Protein 7ABB (pdb70)

Secondary structure (DSSP, 8-state):
-B---TT--HHHHHHHHHHH-BTTEEEE-STT-EEEE--HHHHHHHHT-TTTEE-----TTTT--SHHHHHHHHHHGGGSSHHHHHHTHHHHHHHHHHHHHTTGGGSEEEIIIIIIHHHHHHHHHHHHT--GGGHHHHHHHHHHHHT---TTTHHHHHHHHHHHHHHHHHHS--TT-HHHHHTT-EETTEEPPHHHHHHHHHHHHHHSSHHHHHHHHHHHHHHHH-HHHHHHHHH-GGGHHHHHHHHHHHT-----EEEE-STTBTTTB-TT-EEE--HHHHTT-TTTSSSTTS--TT-S-----TT--STT--TTHHHHHHHHHHHHHHHHHH-SS-B-SSTTSPPPPP-SS---EEE-

Organism: NCBI:txid168695

Foldseek 3Di:
DAQDDLVDFLVVVVVCCVVAPDLQWHKHPHDVIFIEGFAQVLLQVLQACCVFWPLDVCQPPRRDDDPLNVQSCVLCQVLADLVNLVVCLVVLLVLLLVQCVVCLVVQKDQDLLRHQQLSQQCLLCVSQVNDSVCSVVLSVLVVQVLVCVHVVCSVVSLLVSQVVVLVVCVVPPDPPHSSSVLQPDDGPNHRDDVVNSSSHSSCSSVVRGDVLSLLLQQLVQVCQQDVVVLCCVLPPVVLLLLLSLLSLLQLAFDWDKTAGCAPCRSPDDHHGHIYTSGLSSSSQRCVQQPVSNDRDSVRPGRPGQSQRDHSPRHSNPSNSSSSSSSSVVSCCVSPSHKHFPPSPDDDDRDDRDDGGMIGD

Solvent-accessible surface area: 16810 Å² total; per-residue (Å²): 109,28,125,10,50,73,130,25,31,6,136,31,3,47,137,10,3,85,103,92,85,67,132,20,3,5,41,0,53,100,74,147,38,12,53,0,4,3,28,32,138,23,0,3,58,0,8,144,54,19,124,5,9,12,26,96,183,131,73,0,14,108,35,16,54,36,187,31,1,52,30,2,56,173,84,0,45,66,36,23,48,81,90,51,5,142,95,24,27,93,45,0,67,50,1,0,105,126,46,0,61,89,10,35,148,123,16,65,2,22,1,2,72,76,1,0,17,9,0,0,0,18,2,10,0,65,3,0,18,5,35,81,103,37,21,115,79,0,35,42,0,8,50,8,44,44,158,101,110,82,60,144,55,2,66,62,15,0,72,68,20,2,104,170,6,6,56,122,36,125,114,123,91,69,185,55,14,2,2,11,24,2,46,127,17,77,16,99,62,81,93,11,53,55,72,20,11,43,18,1,2,9,12,13,3,74,68,17,1,51,52,10,0,30,22,0,0,8,0,0,14,33,0,2,31,69,70,54,35,15,59,78,0,50,165,46,82,162,12,30,72,46,0,3,44,2,2,2,0,18,13,2,46,101,62,33,36,23,73,1,60,118,129,31,0,37,66,30,1,48,127,40,35,60,0,13,0,2,4,2,8,0,0,19,10,75,92,42,0,88,115,25,126,151,23,50,12,82,34,166,126,39,57,24,9,9,32,11,9,27,110,27,85,54,29,20,13,21,14,11,82,18,4,2,41,4,0,2,41,12,1,5,133,61,3,61,79,2,120,10,63,68,48,118,81,140,28,95,64,9,67,95,78,37,104,6,114,0,28,90

Structure (mmCIF, N/CA/C/O backbone):
data_7ABB
#
_entry.id   7ABB
#
_cell.length_a   96.538
_cell.length_b   96.538
_cell.length_c   49.999
_cell.angle_alpha   90.000
_cell.angle_beta   90.000
_cell.angle_gamma   90.000
#
_symmetry.space_group_name_H-M   'P 41'
#
loop_
_entity.id
_entity.type
_entity.pdbx_description
1 polymer 'SalCYP truncation'
2 non-polymer 'HEME C'
3 water water
#
loop_
_atom_site.group_PDB
_atom_site.id
_atom_site.type_symbol
_atom_site.label_atom_id
_atom_site.label_alt_id
_atom_site.label_comp_id
_atom_site.label_asym_id
_atom_site.label_entity_id
_atom_site.label_seq_id
_atom_site.pdbx_PDB_ins_code
_atom_site.Cartn_x
_atom_site.Cartn_y
_atom_site.Cartn_z
_atom_site.occupancy
_atom_site.B_iso_or_equiv
_atom_site.auth_seq_id
_atom_site.auth_comp_id
_atom_site.auth_asym_id
_atom_site.auth_atom_id
_atom_site.pdbx_PDB_model_num
ATOM 1 N N . SER A 1 10 ? 45.42733 35.12453 -18.26539 1.000 48.84714 22 SER A N 1
ATOM 2 C CA . SER A 1 10 ? 44.03833 34.73690 -18.50083 1.000 36.49283 22 SER A CA 1
ATOM 3 C C . SER A 1 10 ? 43.94600 33.26558 -18.85411 1.000 31.89248 22 SER A C 1
ATOM 4 O O . SER A 1 10 ? 44.90780 32.66890 -19.32105 1.000 38.96006 22 SER A O 1
ATOM 11 N N . VAL A 1 11 ? 42.77842 32.68076 -18.62749 1.000 30.67011 23 VAL A N 1
ATOM 12 C CA . VAL A 1 11 ? 42.51879 31.30363 -19.01487 1.000 30.14986 23 VAL A CA 1
ATOM 13 C C . VAL A 1 11 ? 41.19270 31.24413 -19.75514 1.000 32.73438 23 VAL A C 1
ATOM 14 O O . VAL A 1 11 ? 40.29375 32.06217 -19.53550 1.000 30.44829 23 VAL A O 1
ATOM 27 N N . GLU A 1 12 ? 41.07768 30.26510 -20.65250 1.000 30.48388 24 GLU A N 1
ATOM 28 C CA . GLU A 1 12 ? 39.83765 30.05755 -21.39778 1.000 35.90764 24 GLU A CA 1
ATOM 29 C C . GLU A 1 12 ? 38.92682 29.20707 -20.52249 1.000 37.85466 24 GLU A C 1
ATOM 30 O O . GLU A 1 12 ? 38.85518 27.99039 -20.65418 1.000 37.23859 24 GLU A O 1
ATOM 42 N N . PHE A 1 13 ? 38.23142 29.86856 -19.60067 1.000 28.14333 25 PHE A N 1
ATOM 43 C CA . PHE A 1 13 ? 37.41907 29.20119 -18.58639 1.000 26.46254 25 PHE A CA 1
ATOM 44 C C . PHE A 1 13 ? 35.93802 29.43079 -18.84167 1.000 26.66458 25 PHE A C 1
ATOM 45 O O . PHE A 1 13 ? 35.49418 30.57508 -18.97729 1.000 29.95614 25 PHE A O 1
ATOM 62 N N . ASP A 1 14 ? 35.17782 28.33892 -18.86239 1.000 28.19945 26 ASP A N 1
ATOM 63 C CA . ASP A 1 14 ? 33.73416 28.36430 -19.05599 1.000 29.42974 26 ASP A CA 1
ATOM 64 C C . ASP A 1 14 ? 33.05325 28.40836 -17.69182 1.000 30.67123 26 ASP A C 1
ATOM 65 O O . ASP A 1 14 ? 33.26300 27.51524 -16.86785 1.000 29.08759 26 ASP A O 1
ATOM 74 N N . PHE A 1 15 ? 32.24443 29.44234 -17.44116 1.000 27.88275 27 PHE A N 1
ATOM 75 C CA . PHE A 1 15 ? 31.67178 29.56009 -16.10223 1.000 24.64544 27 PHE A CA 1
ATOM 76 C C . PHE A 1 15 ? 30.59268 28.51516 -15.81702 1.000 27.26906 27 PHE A C 1
ATOM 77 O O . PHE A 1 15 ? 30.15555 28.40910 -14.66684 1.000 27.74934 27 PHE A O 1
ATOM 94 N N . PHE A 1 16 ? 30.15834 27.75522 -16.81072 1.000 28.86167 28 PHE A N 1
ATOM 95 C CA . PHE A 1 16 ? 29.26584 26.61033 -16.55560 1.000 32.31599 28 PHE A CA 1
ATOM 96 C C . PHE A 1 16 ? 29.97584 25.43271 -15.91647 1.000 40.91216 28 PHE A C 1
ATOM 97 O O . PHE A 1 16 ? 29.39943 24.35410 -15.76159 1.000 40.66493 28 PHE A O 1
ATOM 114 N N . ALA A 1 17 ? 31.23538 25.56547 -15.52615 1.000 48.35238 29 ALA A N 1
ATOM 115 C CA . ALA A 1 17 ? 31.98341 24.42412 -15.04108 1.000 40.42019 29 ALA A CA 1
ATOM 116 C C . ALA A 1 17 ? 31.49101 23.99519 -13.65843 1.000 38.08266 29 ALA A C 1
ATOM 117 O O . ALA A 1 17 ? 30.86548 24.75908 -12.92288 1.000 33.87309 29 ALA A O 1
ATOM 124 N N . ALA A 1 18 ? 31.77896 22.73909 -13.31381 1.000 36.30242 30 ALA A N 1
ATOM 125 C CA . ALA A 1 18 ? 31.38665 22.21413 -12.01538 1.000 32.62264 30 ALA A CA 1
ATOM 126 C C . ALA A 1 18 ? 32.20675 22.86548 -10.90116 1.000 27.79407 30 ALA A C 1
ATOM 127 O O . ALA A 1 18 ? 33.28747 23.40052 -11.15453 1.000 28.20136 30 ALA A O 1
ATOM 134 N N . PRO A 1 19 ? 31.73433 22.78635 -9.64880 1.000 24.82879 31 PRO A N 1
ATOM 135 C CA . PRO A 1 19 ? 32.53849 23.31126 -8.52781 1.000 22.56396 31 PRO A CA 1
ATOM 136 C C . PRO A 1 19 ? 33.97348 22.81426 -8.51640 1.000 23.61332 31 PRO A C 1
ATOM 137 O O . PRO A 1 19 ? 34.89990 23.60789 -8.29497 1.000 24.02227 31 PRO A O 1
ATOM 148 N N . GLN A 1 20 ? 34.17777 21.53323 -8.75913 1.000 26.06377 32 GLN A N 1
ATOM 149 C CA . GLN A 1 20 ? 35.52670 20.97633 -8.75916 1.000 26.13419 32 GLN A CA 1
ATOM 150 C C . GLN A 1 20 ? 36.39974 21.66103 -9.79306 1.000 27.51601 32 GLN A C 1
ATOM 151 O O . GLN A 1 20 ? 37.60463 21.84877 -9.57937 1.000 29.34036 32 GLN A O 1
ATOM 165 N N . ALA A 1 21 ? 35.81838 22.01167 -10.93645 1.000 29.29068 33 ALA A N 1
ATOM 166 C CA . ALA A 1 21 ? 36.59207 22.66799 -11.97629 1.000 30.46236 33 ALA A CA 1
ATOM 167 C C . ALA A 1 21 ? 36.92775 24.09443 -11.57276 1.000 28.13045 33 ALA A C 1
ATOM 168 O O . ALA A 1 21 ? 38.06391 24.54331 -11.76031 1.000 27.22436 33 ALA A O 1
ATOM 175 N N . TYR A 1 22 ? 35.96149 24.82228 -11.00608 1.000 24.05651 34 TYR A N 1
ATOM 176 C CA . TYR A 1 22 ? 36.28279 26.12194 -10.43785 1.000 22.94077 34 TYR A CA 1
ATOM 177 C C . TYR A 1 22 ? 37.47736 26.01972 -9.49804 1.000 23.03341 34 TYR A C 1
ATOM 178 O O . TYR A 1 22 ? 38.40299 26.83600 -9.55982 1.000 22.89966 34 TYR A O 1
ATOM 196 N N . ARG A 1 23 ? 37.46932 25.02188 -8.61378 1.000 24.85884 35 ARG A N 1
ATOM 197 C CA . ARG A 1 23 ? 38.51361 24.93159 -7.60451 1.000 23.26471 35 ARG A CA 1
ATOM 198 C C . ARG A 1 23 ? 39.85509 24.55980 -8.22563 1.000 23.76362 35 ARG A C 1
ATOM 199 O O . ARG A 1 23 ? 40.88792 25.11031 -7.83338 1.000 26.99753 35 ARG A O 1
ATOM 220 N N . ARG A 1 24 ? 39.85461 23.67344 -9.22519 1.000 25.32615 36 ARG A N 1
ATOM 221 C CA . ARG A 1 24 ? 41.10877 23.30607 -9.88999 1.000 26.71154 36 ARG A CA 1
ATOM 222 C C . ARG A 1 24 ? 41.69799 24.49151 -10.63931 1.000 27.97617 36 ARG A C 1
ATOM 223 O O . ARG A 1 24 ? 42.90851 24.73748 -10.58202 1.000 29.75929 36 ARG A O 1
ATOM 244 N N . VAL A 1 25 ? 40.86094 25.22103 -11.37634 1.000 25.62302 37 VAL A N 1
ATOM 245 C CA . VAL A 1 25 ? 41.35804 26.35637 -12.14199 1.000 24.33544 37 VAL A CA 1
ATOM 246 C C . VAL A 1 25 ? 41.89888 27.41377 -11.19440 1.000 26.81327 37 VAL A C 1
ATOM 247 O O . VAL A 1 25 ? 42.94788 28.01678 -11.44610 1.000 26.14339 37 VAL A O 1
ATOM 260 N N . ALA A 1 26 ? 41.19672 27.64335 -10.08271 1.000 23.71139 38 ALA A N 1
ATOM 261 C CA . ALA A 1 26 ? 41.64704 28.61503 -9.09995 1.000 22.79580 38 ALA A CA 1
ATOM 262 C C . ALA A 1 26 ? 42.98040 28.18403 -8.47693 1.000 23.86472 38 ALA A C 1
ATOM 263 O O . ALA A 1 26 ? 43.89745 29.01104 -8.33755 1.000 24.33430 38 ALA A O 1
ATOM 270 N N . ALA A 1 27 ? 43.11920 26.89451 -8.15423 1.000 25.01843 39 ALA A N 1
ATOM 271 C CA . ALA A 1 27 ? 44.36061 26.39131 -7.57156 1.000 27.26623 39 ALA A CA 1
ATOM 272 C C . ALA A 1 27 ? 45.53657 26.61724 -8.51094 1.000 29.66152 39 ALA A C 1
ATOM 273 O O . ALA A 1 27 ? 46.65249 26.89732 -8.06424 1.000 31.10848 39 ALA A O 1
ATOM 280 N N . GLU A 1 28 ? 45.30675 26.52496 -9.81967 1.000 27.28431 40 GLU A N 1
ATOM 281 C CA . GLU A 1 28 ? 46.40176 26.65071 -10.77903 1.000 31.06949 40 GLU A CA 1
ATOM 282 C C . GLU A 1 28 ? 46.65463 28.08577 -11.22687 1.000 30.45091 40 GLU A C 1
ATOM 283 O O . GLU A 1 28 ? 47.78336 28.42923 -11.59077 1.000 32.78191 40 GLU A O 1
ATOM 295 N N . HIS A 1 29 ? 45.64914 28.94814 -11.18509 1.000 26.35731 41 HIS A N 1
ATOM 296 C CA . HIS A 1 29 ? 45.74444 30.23660 -11.84165 1.000 27.11971 41 HIS A CA 1
ATOM 297 C C . HIS A 1 29 ? 45.42500 31.44269 -10.97739 1.000 29.56650 41 HIS A C 1
ATOM 298 O O . HIS A 1 29 ? 45.75390 32.56317 -11.39026 1.000 28.39721 41 HIS A O 1
ATOM 312 N N . ARG A 1 30 ? 44.79388 31.27506 -9.81803 1.000 23.90445 42 ARG A N 1
ATOM 313 C CA . ARG A 1 30 ? 44.38455 32.44813 -9.06155 1.000 24.89863 42 ARG A CA 1
ATOM 314 C C . ARG A 1 30 ? 45.59038 33.10500 -8.40285 1.000 26.23731 42 ARG A C 1
ATOM 315 O O . ARG A 1 30 ? 46.46325 32.42366 -7.84145 1.000 26.42364 42 ARG A O 1
ATOM 336 N N . ALA A 1 31 ? 45.65224 34.43272 -8.51931 1.000 24.86973 43 ALA A N 1
ATOM 337 C CA . ALA A 1 31 ? 46.60498 35.25979 -7.79807 1.000 26.59257 43 ALA A CA 1
ATOM 338 C C . ALA A 1 31 ? 45.88838 36.53243 -7.37896 1.000 23.61894 43 ALA A C 1
ATOM 339 O O . ALA A 1 31 ? 44.98008 37.00904 -8.07444 1.000 23.13385 43 ALA A O 1
ATOM 346 N N . ASP A 1 32 ? 46.28265 37.08227 -6.22887 1.000 23.77712 44 ASP A N 1
ATOM 347 C CA . ASP A 1 32 ? 45.65959 38.30487 -5.72475 1.000 23.54781 44 ASP A CA 1
ATOM 348 C C . ASP A 1 32 ? 44.16027 38.11372 -5.52410 1.000 23.49194 44 ASP A C 1
ATOM 349 O O . ASP A 1 32 ? 43.38959 39.07869 -5.56953 1.000 23.93775 44 ASP A O 1
ATOM 358 N N . GLY A 1 33 ? 43.73157 36.87888 -5.28604 1.000 21.20051 45 GLY A N 1
ATOM 359 C CA . GLY A 1 33 ? 42.34345 36.59604 -4.96727 1.000 19.01423 45 GLY A CA 1
ATOM 360 C C . GLY A 1 33 ? 41.43127 36.42031 -6.15176 1.000 19.48395 45 GLY A C 1
ATOM 361 O O . GLY A 1 33 ? 40.20816 36.46698 -5.96982 1.000 19.22049 45 GLY A O 1
ATOM 365 N N . ALA A 1 34 ? 41.96114 36.20562 -7.35425 1.000 21.00325 46 ALA A N 1
ATOM 366 C CA . ALA A 1 34 ? 41.09903 36.04781 -8.51355 1.000 20.73683 46 ALA A CA 1
ATOM 367 C C . ALA A 1 34 ? 41.86095 35.43089 -9.67290 1.000 22.50367 46 ALA A C 1
ATOM 368 O O . ALA A 1 34 ? 43.09913 35.41338 -9.69821 1.000 22.34144 46 ALA A O 1
ATOM 375 N N . PHE A 1 35 ? 41.09859 34.89623 -10.63099 1.000 20.16890 47 PHE A N 1
ATOM 376 C CA . PHE A 1 35 ? 41.62862 34.60314 -11.95023 1.000 24.00483 47 PHE A CA 1
ATOM 377 C C . PHE A 1 35 ? 40.71825 35.22340 -12.99140 1.000 24.60643 47 PHE A C 1
ATOM 378 O O . PHE A 1 35 ? 39.57116 35.58032 -12.71266 1.000 21.09239 47 PHE A O 1
ATOM 395 N N . HIS A 1 36 ? 41.27128 35.39929 -14.18424 1.000 24.09303 48 HIS A N 1
ATOM 396 C CA . HIS A 1 36 ? 40.59368 36.06550 -15.28651 1.000 24.03266 48 HIS A CA 1
ATOM 397 C C . HIS A 1 36 ? 40.34329 35.06928 -16.40857 1.000 27.05042 48 HIS A C 1
ATOM 398 O O . HIS A 1 36 ? 41.24537 34.30736 -16.79302 1.000 27.31336 48 HIS A O 1
ATOM 412 N N . SER A 1 37 ? 39.12640 35.07718 -16.93025 1.000 24.24511 49 SER A N 1
ATOM 413 C CA . SER A 1 37 ? 38.76146 34.24662 -18.06455 1.000 26.73858 49 SER A CA 1
ATOM 414 C C . SER A 1 37 ? 38.65603 35.09223 -19.32284 1.000 25.85687 49 SER A C 1
ATOM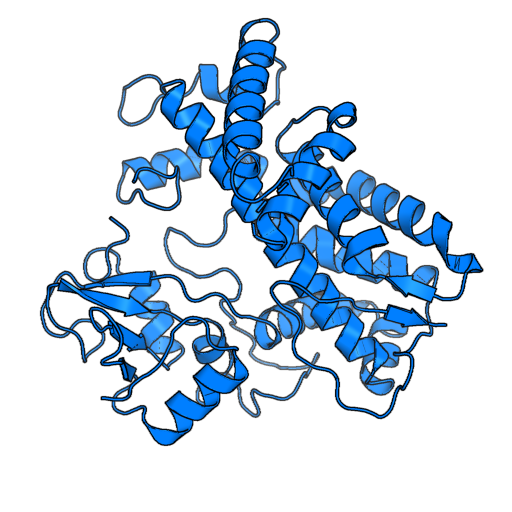 415 O O . SER A 1 37 ? 37.99227 36.13746 -19.32853 1.000 27.07208 49 SER A O 1
ATOM 423 N N . SER A 1 38 ? 39.27748 34.61373 -20.39365 1.000 26.54015 50 SER A N 1
ATOM 424 C CA . SER A 1 38 ? 39.20268 35.26455 -21.69087 1.000 29.94976 50 SER A CA 1
ATOM 425 C C . SER A 1 38 ? 38.04703 34.75068 -22.52655 1.000 34.21946 50 SER A C 1
ATOM 426 O O . SER A 1 38 ? 37.87533 35.18720 -23.66598 1.000 38.77098 50 SER A O 1
ATOM 434 N N . ARG A 1 39 ? 37.24238 33.84777 -21.98920 1.000 32.66268 51 ARG A N 1
ATOM 435 C CA . ARG A 1 39 ? 36.18895 33.22556 -22.77375 1.000 37.33395 51 ARG A CA 1
ATOM 436 C C . ARG A 1 39 ? 34.99733 34.16368 -22.94441 1.000 39.19377 51 ARG A C 1
ATOM 437 O O . ARG A 1 39 ? 34.58505 34.85517 -22.00717 1.000 43.45853 51 ARG A O 1
ATOM 458 N N . GLY A 1 40 ? 34.44716 34.17935 -24.15667 1.000 48.03182 52 GLY A N 1
ATOM 459 C CA . GLY A 1 40 ? 33.29405 35.02263 -24.43273 1.000 51.77193 52 GLY A CA 1
ATOM 460 C C . GLY A 1 40 ? 33.68492 36.48539 -24.37772 1.000 40.15321 52 GLY A C 1
ATOM 461 O O . GLY A 1 40 ? 34.70402 36.90147 -24.94234 1.000 37.80888 52 GLY A O 1
ATOM 465 N N . ASP A 1 41 ? 32.86748 37.27878 -23.68619 1.000 42.85025 53 ASP A N 1
ATOM 466 C CA . ASP A 1 41 ? 33.17073 38.68501 -23.45098 1.000 48.54193 53 ASP A CA 1
ATOM 467 C C . ASP A 1 41 ? 34.20518 38.88820 -22.35213 1.000 45.77594 53 ASP A C 1
ATOM 468 O O . ASP A 1 41 ? 34.57002 40.03546 -22.07354 1.000 44.22031 53 ASP A O 1
ATOM 477 N N . SER A 1 42 ? 34.66877 37.80369 -21.72747 1.000 37.40919 54 SER A N 1
ATOM 478 C CA . SER A 1 42 ? 35.67808 37.81984 -20.67510 1.000 31.32934 54 SER A CA 1
ATOM 479 C C . SER A 1 42 ? 35.04060 38.18644 -19.34299 1.000 28.19046 54 SER A C 1
ATOM 480 O O . SER A 1 42 ? 33.97097 38.80765 -19.30878 1.000 28.07492 54 SER A O 1
ATOM 488 N N . PHE A 1 43 ? 35.68312 37.77918 -18.24659 1.000 24.16695 55 PHE A N 1
ATOM 489 C CA . PHE A 1 43 ? 35.16170 38.02137 -16.90458 1.000 21.88995 55 PHE A CA 1
ATOM 490 C C . PHE A 1 43 ? 36.21077 37.64381 -15.87028 1.000 23.28393 55 PHE A C 1
ATOM 491 O O . PHE A 1 43 ? 37.08672 36.80795 -16.11797 1.000 24.91957 55 PHE A O 1
ATOM 508 N N . TRP A 1 44 ? 36.10747 38.27385 -14.70911 1.000 20.29966 56 TRP A N 1
ATOM 509 C CA . TRP A 1 44 ? 36.90565 37.92010 -13.54839 1.000 19.13492 56 TRP A CA 1
ATOM 510 C C . TRP A 1 44 ? 36.14758 36.95018 -12.65283 1.000 20.13581 56 TRP A C 1
ATOM 511 O O . TRP A 1 44 ? 34.91395 37.00001 -12.55338 1.000 21.41999 56 TRP A O 1
ATOM 532 N N . VAL A 1 45 ? 36.89918 36.06941 -11.99502 1.000 17.70154 57 VAL A N 1
ATOM 533 C CA . VAL A 1 45 ? 36.37157 35.13355 -11.00852 1.000 16.74901 57 VAL A CA 1
ATOM 534 C C . VAL A 1 45 ? 37.10375 35.36515 -9.69495 1.000 19.68738 57 VAL A C 1
ATOM 535 O O . VAL A 1 45 ? 38.30509 35.06326 -9.58462 1.000 19.53885 57 VAL A O 1
ATOM 548 N N . LEU A 1 46 ? 36.40388 35.89342 -8.69471 1.000 19.23726 58 LEU A N 1
ATOM 549 C CA . LEU A 1 46 ? 36.98993 36.01636 -7.36707 1.000 18.08903 58 LEU A CA 1
ATOM 550 C C . LEU A 1 46 ? 37.10189 34.64181 -6.72275 1.000 18.65470 58 LEU A C 1
ATOM 551 O O . LEU A 1 46 ? 36.27004 33.76061 -6.94418 1.000 18.73520 58 LEU A O 1
ATOM 567 N N . SER A 1 47 ? 38.16279 34.44471 -5.93293 1.000 19.53757 59 SER A N 1
ATOM 568 C CA . SER A 1 47 ? 38.46982 33.11367 -5.41915 1.000 19.10606 59 SER A CA 1
ATOM 569 C C . SER A 1 47 ? 38.63473 33.01827 -3.90973 1.000 21.73086 59 SER A C 1
ATOM 570 O O . SER A 1 47 ? 38.94771 31.92104 -3.41093 1.000 22.87359 59 SER A O 1
ATOM 578 N N . THR A 1 48 ? 38.44014 34.10152 -3.16630 1.000 18.37054 60 THR A N 1
ATOM 579 C CA . THR A 1 48 ? 38.62329 34.08150 -1.72260 1.000 17.74936 60 THR A CA 1
ATOM 580 C C . THR A 1 48 ? 37.30720 34.34914 -1.01292 1.000 20.18124 60 THR A C 1
ATOM 581 O O . THR A 1 48 ? 36.42666 35.04508 -1.53804 1.000 19.06396 60 THR A O 1
ATOM 592 N N . TYR A 1 49 ? 37.20647 33.81296 0.20572 1.000 18.86831 61 TYR A N 1
ATOM 59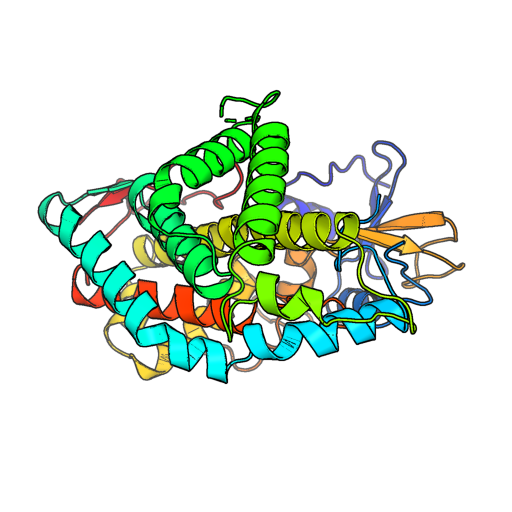3 C CA . TYR A 1 49 ? 36.04796 34.06767 1.04944 1.000 18.03412 61 TYR A CA 1
ATOM 594 C C . TYR A 1 49 ? 35.93508 35.55151 1.35349 1.000 19.14247 61 TYR A C 1
ATOM 595 O O . TYR A 1 49 ? 34.86771 36.14356 1.16499 1.000 18.10029 61 TYR A O 1
ATOM 613 N N . GLU A 1 50 ? 37.02235 36.16400 1.83742 1.000 18.72020 62 GLU A N 1
ATOM 614 C CA . GLU A 1 50 ? 36.90892 37.57025 2.24212 1.000 20.71518 62 GLU A CA 1
ATOM 615 C C . GLU A 1 50 ? 36.60691 38.45624 1.03665 1.000 23.03438 62 GLU A C 1
ATOM 616 O O . GLU A 1 50 ? 35.81191 39.41533 1.14444 1.000 20.28387 62 GLU A O 1
ATOM 628 N N . GLY A 1 51 ? 37.17747 38.13396 -0.12848 1.000 18.74546 63 GLY A N 1
ATOM 629 C CA . GLY A 1 51 ? 36.94684 38.96019 -1.30768 1.000 20.91605 63 GLY A CA 1
ATOM 630 C C . GLY A 1 51 ? 35.53634 38.80578 -1.84066 1.000 17.29591 63 GLY A C 1
ATOM 631 O O . GLY A 1 51 ? 34.87724 39.78059 -2.22898 1.000 19.14333 63 GLY A O 1
ATOM 635 N N . ILE A 1 52 ? 35.04481 37.58342 -1.86770 1.000 15.99890 64 ILE A N 1
ATOM 636 C CA . ILE A 1 52 ? 33.67777 37.36737 -2.32033 1.000 16.61481 64 ILE A CA 1
ATOM 637 C C . ILE A 1 52 ? 32.67372 37.98409 -1.35575 1.000 19.42874 64 ILE A C 1
ATOM 638 O O . ILE A 1 52 ? 31.68864 38.62469 -1.78099 1.000 18.28311 64 ILE A O 1
ATOM 654 N N . CYS A 1 53 ? 32.86773 37.79340 -0.04940 1.000 17.28617 65 CYS A N 1
ATOM 655 C CA . CYS A 1 53 ? 31.97076 38.42136 0.92357 1.000 18.95851 65 CYS A CA 1
ATOM 656 C C . CYS A 1 53 ? 31.93955 39.93146 0.72962 1.000 19.90459 65 CYS A C 1
ATOM 657 O O . CYS A 1 53 ? 30.85845 40.55006 0.71440 1.000 21.44859 65 CYS A O 1
ATOM 665 N N . ALA A 1 54 ? 33.11443 40.53312 0.59688 1.000 18.42207 66 ALA A N 1
ATOM 666 C CA . ALA A 1 54 ? 33.19313 41.98940 0.46423 1.000 19.12614 66 ALA A CA 1
ATOM 667 C C . ALA A 1 54 ? 32.47200 42.45754 -0.79121 1.000 22.26539 66 ALA A C 1
ATOM 668 O O . ALA A 1 54 ? 31.85438 43.53741 -0.80256 1.000 22.74127 66 ALA A O 1
ATOM 675 N N . ALA A 1 55 ? 32.56473 41.67968 -1.86420 1.000 18.94032 67 ALA A N 1
ATOM 676 C CA . ALA A 1 55 ? 31.91814 42.05802 -3.11482 1.000 19.00463 67 ALA A CA 1
ATOM 677 C C . ALA A 1 55 ? 30.40314 41.99744 -2.97846 1.000 19.63677 67 ALA A C 1
ATOM 678 O O . ALA A 1 55 ? 29.70915 42.94001 -3.39361 1.000 21.35430 67 ALA A O 1
ATOM 685 N N . PHE A 1 56 ? 29.88885 40.93908 -2.35318 1.000 18.70621 68 PHE A N 1
ATOM 686 C CA . PHE A 1 56 ? 28.45931 40.84408 -2.07094 1.000 18.68747 68 PHE A CA 1
ATOM 687 C C . PHE A 1 56 ? 27.97669 42.01964 -1.23938 1.000 20.43835 68 PHE A C 1
ATOM 688 O O . PHE A 1 56 ? 26.80868 42.41543 -1.35642 1.000 23.17691 68 PHE A O 1
ATOM 705 N N . ARG A 1 57 ? 28.82726 42.56117 -0.37267 1.000 20.42983 69 ARG A N 1
ATOM 706 C CA . ARG A 1 57 ? 28.43017 43.60317 0.56688 1.000 21.34835 69 ARG A CA 1
ATOM 707 C C . ARG A 1 57 ? 28.68406 45.02007 0.07234 1.000 25.46930 69 ARG A C 1
ATOM 708 O O . ARG A 1 57 ? 28.36886 45.95953 0.79914 1.000 30.26835 69 ARG A O 1
ATOM 729 N N . ASP A 1 58 ? 29.23607 45.20454 -1.13297 1.000 23.06234 70 ASP A N 1
ATOM 730 C CA . ASP A 1 58 ? 29.54759 46.54376 -1.66595 1.000 23.31633 70 ASP A CA 1
ATOM 731 C C . ASP A 1 58 ? 28.89539 46.66737 -3.04023 1.000 26.51192 70 ASP A C 1
ATOM 732 O O . ASP A 1 58 ? 29.54553 46.52644 -4.07222 1.000 24.96163 70 ASP A O 1
ATOM 741 N N . GLU A 1 59 ? 27.59816 46.96319 -3.05138 1.000 25.84461 71 GLU A N 1
ATOM 742 C CA . GLU A 1 59 ? 26.88309 47.09857 -4.31493 1.000 26.57626 71 GLU A CA 1
ATOM 743 C C . GLU A 1 59 ? 27.24157 48.37222 -5.07847 1.000 24.75383 71 GLU A C 1
ATOM 744 O O . GLU A 1 59 ? 26.97025 48.44521 -6.27669 1.000 31.14572 71 GLU A O 1
ATOM 756 N N . ASP A 1 60 ? 27.86586 49.35936 -4.43875 1.000 25.90185 72 ASP A N 1
ATOM 757 C CA . ASP A 1 60 ? 28.28975 50.53789 -5.19159 1.000 26.03194 72 ASP A CA 1
ATOM 758 C C . ASP A 1 60 ? 29.49725 50.22231 -6.06892 1.000 26.92000 72 ASP A C 1
ATOM 759 O O . ASP A 1 60 ? 29.74874 50.91722 -7.05784 1.000 34.58946 72 ASP A O 1
ATOM 768 N N . THR A 1 61 ? 30.26833 49.19331 -5.71370 1.000 24.45136 73 THR A N 1
ATOM 769 C CA . THR A 1 61 ? 31.39124 48.75617 -6.53158 1.000 24.26112 73 THR A CA 1
ATOM 770 C C . THR A 1 61 ? 31.01933 47.58053 -7.42595 1.000 23.41297 73 THR A C 1
ATOM 771 O O . THR A 1 61 ? 31.50219 47.49491 -8.56691 1.000 24.51135 73 THR A O 1
ATOM 782 N N . PHE A 1 62 ? 30.18251 46.67938 -6.91525 1.000 23.63276 74 PHE A N 1
ATOM 783 C CA . PHE A 1 62 ? 29.76280 45.45323 -7.59293 1.000 22.15745 74 PHE A CA 1
ATOM 784 C C . PHE A 1 62 ? 28.24116 45.50509 -7.76996 1.000 21.48146 74 PHE A C 1
ATOM 785 O O . PHE A 1 62 ? 27.49669 45.05652 -6.89683 1.000 22.39552 74 PHE A O 1
ATOM 802 N N . SER A 1 63 ? 27.80171 46.03747 -8.90515 1.000 23.05593 75 SER A N 1
ATOM 803 C CA . SER A 1 63 ? 26.39290 46.30392 -9.16737 1.000 22.19536 75 SER A CA 1
ATOM 804 C C . SER A 1 63 ? 25.65422 45.04738 -9.62140 1.000 25.82370 75 SER A C 1
ATOM 805 O O . SER A 1 63 ? 26.21632 44.17974 -10.29840 1.000 23.28436 75 SER A O 1
ATOM 813 N N . VAL A 1 64 ? 24.37264 44.96186 -9.24470 1.000 26.74449 76 VAL A N 1
ATOM 814 C CA . VAL A 1 64 ? 23.48516 43.93010 -9.79534 1.000 24.47765 76 VAL A CA 1
ATOM 815 C C . VAL A 1 64 ? 22.73699 44.42229 -11.02838 1.000 38.35661 76 VAL A C 1
ATOM 816 O O . VAL A 1 64 ? 22.14776 43.60687 -11.75272 1.000 41.82904 76 VAL A O 1
ATOM 829 N N . SER A 1 65 ? 22.70089 45.72559 -11.26438 1.000 44.54911 77 SER A N 1
ATOM 830 C CA . SER A 1 65 ? 21.95227 46.27260 -12.39142 1.000 54.12091 77 SER A CA 1
ATOM 831 C C . SER A 1 65 ? 22.65927 45.99294 -13.71394 1.000 58.63890 77 SER A C 1
ATOM 832 O O . SER A 1 65 ? 23.70623 46.56899 -14.00415 1.000 66.05448 77 SER A O 1
ATOM 840 N N . GLU A 1 76 ? 17.35696 42.94831 -17.76112 1.000 72.12608 88 GLU A N 1
ATOM 841 C CA . GLU A 1 76 ? 15.96213 42.67108 -17.44283 1.000 72.50772 88 GLU A CA 1
ATOM 842 C C . GLU A 1 76 ? 15.63469 43.10166 -16.01833 1.000 66.36127 88 GLU A C 1
ATOM 843 O O . GLU A 1 76 ? 16.51325 43.53944 -15.27386 1.000 74.51534 88 GLU A O 1
ATOM 854 N N . ARG A 1 77 ? 14.36598 42.95851 -15.64321 1.000 64.12915 89 ARG A N 1
ATOM 855 C CA . ARG A 1 77 ? 13.86344 43.37195 -14.33357 1.000 54.13758 89 ARG A CA 1
ATOM 856 C C . ARG A 1 77 ? 13.24900 42.15241 -13.64507 1.000 50.01950 89 ARG A C 1
ATOM 857 O O . ARG A 1 77 ? 12.08057 41.81688 -13.86000 1.000 58.91550 89 ARG A O 1
ATOM 878 N N . TRP A 1 78 ? 14.04547 41.48856 -12.81658 1.000 39.40495 90 TRP A N 1
ATOM 879 C CA . TRP A 1 78 ? 13.60469 40.32433 -12.05520 1.000 35.85096 90 TRP A CA 1
ATOM 880 C C . TRP A 1 78 ? 13.50763 40.74378 -10.59350 1.000 31.76056 90 TRP A C 1
ATOM 881 O O . TRP A 1 78 ? 14.52835 40.93275 -9.92598 1.000 39.54332 90 TRP A O 1
ATOM 902 N N . ILE A 1 79 ? 12.28546 40.89233 -10.10627 1.000 29.62501 91 ILE A N 1
ATOM 903 C CA . ILE A 1 79 ? 12.05861 41.38009 -8.74534 1.000 27.84232 91 ILE A CA 1
ATOM 904 C C . ILE A 1 79 ? 12.24370 40.22470 -7.76789 1.000 31.05680 91 ILE A C 1
ATOM 905 O O . ILE A 1 79 ? 11.53519 39.21120 -7.89203 1.000 27.78757 91 ILE A O 1
ATOM 921 N N . PRO A 1 80 ? 13.08989 40.36501 -6.73810 1.000 29.06572 92 PRO A N 1
ATOM 922 C CA . PRO A 1 80 ? 13.95242 41.49833 -6.37187 1.000 25.46443 92 PRO A CA 1
ATOM 923 C C . PRO A 1 80 ? 15.41391 41.33782 -6.78138 1.000 33.28755 92 PRO A C 1
ATOM 924 O O . PRO A 1 80 ? 16.24297 42.14196 -6.38750 1.000 27.37195 92 PRO A O 1
ATOM 935 N N . LEU A 1 81 ? 15.70747 40.30285 -7.57068 1.000 28.61773 93 LEU A N 1
ATOM 936 C CA . LEU A 1 81 ? 17.08586 39.87091 -7.79302 1.000 30.42540 93 LEU A CA 1
ATOM 937 C C . LEU A 1 81 ? 17.94550 40.95133 -8.45707 1.000 35.54093 93 LEU A C 1
ATOM 938 O O . LEU A 1 81 ? 19.12706 41.10913 -8.11511 1.000 32.68949 93 LEU A O 1
ATOM 954 N N . THR A 1 82 ? 17.38896 41.68828 -9.41846 1.000 30.22702 94 THR A N 1
ATOM 955 C CA . THR A 1 82 ? 18.16492 42.59331 -10.26000 1.000 31.14992 94 THR A CA 1
ATOM 956 C C . THR A 1 82 ? 17.90971 44.05934 -9.94816 1.000 37.33523 94 THR A C 1
ATOM 957 O O . THR A 1 82 ? 18.29630 44.93130 -10.73614 1.000 36.59212 94 THR A O 1
ATOM 968 N N . ILE A 1 83 ? 17.27088 44.36027 -8.83104 1.000 34.65143 95 ILE A N 1
ATOM 969 C CA . ILE A 1 83 ? 17.09875 45.74766 -8.42474 1.000 35.54696 95 ILE A CA 1
ATOM 970 C C . ILE A 1 83 ? 17.96289 45.98458 -7.19789 1.000 25.54270 95 ILE A C 1
ATOM 971 O O . ILE A 1 83 ? 18.26292 45.06713 -6.43359 1.000 28.63533 95 ILE A O 1
ATOM 987 N N . GLN A 1 84 ? 18.41741 47.22078 -7.03385 1.000 32.67030 96 GLN A N 1
ATOM 988 C CA . GLN A 1 84 ? 19.22671 47.52366 -5.86475 1.000 36.49317 96 GLN A CA 1
ATOM 989 C C . GLN A 1 84 ? 18.89838 48.92808 -5.40851 1.000 37.78338 96 GLN A C 1
ATOM 990 O O . GLN A 1 84 ? 18.23510 49.69410 -6.10705 1.000 41.53464 96 GLN A O 1
ATOM 1004 N N . GLY A 1 85 ? 19.34828 49.23849 -4.20882 1.000 34.64637 97 GLY A N 1
ATOM 1005 C CA . GLY A 1 85 ? 19.09971 50.53034 -3.61450 1.000 36.22921 97 GLY A CA 1
ATOM 1006 C C . GLY A 1 85 ? 17.82598 50.52307 -2.79357 1.000 32.60855 97 GLY A C 1
ATOM 1007 O O . GLY A 1 85 ? 17.32860 49.48047 -2.36120 1.000 31.88450 97 GLY A O 1
ATOM 1011 N N . ARG A 1 86 ? 17.29148 51.71920 -2.57713 1.000 32.29659 98 ARG A N 1
ATOM 1012 C CA . ARG A 1 86 ? 16.18395 51.84622 -1.63833 1.000 34.31900 98 ARG A CA 1
ATOM 1013 C C . ARG A 1 86 ? 14.97335 51.01897 -2.07599 1.000 34.30526 98 ARG A C 1
ATOM 1014 O O . ARG A 1 86 ? 14.25315 50.48030 -1.22964 1.000 34.48361 98 ARG A O 1
ATOM 1035 N N . THR A 1 87 ? 14.71447 50.92585 -3.38822 1.000 34.11063 99 THR A N 1
ATOM 1036 C CA . THR A 1 87 ? 13.56185 50.14779 -3.85689 1.000 34.15946 99 THR A CA 1
ATOM 1037 C C . THR A 1 87 ? 13.75891 48.67011 -3.54606 1.000 27.83523 99 THR A C 1
ATOM 1038 O O . THR A 1 87 ? 12.80772 47.96532 -3.17341 1.000 29.65340 99 THR A O 1
ATOM 1049 N N . HIS A 1 88 ? 14.97806 48.17425 -3.70444 1.000 27.73769 100 HIS A N 1
ATOM 1050 C CA . HIS A 1 88 ? 15.22126 46.78429 -3.33632 1.000 25.39872 100 HIS A CA 1
ATOM 1051 C C . HIS A 1 88 ? 14.99499 46.57076 -1.84832 1.000 24.13971 100 HIS A C 1
ATOM 1052 O O . HIS A 1 88 ? 14.37898 45.57669 -1.43927 1.000 26.52020 100 HIS A O 1
ATOM 1067 N N . ASN A 1 89 ? 15.44388 47.51146 -1.01686 1.000 28.35573 101 ASN A N 1
ATOM 1068 C CA . ASN A 1 89 ? 15.24867 47.35152 0.41737 1.000 31.10146 101 ASN A CA 1
ATOM 1069 C C . ASN A 1 89 ? 13.76085 47.37173 0.77041 1.000 32.64398 101 ASN A C 1
ATOM 1070 O O . ASN A 1 89 ? 13.31531 46.62314 1.64839 1.000 30.71871 101 ASN A O 1
ATOM 1081 N N . GLU A 1 90 ? 12.96342 48.16223 0.04900 1.000 28.18977 102 GLU A N 1
ATOM 1082 C CA . GLU A 1 90 ? 11.53195 48.20315 0.33354 1.000 29.24604 102 GLU A CA 1
ATOM 1083 C C . GLU A 1 90 ? 10.86663 46.89541 -0.05719 1.000 28.74817 102 GLU A C 1
ATOM 1084 O O . GLU A 1 90 ? 10.00211 46.40006 0.67017 1.000 29.51612 102 GLU A O 1
ATOM 1096 N N . TRP A 1 91 ? 11.24480 46.32316 -1.20104 1.000 25.69860 103 TRP A N 1
ATOM 1097 C CA . TRP A 1 91 ? 10.70985 45.01280 -1.56829 1.000 24.22749 103 TRP A CA 1
ATOM 1098 C C . TRP A 1 91 ? 11.03492 43.97998 -0.50185 1.000 24.25749 103 TRP A C 1
ATOM 1099 O O . TRP A 1 91 ? 10.17001 43.19015 -0.10323 1.000 25.67934 103 TRP A O 1
ATOM 1120 N N . ARG A 1 92 ? 12.27931 43.96119 -0.03336 1.000 23.73756 104 ARG A N 1
ATOM 1121 C CA . ARG A 1 92 ? 12.65327 42.97369 0.97318 1.000 23.17880 104 ARG A CA 1
ATOM 1122 C C . ARG A 1 92 ? 11.86988 43.19591 2.26749 1.000 23.09815 104 ARG A C 1
ATOM 1123 O O . ARG A 1 92 ? 11.46118 42.22660 2.91795 1.000 25.84597 104 ARG A O 1
ATOM 1144 N N . ARG A 1 93 ? 11.63090 44.45348 2.64561 1.000 25.12634 105 ARG A N 1
ATOM 1145 C CA . ARG A 1 93 ? 10.84679 44.71846 3.85340 1.000 27.58775 105 ARG A CA 1
ATOM 1146 C C . ARG A 1 93 ? 9.42629 44.19257 3.70685 1.000 27.10600 105 ARG A C 1
ATOM 1147 O O . ARG A 1 93 ? 8.86879 43.62560 4.65368 1.000 30.90657 105 ARG A O 1
ATOM 1168 N N . ARG A 1 94 ? 8.80587 44.40940 2.54127 1.000 27.83833 106 ARG A N 1
ATOM 1169 C CA . ARG A 1 94 ? 7.44024 43.93599 2.33185 1.000 26.93030 106 ARG A CA 1
ATOM 1170 C C . ARG A 1 94 ? 7.37225 42.41590 2.33664 1.000 26.45847 106 ARG A C 1
ATOM 1171 O O . ARG A 1 94 ? 6.41424 41.83626 2.86796 1.000 26.84408 106 ARG A O 1
ATOM 1192 N N . LEU A 1 95 ? 8.36283 41.75542 1.73160 1.000 23.92258 107 LEU A N 1
ATOM 1193 C CA . LEU A 1 95 ? 8.35670 40.29836 1.59688 1.000 23.28279 107 LEU A CA 1
ATOM 1194 C C . LEU A 1 95 ? 8.70351 39.57657 2.89033 1.000 26.83861 107 LEU A C 1
ATOM 1195 O O . LEU A 1 95 ? 8.34638 38.39962 3.04624 1.000 25.06230 107 LEU A O 1
ATOM 1211 N N . ALA A 1 96 ? 9.37824 40.25243 3.81645 1.000 24.94559 108 ALA A N 1
ATOM 1212 C CA . ALA A 1 96 ? 10.07002 39.57355 4.90769 1.000 24.45623 108 ALA A CA 1
ATOM 1213 C C . ALA A 1 96 ? 9.14764 38.64591 5.69069 1.000 24.41510 108 ALA A C 1
ATOM 1214 O O . ALA A 1 96 ? 9.54692 37.52835 6.04364 1.000 24.03950 108 ALA A O 1
ATOM 1221 N N . ALA A 1 97 ? 7.91235 39.07534 5.96123 1.000 24.92309 109 ALA A N 1
ATOM 1222 C CA . ALA A 1 97 ? 7.02173 38.31065 6.83004 1.000 26.97499 109 ALA A CA 1
ATOM 1223 C C . ALA A 1 97 ? 6.75348 36.90890 6.30264 1.000 25.86589 109 ALA A C 1
ATOM 1224 O O . ALA A 1 97 ? 6.43864 35.99748 7.08354 1.000 26.32348 109 ALA A O 1
ATOM 1231 N N . TRP A 1 98 ? 6.82938 36.70966 4.99077 1.000 22.84139 110 TRP A N 1
ATOM 1232 C CA . TRP A 1 98 ? 6.49131 35.41662 4.42417 1.000 22.16341 110 TRP A CA 1
ATOM 1233 C C . TRP A 1 98 ? 7.67929 34.47069 4.41794 1.000 22.35967 110 TRP A C 1
ATOM 1234 O O . TRP A 1 98 ? 7.52297 33.31510 4.01144 1.000 24.04039 110 TRP A O 1
ATOM 1255 N N . PHE A 1 99 ? 8.83148 34.93350 4.90417 1.000 19.16328 111 PHE A N 1
ATOM 1256 C CA . PHE A 1 99 ? 10.08371 34.19654 4.76141 1.000 19.17832 111 PHE A CA 1
ATOM 1257 C C . PHE A 1 99 ? 10.94957 34.25551 6.01066 1.000 20.39357 111 PHE A C 1
ATOM 1258 O O . PHE A 1 99 ? 12.15616 34.03391 5.92053 1.000 22.28534 111 PHE A O 1
ATOM 1275 N N . THR A 1 100 ? 10.36928 34.52194 7.16484 1.000 21.61947 112 THR A N 1
ATOM 1276 C CA . THR A 1 100 ? 11.12421 34.51453 8.40126 1.000 21.14576 112 THR A CA 1
ATOM 1277 C C . THR A 1 100 ? 11.37107 33.10470 8.91738 1.000 22.26040 112 THR A C 1
ATOM 1278 O O . THR A 1 100 ? 10.64654 32.16003 8.57636 1.000 19.56615 112 THR A O 1
ATOM 1289 N N . PRO A 1 101 ? 12.32259 32.95929 9.83844 1.000 20.97754 113 PRO A N 1
ATOM 1290 C CA . PRO A 1 101 ? 12.42128 31.69150 10.56721 1.000 22.07494 113 PRO A CA 1
ATOM 1291 C C . PRO A 1 101 ? 11.12886 31.31031 11.25338 1.000 21.54028 113 PRO A C 1
ATOM 1292 O O . PRO A 1 101 ? 10.76479 30.12379 11.22901 1.000 21.45731 113 PRO A O 1
ATOM 1303 N N . GLN A 1 102 ? 10.39560 32.26008 11.83499 1.000 22.61099 114 GLN A N 1
ATOM 1304 C CA . GLN A 1 102 ? 9.14208 31.91323 12.50073 1.000 20.64687 114 GLN A CA 1
ATOM 1305 C C . GLN A 1 102 ? 8.12579 31.36437 11.50718 1.000 21.24126 114 GLN A C 1
ATOM 1306 O O . GLN A 1 102 ? 7.43095 30.38395 11.80580 1.000 21.20921 114 GLN A O 1
ATOM 1320 N N . ARG A 1 103 ? 8.01990 31.96916 10.31897 1.000 20.39531 115 ARG A N 1
ATOM 1321 C CA . ARG A 1 103 ? 7.12156 31.41583 9.30769 1.000 20.19269 115 ARG A CA 1
ATOM 1322 C C . ARG A 1 103 ? 7.53308 30.00398 8.91968 1.000 18.80953 115 ARG A C 1
ATOM 1323 O O . ARG A 1 103 ? 6.68041 29.13667 8.71595 1.000 19.77893 115 ARG A O 1
ATOM 1344 N N . ALA A 1 104 ? 8.83393 29.75639 8.77956 1.000 17.99530 116 ALA A N 1
ATOM 1345 C CA . ALA A 1 104 ? 9.28516 28.40614 8.44670 1.000 17.90113 116 ALA A CA 1
ATOM 1346 C C . ALA A 1 104 ? 8.86818 27.41151 9.52084 1.000 18.24241 116 ALA A C 1
ATOM 1347 O O . ALA A 1 104 ? 8.43778 26.29153 9.20571 1.000 18.70234 116 ALA A O 1
ATOM 1354 N N . ARG A 1 105 ? 8.98972 27.80159 10.79295 1.000 19.03003 117 ARG A N 1
ATOM 1355 C CA . ARG A 1 105 ? 8.53383 26.94738 11.88082 1.000 20.28807 117 ARG A CA 1
ATOM 1356 C C . ARG A 1 105 ? 7.03092 26.72812 11.80595 1.000 20.44271 117 ARG A C 1
ATOM 1357 O O . ARG A 1 105 ? 6.54971 25.60407 11.99369 1.000 20.10371 117 ARG A O 1
ATOM 1378 N N . ASP A 1 106 ? 6.27903 27.78598 11.50654 1.000 20.37551 118 ASP A N 1
ATOM 1379 C CA . ASP A 1 106 ? 4.82158 27.66364 11.41104 1.000 20.44885 118 ASP A CA 1
ATOM 1380 C C . ASP A 1 106 ? 4.42431 26.62958 10.36543 1.000 20.23126 118 ASP A C 1
ATOM 1381 O O . ASP A 1 106 ? 3.42111 25.92443 10.53271 1.000 20.07140 118 ASP A O 1
ATOM 1390 N N . LEU A 1 107 ? 5.18331 26.54527 9.27410 1.000 17.47718 119 LEU A N 1
ATOM 1391 C CA . LEU A 1 107 ? 4.91002 25.66619 8.15427 1.000 17.90978 119 LEU A CA 1
ATOM 1392 C C . LEU A 1 107 ? 5.55879 24.29886 8.30645 1.000 18.72200 119 LEU A C 1
ATOM 1393 O O . LEU A 1 107 ? 5.32271 23.42922 7.46299 1.000 18.05602 119 LEU A O 1
ATOM 1409 N N . THR A 1 108 ? 6.30794 24.06855 9.38006 1.000 16.79894 120 THR A N 1
ATOM 1410 C CA . THR A 1 108 ? 7.07835 22.82704 9.44459 1.000 16.59902 120 THR A CA 1
ATOM 1411 C C . THR A 1 108 ? 6.19583 21.59758 9.66737 1.000 18.10442 120 THR A C 1
ATOM 1412 O O . THR A 1 108 ? 6.48312 20.54554 9.08837 1.000 17.44214 120 THR A O 1
ATOM 1423 N N . PRO A 1 109 ? 5.10550 21.64875 10.44329 1.000 16.44725 121 PRO A N 1
ATOM 1424 C CA . PRO A 1 109 ? 4.24721 20.45406 10.50264 1.000 18.15796 121 PRO A CA 1
ATOM 1425 C C . PRO A 1 109 ? 3.76492 20.02024 9.12634 1.000 17.40313 121 PRO A C 1
ATOM 1426 O O . PRO A 1 109 ? 3.72363 18.81829 8.82878 1.000 18.72873 121 PRO A O 1
ATOM 1437 N N . ALA A 1 110 ? 3.43426 20.97467 8.24755 1.000 17.45809 122 ALA A N 1
ATOM 1438 C CA . ALA A 1 110 ? 3.02153 20.61655 6.89095 1.000 18.35031 122 ALA A CA 1
ATOM 1439 C C . ALA A 1 110 ? 4.18426 20.04219 6.08435 1.000 17.87161 122 ALA A C 1
ATOM 1440 O O . ALA A 1 110 ? 4.02124 19.03948 5.37845 1.000 18.00826 122 ALA A O 1
ATOM 1447 N N . ILE A 1 111 ? 5.36332 20.65074 6.19229 1.000 18.18734 123 ILE A N 1
ATOM 1448 C CA . ILE A 1 111 ? 6.54813 20.13481 5.51687 1.000 17.10925 123 ILE A CA 1
ATOM 1449 C C . ILE A 1 111 ? 6.83056 18.71234 5.96825 1.000 15.74749 123 ILE A C 1
ATOM 1450 O O . ILE A 1 111 ? 7.11581 17.81851 5.15926 1.000 16.08828 123 ILE A O 1
ATOM 1466 N N . ARG A 1 112 ? 6.75963 18.48849 7.27946 1.000 16.17820 124 ARG A N 1
ATOM 1467 C CA . ARG A 1 112 ? 7.05429 17.17448 7.84137 1.000 14.88442 124 ARG A CA 1
ATOM 1468 C C . ARG A 1 112 ? 6.06084 16.12620 7.36570 1.000 18.27018 124 ARG A C 1
ATOM 1469 O O . ARG A 1 112 ? 6.44608 15.00510 7.00310 1.000 17.50052 124 ARG A O 1
ATOM 1490 N N . ALA A 1 113 ? 4.76554 16.46435 7.37771 1.000 18.18627 125 ALA A N 1
ATOM 1491 C CA . ALA A 1 113 ? 3.75695 15.50520 6.93851 1.000 17.82768 125 ALA A CA 1
ATOM 1492 C C . ALA A 1 113 ? 3.92126 15.17796 5.46198 1.000 17.42227 125 ALA A C 1
ATOM 1493 O O . ALA A 1 113 ? 3.68825 14.03454 5.03835 1.000 18.42436 125 ALA A O 1
ATOM 1500 N N . ASN A 1 114 ? 4.30963 16.18477 4.67447 1.000 18.32721 126 ASN A N 1
ATOM 1501 C CA . ASN A 1 114 ? 4.62957 16.00984 3.25983 1.000 17.39312 126 ASN A CA 1
ATOM 1502 C C . ASN A 1 114 ? 5.78735 15.01849 3.07882 1.000 17.10445 126 ASN A C 1
ATOM 1503 O O . ASN A 1 114 ? 5.64114 14.00379 2.38084 1.000 17.77693 126 ASN A O 1
ATOM 1514 N N . ALA A 1 115 ? 6.91579 15.25760 3.74924 1.000 17.44969 127 ALA A N 1
ATOM 1515 C CA . ALA A 1 115 ? 8.03465 14.33111 3.65435 1.000 15.85787 127 ALA A CA 1
ATOM 1516 C C . ALA A 1 115 ? 7.61417 12.92480 4.04561 1.000 17.44618 127 ALA A C 1
ATOM 1517 O O . ALA A 1 115 ? 7.92225 11.94832 3.35114 1.000 17.10333 127 ALA A O 1
ATOM 1524 N N . ARG A 1 116 ? 6.90579 12.80337 5.16818 1.000 16.43868 128 ARG A N 1
ATOM 1525 C CA . ARG A 1 116 ? 6.56723 11.47609 5.68823 1.000 18.38683 128 ARG A CA 1
ATOM 1526 C C . ARG A 1 116 ? 5.65106 10.73177 4.72863 1.000 19.68020 128 ARG A C 1
ATOM 1527 O O . ARG A 1 116 ? 5.81512 9.52485 4.48009 1.000 20.55061 128 ARG A O 1
ATOM 1548 N N . ARG A 1 117 ? 4.64036 11.43038 4.21596 1.000 19.02810 129 ARG A N 1
ATOM 1549 C CA . ARG A 1 117 ? 3.72308 10.83765 3.25736 1.000 19.48216 129 ARG A CA 1
ATOM 1550 C C . ARG A 1 117 ? 4.46687 10.32160 2.04130 1.000 19.63904 129 ARG A C 1
ATOM 1551 O O . ARG A 1 117 ? 4.23399 9.19782 1.57628 1.000 21.22853 129 ARG A O 1
ATOM 1572 N N . ARG A 1 118 ? 5.37763 11.13912 1.51146 1.000 19.15752 130 ARG A N 1
ATOM 1573 C CA . ARG A 1 118 ? 6.04066 10.78621 0.27098 1.000 19.00309 130 ARG A CA 1
ATOM 1574 C C . ARG A 1 118 ? 7.02238 9.63987 0.49353 1.000 19.42973 130 ARG A C 1
ATOM 1575 O O . ARG A 1 118 ? 7.06894 8.69708 -0.29984 1.000 19.84421 130 ARG A O 1
ATOM 1596 N N . ILE A 1 119 ? 7.79306 9.68377 1.57955 1.000 19.15179 131 ILE A N 1
ATOM 1597 C CA . ILE A 1 119 ? 8.76841 8.61120 1.80083 1.000 19.03257 131 ILE A CA 1
ATOM 1598 C C . ILE A 1 119 ? 8.04763 7.30903 2.11284 1.000 19.97687 131 ILE A C 1
ATOM 1599 O O . ILE A 1 119 ? 8.43347 6.23673 1.62482 1.000 20.60968 131 ILE A O 1
ATOM 1615 N N . SER A 1 120 ? 6.98744 7.37029 2.92679 1.000 19.69231 132 SER A N 1
ATOM 1616 C CA . SER A 1 120 ? 6.20322 6.18100 3.23763 1.000 21.33581 132 SER A CA 1
ATOM 1617 C C . SER A 1 120 ? 5.74315 5.46171 1.98497 1.000 24.26346 132 SER A C 1
ATOM 1618 O O . SER A 1 120 ? 5.64496 4.22813 1.97970 1.000 26.76562 132 SER A O 1
ATOM 1626 N N . ALA A 1 121 ? 5.46866 6.19882 0.91410 1.000 21.53335 133 ALA A N 1
ATOM 1627 C CA . ALA A 1 121 ? 4.89015 5.58514 -0.27040 1.000 22.16013 133 ALA A CA 1
ATOM 1628 C C . ALA A 1 121 ? 5.89543 4.76442 -1.06630 1.000 23.97809 133 ALA A C 1
ATOM 1629 O O . ALA A 1 121 ? 5.47933 3.97610 -1.91275 1.000 29.12487 133 ALA A O 1
ATOM 1636 N N . PHE A 1 122 ? 7.20197 4.92735 -0.83392 1.000 22.78836 134 PHE A N 1
ATOM 1637 C CA . PHE A 1 122 ? 8.18506 4.11287 -1.54670 1.000 21.97656 134 PHE A CA 1
ATOM 1638 C C . PHE A 1 122 ? 9.12493 3.31151 -0.65717 1.000 22.39550 134 PHE A C 1
ATOM 1639 O O . PHE A 1 122 ? 9.95002 2.57822 -1.20187 1.000 22.93884 134 PHE A O 1
ATOM 1656 N N . VAL A 1 123 ? 8.99504 3.37016 0.67150 1.000 23.23212 135 VAL A N 1
ATOM 1657 C CA . VAL A 1 123 ? 9.88914 2.60308 1.54821 1.000 22.48864 135 VAL A CA 1
ATOM 1658 C C . VAL A 1 123 ? 9.93541 1.13027 1.15073 1.000 23.21561 135 VAL A C 1
ATOM 1659 O O . VAL A 1 123 ? 10.99822 0.49410 1.19983 1.000 23.87904 135 VAL A O 1
ATOM 1672 N N . ASP A 1 124 ? 8.78453 0.54042 0.81847 1.000 23.70527 136 ASP A N 1
ATOM 1673 C CA . ASP A 1 124 ? 8.73601 -0.89323 0.55289 1.000 24.86779 136 ASP A CA 1
ATOM 1674 C C . ASP A 1 124 ? 9.46620 -1.31013 -0.72412 1.000 22.88085 136 ASP A C 1
ATOM 1675 O O . ASP A 1 124 ? 9.75698 -2.49787 -0.88248 1.000 26.68554 136 ASP A O 1
ATOM 1684 N N . ARG A 1 125 ? 9.80556 -0.36990 -1.61111 1.000 23.26554 137 ARG A N 1
ATOM 1685 C CA . ARG A 1 125 ? 10.46488 -0.72745 -2.86660 1.000 22.61224 137 ARG A CA 1
ATOM 1686 C C . ARG A 1 125 ? 11.94571 -1.05808 -2.69483 1.000 22.06025 137 ARG A C 1
ATOM 1687 O O . ARG A 1 125 ? 12.49960 -1.80667 -3.50383 1.000 25.72349 137 ARG A O 1
ATOM 1708 N N . GLY A 1 126 ? 12.59066 -0.50514 -1.67553 1.000 22.00901 138 GLY A N 1
ATOM 1709 C CA . GLY A 1 126 ? 14.02328 -0.66304 -1.55657 1.000 21.69767 138 GLY A CA 1
ATOM 1710 C C . GLY A 1 126 ? 14.82145 0.13778 -2.56076 1.000 20.99984 138 GLY A C 1
ATOM 1711 O O . GLY A 1 126 ? 16.04525 -0.03688 -2.64866 1.000 22.88007 138 GLY A O 1
ATOM 1715 N N . GLU A 1 127 ? 14.17582 1.01916 -3.32304 1.000 20.35229 139 GLU A N 1
ATOM 1716 C CA . GLU A 1 127 ? 14.89663 1.91420 -4.21924 1.000 20.48604 139 GLU A CA 1
ATOM 1717 C C . GLU A 1 127 ? 14.00464 3.09730 -4.54718 1.000 18.93899 139 GLU A C 1
ATOM 1718 O O . GLU A 1 127 ? 12.77337 3.00512 -4.49454 1.000 21.14184 139 GLU A O 1
ATOM 1730 N N . VAL A 1 128 ? 14.64827 4.20065 -4.91224 1.000 19.84850 140 VAL A N 1
ATOM 1731 C CA . VAL A 1 128 ? 13.94457 5.38119 -5.38953 1.000 20.61306 140 VAL A CA 1
ATOM 1732 C C . VAL A 1 128 ? 14.90142 6.20945 -6.23247 1.000 22.46159 140 VAL A C 1
ATOM 1733 O O . VAL A 1 128 ? 16.11731 6.20642 -6.00776 1.000 21.04562 140 VAL A O 1
ATOM 1746 N N . SER A 1 129 ? 14.34383 6.94710 -7.19443 1.000 20.36910 141 SER A N 1
ATOM 1747 C CA . SER A 1 129 ? 15.07407 8.01483 -7.86647 1.000 19.50125 141 SER A CA 1
ATOM 1748 C C . SER A 1 129 ? 14.82374 9.25724 -7.01916 1.000 18.76679 141 SER A C 1
ATOM 1749 O O . SER A 1 129 ? 13.74542 9.87053 -7.06798 1.000 18.79999 141 SER A O 1
ATOM 1757 N N . PHE A 1 130 ? 15.81395 9.60257 -6.20271 1.000 18.97146 142 PHE A N 1
ATOM 1758 C CA . PHE A 1 130 ? 15.59018 10.47828 -5.05684 1.000 17.76333 142 PHE A CA 1
ATOM 1759 C C . PHE A 1 130 ? 15.00162 11.82427 -5.47353 1.000 17.73153 142 PHE A C 1
ATOM 1760 O O . PHE A 1 130 ? 14.02352 12.29712 -4.87943 1.000 17.74825 142 PHE A O 1
ATOM 1777 N N . SER A 1 131 ? 15.60733 12.48512 -6.45847 1.000 18.74839 143 SER A N 1
ATOM 1778 C CA . SER A 1 131 ? 15.14281 13.83484 -6.75976 1.000 19.41373 143 SER A CA 1
ATOM 1779 C C . SER A 1 131 ? 13.89455 13.83544 -7.63871 1.000 19.51233 143 SER A C 1
ATOM 1780 O O . SER A 1 131 ? 13.00484 14.67131 -7.44027 1.000 19.87141 143 SER A O 1
ATOM 1788 N N . ASP A 1 132 ? 13.80643 12.92608 -8.61097 1.000 18.16171 144 ASP A N 1
ATOM 1789 C CA . ASP A 1 132 ? 12.65926 12.90469 -9.51574 1.000 19.46209 144 ASP A CA 1
ATOM 1790 C C . ASP A 1 132 ? 11.38171 12.50222 -8.79146 1.000 20.81737 144 ASP A C 1
ATOM 1791 O O . ASP A 1 132 ? 10.32215 13.10840 -9.00254 1.000 22.46148 144 ASP A O 1
ATOM 1800 N N . GLU A 1 133 ? 11.44453 11.45542 -7.96551 1.000 20.49727 145 GLU A N 1
ATOM 1801 C CA . GLU A 1 133 ? 10.24329 10.89576 -7.35302 1.000 19.64094 145 GLU A CA 1
ATOM 1802 C C . GLU A 1 133 ? 9.92301 11.52008 -6.00512 1.000 22.97717 145 GLU A C 1
ATOM 1803 O O . GLU A 1 133 ? 8.74416 11.59767 -5.64183 1.000 23.79977 145 GLU A O 1
ATOM 1815 N N . PHE A 1 134 ? 10.92780 11.99946 -5.27220 1.000 17.49853 146 PHE A N 1
ATOM 1816 C CA . PHE A 1 134 ? 10.73882 12.49107 -3.90749 1.000 16.89528 146 PHE A CA 1
ATOM 1817 C C . PHE A 1 134 ? 11.05937 13.97629 -3.80016 1.000 17.39737 146 PHE A C 1
ATOM 1818 O O . PHE A 1 134 ? 10.14689 14.77536 -3.57873 1.000 17.65961 146 PHE A O 1
ATOM 1835 N N . ALA A 1 135 ? 12.31545 14.37526 -3.93799 1.000 16.53351 147 ALA A N 1
ATOM 1836 C CA . ALA A 1 135 ? 12.70795 15.69665 -3.46328 1.000 14.84979 147 ALA A CA 1
ATOM 1837 C C . ALA A 1 135 ? 12.05243 16.80608 -4.27562 1.000 16.77813 147 ALA A C 1
ATOM 1838 O O . ALA A 1 135 ? 11.61715 17.80573 -3.69876 1.000 17.44080 147 ALA A O 1
ATOM 1845 N N . ARG A 1 136 ? 11.98254 16.66916 -5.60744 1.000 16.52982 148 ARG A N 1
ATOM 1846 C CA . ARG A 1 136 ? 11.42875 17.77786 -6.38971 1.000 17.57779 148 ARG A CA 1
ATOM 1847 C C . ARG A 1 136 ? 9.95153 18.00956 -6.10088 1.000 17.33923 148 ARG A C 1
ATOM 1848 O O . ARG A 1 136 ? 9.57307 19.16409 -5.83543 1.000 17.22562 148 ARG A O 1
ATOM 1869 N N . PRO A 1 137 ? 9.06630 17.00950 -6.14573 1.000 17.21999 149 PRO A N 1
ATOM 1870 C CA . PRO A 1 137 ? 7.67283 17.29043 -5.78012 1.000 17.36509 149 PRO A CA 1
ATOM 1871 C C . PRO A 1 137 ? 7.52238 17.72964 -4.33165 1.000 18.34324 149 PRO A C 1
ATOM 1872 O O . PRO A 1 137 ? 6.66150 18.57126 -4.03105 1.000 17.61947 149 PRO A O 1
ATOM 1883 N N . TYR A 1 138 ? 8.35261 17.20596 -3.43396 1.000 15.93525 150 TYR A N 1
ATOM 1884 C CA . TYR A 1 138 ? 8.35198 17.63928 -2.03539 1.000 14.89960 150 TYR A CA 1
ATOM 1885 C C . TYR A 1 138 ? 8.64065 19.12904 -1.92312 1.000 15.13183 150 TYR A C 1
ATOM 1886 O O . TYR A 1 138 ? 7.86562 19.88654 -1.32707 1.000 15.84509 150 TYR A O 1
ATOM 1904 N N . VAL A 1 139 ? 9.75465 19.55962 -2.49795 1.000 15.56936 151 VAL A N 1
ATOM 1905 C CA . VAL A 1 139 ? 10.16504 20.95239 -2.40433 1.000 15.90252 151 VAL A CA 1
ATOM 1906 C C . VAL A 1 139 ? 9.15523 21.85980 -3.09141 1.000 17.05171 151 VAL A C 1
ATOM 1907 O O . VAL A 1 139 ? 8.83533 22.94446 -2.58449 1.000 17.32498 151 VAL A O 1
ATOM 1920 N N . LEU A 1 140 ? 8.67033 21.46806 -4.27057 1.000 16.30139 152 LEU A N 1
ATOM 1921 C CA . LEU A 1 140 ? 7.70141 22.31040 -4.96447 1.000 16.58490 152 LEU A CA 1
ATOM 1922 C C . LEU A 1 140 ? 6.40246 22.42194 -4.17872 1.000 18.27737 152 LEU A C 1
ATOM 1923 O O . LEU A 1 140 ? 5.81791 23.50445 -4.10573 1.000 17.54581 152 LEU A O 1
ATOM 1939 N N . GLU A 1 141 ? 5.92406 21.32157 -3.59384 1.000 17.76029 153 GLU A N 1
ATOM 1940 C CA . GLU A 1 141 ? 4.73757 21.40515 -2.73854 1.000 17.68067 153 GLU A CA 1
ATOM 1941 C C . GLU A 1 141 ? 4.96136 22.42560 -1.62177 1.000 17.87634 153 GLU A C 1
ATOM 1942 O O . GLU A 1 141 ? 4.09885 23.27898 -1.35534 1.000 18.99662 153 GLU A O 1
ATOM 1954 N N . ASN A 1 142 ? 6.11386 22.34884 -0.95884 1.000 17.50739 154 ASN A N 1
ATOM 1955 C CA . ASN A 1 142 ? 6.42434 23.27849 0.11705 1.000 16.40768 154 ASN A CA 1
ATOM 1956 C C . ASN A 1 142 ? 6.46617 24.71680 -0.39456 1.000 17.54299 154 ASN A C 1
ATOM 1957 O O . ASN A 1 142 ? 6.00286 25.63719 0.28594 1.000 17.47329 154 ASN A O 1
ATOM 1968 N N . LEU A 1 143 ? 7.06344 24.93889 -1.57192 1.000 17.43161 155 LEU A N 1
ATOM 1969 C CA . LEU A 1 143 ? 7.12173 26.28788 -2.14825 1.000 16.59029 155 LEU A CA 1
ATOM 1970 C C . LEU A 1 143 ? 5.71712 26.82507 -2.39323 1.000 17.53334 155 LEU A C 1
ATOM 1971 O O . LEU A 1 143 ? 5.39928 27.97033 -2.04227 1.000 18.91042 155 LEU A O 1
ATOM 1987 N N . MET A 1 144 ? 4.86128 25.99534 -3.00235 1.000 17.36980 156 MET A N 1
ATOM 1988 C CA . MET A 1 144 ? 3.48832 26.38697 -3.28622 1.000 18.82789 156 MET A CA 1
ATOM 1989 C C . MET A 1 144 ? 2.75777 26.76113 -2.01033 1.000 19.74523 156 MET A C 1
ATOM 1990 O O . MET A 1 144 ? 1.98912 27.73217 -1.99181 1.000 20.48524 156 MET A O 1
ATOM 2004 N N . LEU A 1 145 ? 3.00108 26.02367 -0.92644 1.000 18.74758 157 LEU A N 1
ATOM 2005 C CA . LEU A 1 145 ? 2.35218 26.34104 0.33735 1.000 21.46619 157 LEU A CA 1
ATOM 2006 C C . LEU A 1 145 ? 2.78115 27.71414 0.82282 1.000 20.91853 157 LEU A C 1
ATOM 2007 O O . LEU A 1 145 ? 1.94187 28.52437 1.25592 1.000 21.80251 157 LEU A O 1
ATOM 2023 N N . ALA A 1 146 ? 4.08747 27.99716 0.73088 1.000 18.95429 158 ALA A N 1
ATOM 2024 C CA . ALA A 1 146 ? 4.60959 29.25582 1.25271 1.000 19.55082 158 ALA A CA 1
ATOM 2025 C C . ALA A 1 146 ? 4.13419 30.42538 0.41351 1.000 17.91081 158 ALA A C 1
ATOM 2026 O O . ALA A 1 146 ? 3.78139 31.47914 0.95558 1.000 21.53633 158 ALA A O 1
ATOM 2033 N N . VAL A 1 147 ? 4.13047 30.25694 -0.90845 1.000 18.47116 159 VAL A N 1
ATOM 2034 C CA . VAL A 1 147 ? 3.83343 31.36788 -1.80033 1.000 19.02817 159 VAL A CA 1
ATOM 2035 C C . VAL A 1 147 ? 2.33803 31.56244 -1.97033 1.000 22.59865 159 VAL A C 1
ATOM 2036 O O . VAL A 1 147 ? 1.90692 32.65818 -2.30523 1.000 22.49698 159 VAL A O 1
ATOM 2049 N N . GLY A 1 148 ? 1.53599 30.53695 -1.74525 1.000 20.48686 160 GLY A N 1
ATOM 2050 C CA . GLY A 1 148 ? 0.10424 30.62832 -1.89549 1.000 22.12355 160 GLY A CA 1
ATOM 2051 C C . GLY A 1 148 ? -0.43748 30.12509 -3.21379 1.000 23.49636 160 GLY A C 1
ATOM 2052 O O . GLY A 1 148 ? -1.52177 30.56446 -3.62731 1.000 25.41501 160 GLY A O 1
ATOM 2056 N N . TRP A 1 149 ? 0.27101 29.21471 -3.88521 1.000 20.75976 161 TRP A N 1
ATOM 2057 C CA . TRP A 1 149 ? -0.20435 28.61813 -5.13452 1.000 22.65139 161 TRP A CA 1
ATOM 2058 C C . TRP A 1 149 ? -1.03811 27.36905 -4.82623 1.000 23.63650 161 TRP A C 1
ATOM 2059 O O . TRP A 1 149 ? -0.58311 26.52138 -4.04601 1.000 24.59409 161 TRP A O 1
ATOM 2080 N N . PRO A 1 150 ? -2.24725 27.23932 -5.39996 1.000 25.05270 162 PRO A N 1
ATOM 2081 C CA . PRO A 1 150 ? -3.11981 26.08795 -5.09231 1.000 27.27290 162 PRO A CA 1
ATOM 2082 C 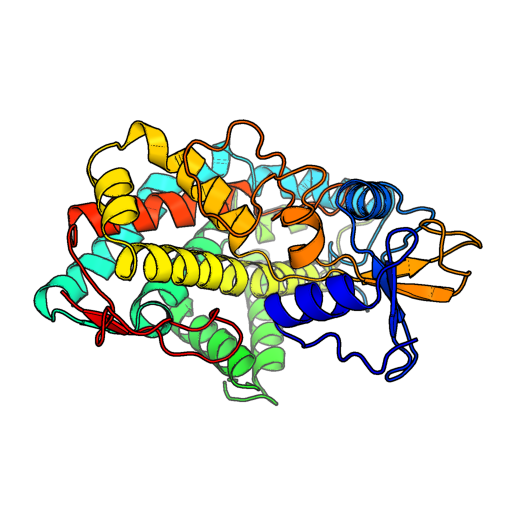C . PRO A 1 150 ? -2.43566 24.74891 -5.35804 1.000 25.53517 162 PRO A C 1
ATOM 2083 O O . PRO A 1 150 ? -1.90069 24.50596 -6.44445 1.000 27.52828 162 PRO A O 1
ATOM 2094 N N . LEU A 1 151 ? -2.49499 23.85226 -4.36633 1.000 27.50925 163 LEU A N 1
ATOM 2095 C CA . LEU A 1 151 ? -1.76221 22.59421 -4.46948 1.000 31.10432 163 LEU A CA 1
ATOM 2096 C C . LEU A 1 151 ? -2.30550 21.67031 -5.55448 1.000 25.62340 163 LEU A C 1
ATOM 2097 O O . LEU A 1 151 ? -1.56392 20.78842 -6.00310 1.000 30.07632 163 LEU A O 1
ATOM 2113 N N . ALA A 1 152 ? -3.54020 21.87337 -6.01828 1.000 30.56769 164 ALA A N 1
ATOM 2114 C CA . ALA A 1 152 ? -4.02459 21.12718 -7.17176 1.000 32.00571 164 ALA A CA 1
ATOM 2115 C C . ALA A 1 152 ? -3.17726 21.35883 -8.41536 1.000 31.69485 164 ALA A C 1
ATOM 2116 O O . ALA A 1 152 ? -3.22412 20.53900 -9.33501 1.000 33.20514 164 ALA A O 1
ATOM 2123 N N . ASP A 1 153 ? -2.39280 22.44239 -8.46559 1.000 28.57475 165 ASP A N 1
ATOM 2124 C CA . ASP A 1 153 ? -1.59072 22.76590 -9.64010 1.000 27.49007 165 ASP A CA 1
ATOM 2125 C C . ASP A 1 153 ? -0.19613 22.15165 -9.60004 1.000 25.39903 165 ASP A C 1
ATOM 2126 O O . ASP A 1 153 ? 0.61267 22.44276 -10.48469 1.000 29.43548 165 ASP A O 1
ATOM 2135 N N . LEU A 1 154 ? 0.09761 21.30339 -8.60918 1.000 26.05324 166 LEU A N 1
ATOM 2136 C CA . LEU A 1 154 ? 1.45908 20.79892 -8.44205 1.000 24.14740 166 LEU A CA 1
ATOM 2137 C C . LEU A 1 154 ? 1.94182 20.04925 -9.68022 1.000 24.92283 166 LEU A C 1
ATOM 2138 O O . LEU A 1 154 ? 3.07348 20.24595 -10.13588 1.000 27.08008 166 LEU A O 1
ATOM 2154 N N . ASP A 1 155 ? 1.12172 19.13817 -10.20957 1.000 30.20221 167 ASP A N 1
ATOM 2155 C CA . ASP A 1 155 ? 1.56482 18.36812 -11.36515 1.000 28.26035 167 ASP A CA 1
ATOM 2156 C C . ASP A 1 155 ? 1.87367 19.28812 -12.53866 1.000 28.83575 167 ASP A C 1
ATOM 2157 O O . ASP A 1 155 ? 2.85729 19.07788 -13.25759 1.000 31.63252 167 ASP A O 1
ATOM 2166 N N . HIS A 1 156 ? 1.06886 20.33784 -12.72411 1.000 28.41970 168 HIS A N 1
ATOM 2167 C CA . HIS A 1 156 ? 1.31690 21.28308 -13.80591 1.000 31.14948 168 HIS A CA 1
ATOM 2168 C C . HIS A 1 156 ? 2.64518 22.00135 -13.59910 1.000 27.41273 168 HIS A C 1
ATOM 2169 O O . HIS A 1 156 ? 3.47773 22.07612 -14.50846 1.000 28.33928 168 HIS A O 1
ATOM 2183 N N . LEU A 1 157 ? 2.86586 22.51849 -12.39235 1.000 26.24618 169 LEU A N 1
ATOM 2184 C CA . LEU A 1 157 ? 4.08246 23.26438 -12.12277 1.000 26.27933 169 LEU A CA 1
ATOM 2185 C C . LEU A 1 157 ? 5.29498 22.34619 -12.11807 1.000 27.33123 169 LEU A C 1
ATOM 2186 O O . LEU A 1 157 ? 6.38041 22.75635 -12.54230 1.000 23.91558 169 LEU A O 1
ATOM 2202 N N . LEU A 1 158 ? 5.13564 21.10170 -11.65873 1.000 24.83785 170 LEU A N 1
ATOM 2203 C CA . LEU A 1 158 ? 6.25761 20.17258 -11.70888 1.000 22.93554 170 LEU A CA 1
ATOM 2204 C C . LEU A 1 158 ? 6.69498 19.93824 -13.14873 1.000 24.94657 170 LEU A C 1
ATOM 2205 O O . LEU A 1 158 ? 7.89526 19.86667 -13.43934 1.000 25.93057 170 LEU A O 1
ATOM 2221 N N . ALA A 1 159 ? 5.72722 19.83133 -14.06556 1.000 26.26757 171 ALA A N 1
ATOM 2222 C CA . ALA A 1 159 ? 6.03596 19.63729 -15.47838 1.000 30.27670 171 ALA A CA 1
ATOM 2223 C C . ALA A 1 159 ? 6.79630 20.82800 -16.04932 1.000 35.83663 171 ALA A C 1
ATOM 2224 O O . ALA A 1 159 ? 7.71688 20.65819 -16.85619 1.000 30.28027 171 ALA A O 1
ATOM 2231 N N . ILE A 1 160 ? 6.41601 22.04455 -15.65806 1.000 30.85437 172 ILE A N 1
ATOM 2232 C CA . ILE A 1 160 ? 7.15698 23.22612 -16.09421 1.000 29.35902 172 ILE A CA 1
ATOM 2233 C C . ILE A 1 160 ? 8.59296 23.16141 -15.58726 1.000 29.05402 172 ILE A C 1
ATOM 2234 O O . ILE A 1 160 ? 9.55145 23.36390 -16.34165 1.000 29.75724 172 ILE A O 1
ATOM 2250 N N . ASN A 1 161 ? 8.75476 22.87494 -14.29693 1.000 27.47289 173 ASN A N 1
ATOM 2251 C CA . ASN A 1 161 ? 10.08139 22.85093 -13.69430 1.000 26.20040 173 ASN A CA 1
ATOM 2252 C C . ASN A 1 161 ? 10.97765 21.82004 -14.37573 1.000 27.03035 173 ASN A C 1
ATOM 2253 O O . ASN A 1 161 ? 12.14024 22.09834 -14.68535 1.000 27.06040 173 ASN A O 1
ATOM 2264 N N . VAL A 1 162 ? 10.44711 20.62200 -14.62375 1.000 29.38474 174 VAL A N 1
ATOM 2265 C CA . VAL A 1 162 ? 11.23646 19.55988 -15.25017 1.000 27.21476 174 VAL A CA 1
ATOM 2266 C C . VAL A 1 162 ? 11.63800 19.94668 -16.66990 1.000 29.78471 174 VAL A C 1
ATOM 2267 O O . VAL A 1 162 ? 12.77336 19.70530 -17.09714 1.000 34.80420 174 VAL A O 1
ATOM 2280 N N . ALA A 1 163 ? 10.71141 20.52677 -17.43512 1.000 34.34923 175 ALA A N 1
ATOM 2281 C CA . ALA A 1 163 ? 11.04466 20.95967 -18.78886 1.000 37.64748 175 ALA A CA 1
ATOM 2282 C C . ALA A 1 163 ? 12.16251 21.99607 -18.77636 1.000 33.31829 175 ALA A C 1
ATOM 2283 O O . ALA A 1 163 ? 13.01288 22.01829 -19.67287 1.000 38.77516 175 ALA A O 1
ATOM 2290 N N . MET A 1 164 ? 12.18197 22.85861 -17.75910 1.000 33.19896 176 MET A N 1
ATOM 2291 C CA . MET A 1 164 ? 13.23135 23.86470 -17.67206 1.000 39.98284 176 MET A CA 1
ATOM 2292 C C . MET A 1 164 ? 14.57688 23.22458 -17.36414 1.000 38.70968 176 MET A C 1
ATOM 2293 O O . MET A 1 164 ? 15.59406 23.59743 -17.95425 1.000 36.60697 176 MET A O 1
ATOM 2307 N N . ILE A 1 165 ? 14.60675 22.25957 -16.44510 1.000 30.88875 177 ILE A N 1
ATOM 2308 C CA . ILE A 1 165 ? 15.85425 21.55076 -16.16478 1.000 29.54590 177 ILE A CA 1
ATOM 2309 C C . ILE A 1 165 ? 16.35779 20.85670 -17.42412 1.000 38.40966 177 ILE A C 1
ATOM 2310 O O . ILE A 1 165 ? 17.54270 20.94118 -17.76949 1.000 41.25699 177 ILE A O 1
ATOM 2326 N N . ARG A 1 166 ? 15.46477 20.15941 -18.12775 1.000 41.60939 178 ARG A N 1
ATOM 2327 C CA . ARG A 1 166 ? 15.83113 19.36102 -19.29409 1.000 39.42991 178 ARG A CA 1
ATOM 2328 C C . ARG A 1 166 ? 16.01564 20.18722 -20.56020 1.000 56.30731 178 ARG A C 1
ATOM 2329 O O . ARG A 1 166 ? 16.16310 19.60170 -21.63820 1.000 70.22551 178 ARG A O 1
ATOM 2350 N N . SER A 1 167 ? 16.00754 21.51212 -20.46357 1.000 52.49479 179 SER A N 1
ATOM 2351 C CA . SER A 1 167 ? 16.22205 22.36550 -21.62517 1.000 57.54062 179 SER A CA 1
ATOM 2352 C C . SER A 1 167 ? 17.42989 21.90373 -22.43691 1.000 66.26386 179 SER A C 1
ATOM 2353 O O . SER A 1 167 ? 17.28190 21.29254 -23.49509 1.000 76.07841 179 SER A O 1
ATOM 2361 N N . PHE A 1 177 ? 5.75543 19.90054 -21.54404 1.000 60.03515 189 PHE A N 1
ATOM 2362 C CA . PHE A 1 177 ? 6.39770 21.13853 -21.97224 1.000 58.22087 189 PHE A CA 1
ATOM 2363 C C . PHE A 1 177 ? 7.82271 20.85779 -22.44371 1.000 62.15642 189 PHE A C 1
ATOM 2364 O O . PHE A 1 177 ? 8.33590 19.75055 -22.26922 1.000 58.70346 189 PHE A O 1
ATOM 2380 N N . ASN A 1 178 ? 8.45613 21.86557 -23.03813 1.000 55.88154 190 ASN A N 1
ATOM 2381 C CA . ASN A 1 178 ? 9.81862 21.73691 -23.54202 1.000 57.20437 190 ASN A CA 1
ATOM 2382 C C . ASN A 1 178 ? 10.50356 23.09677 -23.42973 1.000 59.76286 190 ASN A C 1
ATOM 2383 O O . ASN A 1 178 ? 9.95401 24.04210 -22.85492 1.000 60.54076 190 ASN A O 1
ATOM 2394 N N . ALA A 1 179 ? 11.71086 23.19501 -23.99584 1.000 58.98903 191 ALA A N 1
ATOM 2395 C CA . ALA A 1 179 ? 12.50536 24.41441 -23.86805 1.000 60.39075 191 ALA A CA 1
ATOM 2396 C C . ALA A 1 179 ? 11.75691 25.64016 -24.37425 1.000 59.27079 191 ALA A C 1
ATOM 2397 O O . ALA A 1 179 ? 11.95445 26.74475 -23.85465 1.000 68.40023 191 ALA A O 1
ATOM 2404 N N . GLU A 1 180 ? 10.89916 25.47109 -25.38233 1.000 62.21505 192 GLU A N 1
ATOM 2405 C CA . GLU A 1 180 ? 10.23539 26.61657 -25.99424 1.000 55.36428 192 GLU A CA 1
ATOM 2406 C C . GLU A 1 180 ? 9.03196 27.08387 -25.18048 1.000 57.80195 192 GLU A C 1
ATOM 2407 O O . GLU A 1 180 ? 8.82843 28.29138 -25.01570 1.000 68.70224 192 GLU A O 1
ATOM 2419 N N . THR A 1 181 ? 8.22974 26.15352 -24.66048 1.000 58.95760 193 THR A N 1
ATOM 2420 C CA . THR A 1 181 ? 6.95674 26.49074 -24.03224 1.000 60.10956 193 THR A CA 1
ATOM 2421 C C . THR A 1 181 ? 6.98469 26.46207 -22.50873 1.000 60.79878 193 THR A C 1
ATOM 2422 O O . THR A 1 181 ? 5.97901 26.82283 -21.88746 1.000 60.93913 193 THR A O 1
ATOM 2433 N N . ALA A 1 182 ? 8.08466 26.02881 -21.89091 1.000 47.82009 194 ALA A N 1
ATOM 2434 C CA . ALA A 1 182 ? 8.13725 25.95837 -20.43446 1.000 43.67434 194 ALA A CA 1
ATOM 2435 C C . ALA A 1 182 ? 7.96807 27.34112 -19.80568 1.000 39.09238 194 ALA A C 1
ATOM 2436 O O . ALA A 1 182 ? 7.02716 27.57865 -19.04137 1.000 39.44995 194 ALA A O 1
ATOM 2443 N N . PHE A 1 183 ? 8.87542 28.27066 -20.11056 1.000 41.55775 195 PHE A N 1
ATOM 2444 C CA . PHE A 1 183 ? 8.78184 29.59532 -19.49943 1.000 44.60759 195 PHE A CA 1
ATOM 2445 C C . PHE A 1 183 ? 7.48562 30.31585 -19.85765 1.000 38.48953 195 PHE A C 1
ATOM 2446 O O . PHE A 1 183 ? 6.86584 30.89259 -18.94721 1.000 37.31632 195 PHE A O 1
ATOM 2463 N N . PRO A 1 184 ? 7.02292 30.33138 -21.11157 1.000 40.61530 196 PRO A N 1
ATOM 2464 C CA . PRO A 1 184 ? 5.69304 30.90664 -21.38744 1.000 37.07627 196 PRO A CA 1
ATOM 2465 C C . PRO A 1 184 ? 4.58679 30.31854 -20.52946 1.000 39.70699 196 PRO A C 1
ATOM 2466 O O . PRO A 1 184 ? 3.67911 31.04557 -20.10737 1.000 38.67940 196 PRO A O 1
ATOM 2477 N N . ALA A 1 185 ? 4.63461 29.00961 -20.26526 1.000 40.17232 197 ALA A N 1
ATOM 2478 C CA . ALA A 1 185 ? 3.62645 28.39485 -19.40898 1.000 39.22850 197 ALA A CA 1
ATOM 2479 C C . ALA A 1 185 ? 3.70945 28.95300 -17.99539 1.000 35.85355 197 ALA A C 1
ATOM 2480 O O . ALA A 1 185 ? 2.68516 29.20501 -17.35268 1.000 34.56944 197 ALA A O 1
ATOM 2487 N N . LEU A 1 186 ? 4.92595 29.14158 -17.48855 1.000 33.55432 198 LEU A N 1
ATOM 2488 C CA . LEU A 1 186 ? 5.08104 29.75631 -16.17794 1.000 30.59461 198 LEU A CA 1
ATOM 2489 C C . LEU A 1 186 ? 4.51630 31.17230 -16.17351 1.000 29.11047 198 LEU A C 1
ATOM 2490 O O . LEU A 1 186 ? 3.84413 31.57647 -15.21971 1.000 33.10068 198 LEU A O 1
ATOM 2506 N N . GLN A 1 187 ? 4.77280 31.93571 -17.23660 1.000 29.25366 199 GLN A N 1
ATOM 2507 C CA . GLN A 1 187 ? 4.28426 33.31099 -17.28966 1.000 31.50711 199 GLN A CA 1
ATOM 2508 C C . GLN A 1 187 ? 2.76428 33.35467 -17.30680 1.000 33.80013 199 GLN A C 1
ATOM 2509 O O . GLN A 1 187 ? 2.15519 34.18899 -16.62898 1.000 36.27364 199 GLN A O 1
ATOM 2523 N N . GLU A 1 188 ? 2.13267 32.46447 -18.07831 1.000 36.32897 200 GLU A N 1
ATOM 2524 C CA . GLU A 1 188 ? 0.67368 32.40298 -18.08630 1.000 40.14560 200 GLU A CA 1
ATOM 2525 C C . GLU A 1 188 ? 0.14887 31.99466 -16.71784 1.000 32.44394 200 GLU A C 1
ATOM 2526 O O . GLU A 1 188 ? -0.85439 32.53561 -16.23880 1.000 35.01131 200 GLU A O 1
ATOM 2538 N N . TYR A 1 189 ? 0.82506 31.04554 -16.06802 1.000 32.70307 201 TYR A N 1
ATOM 2539 C CA . TYR A 1 189 ? 0.38593 30.59351 -14.75366 1.000 30.63858 201 TYR A CA 1
ATOM 2540 C C . TYR A 1 189 ? 0.37027 31.73962 -13.74529 1.000 34.82184 201 TYR A C 1
ATOM 2541 O O . TYR A 1 189 ? -0.61947 31.93648 -13.03455 1.000 32.21797 201 TYR A O 1
ATOM 2559 N N . VAL A 1 190 ? 1.45465 32.51631 -13.66631 1.000 32.57164 202 VAL A N 1
ATOM 2560 C CA . VAL A 1 190 ? 1.48212 33.59524 -12.67655 1.000 32.02922 202 VAL A CA 1
ATOM 2561 C C . VAL A 1 190 ? 0.47422 34.68601 -13.02596 1.000 28.48571 202 VAL A C 1
ATOM 2562 O O . VAL A 1 190 ? -0.10368 35.30419 -12.12474 1.000 34.53305 202 VAL A O 1
ATOM 2575 N N . ARG A 1 191 ? 0.24313 34.94238 -14.32222 1.000 29.48041 203 ARG A N 1
ATOM 2576 C CA . ARG A 1 191 ? -0.80410 35.88092 -14.72501 1.000 34.21854 203 ARG A CA 1
ATOM 2577 C C . ARG A 1 191 ? -2.16396 35.40732 -14.24029 1.000 37.75677 203 ARG A C 1
ATOM 2578 O O . ARG A 1 191 ? -2.96241 36.19637 -13.71912 1.000 38.04203 203 ARG A O 1
ATOM 2599 N N . ARG A 1 192 ? -2.44339 34.11483 -14.41166 1.000 33.80217 204 ARG A N 1
ATOM 2600 C CA . ARG A 1 192 ? -3.71068 33.56444 -13.95151 1.000 34.94600 204 ARG A CA 1
ATOM 2601 C C . ARG A 1 192 ? -3.81676 33.60745 -12.43090 1.000 36.31125 204 ARG A C 1
ATOM 2602 O O . ARG A 1 192 ? -4.91096 33.83423 -11.89620 1.000 35.56659 204 ARG A O 1
ATOM 2623 N N . HIS A 1 193 ? -2.70209 33.41521 -11.71890 1.000 33.43459 205 HIS A N 1
ATOM 2624 C CA . HIS A 1 193 ? -2.74258 33.45910 -10.26113 1.000 30.51567 205 HIS A CA 1
ATOM 2625 C C . HIS A 1 193 ? -3.05604 34.86892 -9.77038 1.000 33.27615 205 HIS A C 1
ATOM 2626 O O . HIS A 1 193 ? -3.85632 35.05830 -8.84769 1.000 32.02099 205 HIS A O 1
ATOM 2640 N N . VAL A 1 194 ? -2.40656 35.87102 -10.35518 1.000 31.57393 206 VAL A N 1
ATOM 2641 C CA . VAL A 1 194 ? -2.70694 37.24907 -9.98341 1.000 32.39314 206 VAL A CA 1
ATOM 2642 C C . VAL A 1 194 ? -4.18975 37.51423 -10.17491 1.000 38.11770 206 VAL A C 1
ATOM 2643 O O . VAL A 1 194 ? -4.86202 38.07038 -9.30108 1.000 36.43804 206 VAL A O 1
ATOM 2656 N N . ALA A 1 195 ? -4.73070 37.06881 -11.30552 1.000 34.66457 207 ALA A N 1
ATOM 2657 C CA . ALA A 1 195 ? -6.13834 37.33997 -11.60211 1.000 40.42651 207 ALA A CA 1
ATOM 2658 C C . ALA A 1 195 ? -7.06249 36.62237 -10.62251 1.000 39.62464 207 ALA A C 1
ATOM 2659 O O . ALA A 1 195 ? -8.11162 37.16538 -10.23996 1.000 41.34065 207 ALA A O 1
ATOM 2666 N N . ARG A 1 196 ? -6.71191 35.39163 -10.23421 1.000 38.26834 208 ARG A N 1
ATOM 2667 C CA . ARG A 1 196 ? -7.48645 34.67463 -9.22319 1.000 33.40157 208 ARG A CA 1
ATOM 2668 C C . ARG A 1 196 ? -7.57266 35.47235 -7.92957 1.000 42.94219 208 ARG A C 1
ATOM 2669 O O . ARG A 1 196 ? -8.65906 35.64606 -7.36275 1.000 38.21946 208 ARG A O 1
ATOM 2690 N N . ARG A 1 197 ? -6.42887 35.96004 -7.44006 1.000 34.86848 209 ARG A N 1
ATOM 2691 C CA . ARG A 1 197 ? -6.41320 36.63030 -6.14986 1.000 30.11647 209 ARG A CA 1
ATOM 2692 C C . ARG A 1 197 ? -7.03174 38.01832 -6.23255 1.000 34.10622 209 ARG A C 1
ATOM 2693 O O . ARG A 1 197 ? -7.61314 38.48579 -5.25206 1.000 39.59582 209 ARG A O 1
ATOM 2714 N N . ARG A 1 198 ? -6.92022 38.68054 -7.38140 1.000 38.01165 210 ARG A N 1
ATOM 2715 C CA . ARG A 1 198 ? -7.57264 39.97465 -7.53501 1.000 42.78726 210 ARG A CA 1
ATOM 2716 C C . ARG A 1 198 ? -9.08786 39.81950 -7.47634 1.000 47.11867 210 ARG A C 1
ATOM 2717 O O . ARG A 1 198 ? -9.77697 40.61853 -6.83641 1.000 44.72786 210 ARG A O 1
ATOM 2738 N N . THR A 1 199 ? -9.61769 38.75658 -8.08608 1.000 41.23392 211 THR A N 1
ATOM 2739 C CA . THR A 1 199 ? -11.04915 38.48023 -8.01186 1.000 53.09830 211 THR A CA 1
ATOM 2740 C C . THR A 1 199 ? -11.46595 38.03709 -6.61438 1.000 49.34743 211 THR A C 1
ATOM 2741 O O . THR A 1 199 ? -12.51682 38.45012 -6.11473 1.000 47.97788 211 THR A O 1
ATOM 2747 N N . GLU A 1 200 ? -10.67348 37.17515 -5.97900 1.000 39.38871 212 GLU A N 1
ATOM 2748 C CA . GLU A 1 200 ? -10.97279 36.64757 -4.64931 1.000 38.40686 212 GLU A CA 1
ATOM 2749 C C . GLU A 1 200 ? -9.71640 36.74277 -3.79489 1.000 34.81574 212 GLU A C 1
ATOM 2750 O O . GLU A 1 200 ? -8.98137 35.76024 -3.63949 1.000 36.84399 212 GLU A O 1
ATOM 2762 N N . PRO A 1 201 ? -9.43871 37.91113 -3.22498 1.000 35.63268 213 PRO A N 1
ATOM 2763 C CA . PRO A 1 201 ? -8.25902 38.04010 -2.36291 1.000 40.36212 213 PRO A CA 1
ATOM 2764 C C . PRO A 1 201 ? -8.43243 37.26283 -1.07030 1.000 35.52900 213 PRO A C 1
ATOM 2765 O O . PRO A 1 201 ? -9.54558 37.11051 -0.55393 1.000 39.20827 213 PRO A O 1
ATOM 2776 N N . VAL A 1 202 ? -7.30868 36.77313 -0.55214 1.000 32.18128 214 VAL A N 1
ATOM 2777 C CA . VAL A 1 202 ? -7.25725 35.93774 0.64342 1.000 32.03826 214 VAL A CA 1
ATOM 2778 C C . VAL A 1 202 ? -6.35512 36.61022 1.67194 1.000 30.42897 214 VAL A C 1
ATOM 2779 O O . VAL A 1 202 ? -5.18397 36.88744 1.39103 1.000 29.30831 214 VAL A O 1
ATOM 2792 N N . GLU A 1 203 ? -6.89141 36.85641 2.86662 1.000 31.02144 215 GLU A N 1
ATOM 2793 C CA . GLU A 1 203 ? -6.08985 37.47145 3.91760 1.000 31.74674 215 GLU A CA 1
ATOM 2794 C C . GLU A 1 203 ? -4.93065 36.55388 4.31115 1.000 30.33182 215 GLU A C 1
ATOM 2795 O O . GLU A 1 203 ? -5.12517 35.37876 4.64195 1.000 28.91781 215 GLU A O 1
ATOM 2807 N N . GLY A 1 204 ? -3.70914 37.09497 4.27300 1.000 29.31197 216 GLY A N 1
ATOM 2808 C CA . GLY A 1 204 ? -2.51740 36.32770 4.57741 1.000 27.78952 216 GLY A CA 1
ATOM 2809 C C . GLY A 1 204 ? -1.82332 35.72662 3.37592 1.000 26.35999 216 GLY A C 1
ATOM 2810 O O . GLY A 1 204 ? -0.66456 35.29281 3.49166 1.000 27.70215 216 GLY A O 1
ATOM 2814 N N . ASP A 1 205 ? -2.49578 35.67812 2.23409 1.000 25.31013 217 ASP A N 1
ATOM 2815 C CA . ASP A 1 205 ? -1.91369 35.18057 0.99711 1.000 24.06013 217 ASP A CA 1
ATOM 2816 C C . ASP A 1 205 ? -0.94876 36.21353 0.42558 1.000 22.38195 217 ASP A C 1
ATOM 2817 O O . ASP A 1 205 ? -1.29187 37.39182 0.34156 1.000 25.34207 217 ASP A O 1
ATOM 2826 N N . LEU A 1 206 ? 0.24709 35.75856 0.01152 1.000 23.00408 218 LEU A N 1
ATOM 2827 C CA . LEU A 1 206 ? 1.28297 36.69278 -0.43530 1.000 22.28622 218 LEU A CA 1
ATOM 2828 C C . LEU A 1 206 ? 0.79237 37.54897 -1.59826 1.000 24.74175 218 LEU A C 1
ATOM 2829 O O . LEU A 1 206 ? 0.86925 38.77960 -1.54600 1.000 25.31478 218 LEU A O 1
ATOM 2845 N N . THR A 1 207 ? 0.30177 36.91713 -2.67038 1.000 25.58953 219 THR A N 1
ATOM 2846 C CA . THR A 1 207 ? -0.12678 37.68749 -3.83911 1.000 24.46875 219 THR A CA 1
ATOM 2847 C C . THR A 1 207 ? -1.22170 38.68979 -3.47284 1.000 25.69164 219 THR A C 1
ATOM 2848 O O . THR A 1 207 ? -1.21000 39.83877 -3.93219 1.000 26.58410 219 THR A O 1
ATOM 2859 N N . SER A 1 208 ? -2.18946 38.26115 -2.66128 1.000 27.75836 220 SER A N 1
ATOM 2860 C CA . SER A 1 208 ? -3.26106 39.15205 -2.23978 1.000 28.36285 220 SER A CA 1
ATOM 2861 C C . SER A 1 208 ? -2.71300 40.35313 -1.48662 1.000 28.14522 220 SER A C 1
ATOM 2862 O O . SER A 1 208 ? -3.18317 41.47845 -1.67515 1.000 29.71041 220 SER A O 1
ATOM 2870 N N . ALA A 1 209 ? -1.70305 40.13140 -0.63999 1.000 29.15776 221 ALA A N 1
ATOM 2871 C CA . ALA A 1 209 ? -1.11510 41.22429 0.11799 1.000 30.03966 221 ALA A CA 1
ATOM 2872 C C . ALA A 1 209 ? -0.53303 42.26993 -0.81557 1.000 27.92627 221 ALA A C 1
ATOM 2873 O O . ALA A 1 209 ? -0.62548 43.47183 -0.54383 1.000 30.69432 221 ALA A O 1
ATOM 2880 N N . THR A 1 210 ? 0.06592 41.83249 -1.92607 1.000 28.34284 222 THR A N 1
ATOM 2881 C CA . THR A 1 210 ? 0.76220 42.80457 -2.76956 1.000 31.18854 222 THR A CA 1
ATOM 2882 C C . THR A 1 210 ? -0.17858 43.79333 -3.43979 1.000 33.72925 222 THR A C 1
ATOM 2883 O O . THR A 1 210 ? 0.30303 44.81723 -3.94030 1.000 33.65377 222 THR A O 1
ATOM 2894 N N . PHE A 1 211 ? -1.50244 43.54420 -3.45241 1.000 33.61399 223 PHE A N 1
ATOM 2895 C CA . PHE A 1 211 ? -2.42732 44.51066 -4.01731 1.000 30.85893 223 PHE A CA 1
ATOM 2896 C C . PHE A 1 211 ? -2.48251 45.78350 -3.18347 1.000 35.68593 223 PHE A C 1
ATOM 2897 O O . PHE A 1 211 ? -2.92673 46.82351 -3.68046 1.000 38.52598 223 PHE A O 1
ATOM 2914 N N . ASP A 1 212 ? -2.01729 45.72915 -1.93952 1.000 36.34316 224 ASP A N 1
ATOM 2915 C CA . ASP A 1 212 ? -1.97067 46.90100 -1.07962 1.000 38.68476 224 ASP A CA 1
ATOM 2916 C C . ASP A 1 212 ? -0.58749 47.52710 -1.00889 1.000 37.92124 224 ASP A C 1
ATOM 2917 O O . ASP A 1 212 ? -0.42229 48.53523 -0.31138 1.000 44.58387 224 ASP A O 1
ATOM 2926 N N . TRP A 1 213 ? 0.39244 46.97760 -1.72313 1.000 34.52207 225 TRP A N 1
ATOM 2927 C CA . TRP A 1 213 ? 1.77388 47.42519 -1.58476 1.000 35.25219 225 TRP A CA 1
ATOM 2928 C C . TRP A 1 213 ? 2.05360 48.64289 -2.44722 1.000 37.08470 225 TRP A C 1
ATOM 2929 O O . TRP A 1 213 ? 1.60439 48.74035 -3.59418 1.000 35.46700 225 TRP A O 1
ATOM 2950 N N . GLU A 1 214 ? 2.83757 49.54992 -1.88510 1.000 37.08633 226 GLU A N 1
ATOM 2951 C CA . GLU A 1 214 ? 3.46120 50.63784 -2.62233 1.000 36.64716 226 GLU A CA 1
ATOM 2952 C C . GLU A 1 214 ? 4.96795 50.47811 -2.50779 1.000 40.20547 226 GLU A C 1
ATOM 2953 O O . GLU A 1 214 ? 5.48486 49.98070 -1.50025 1.000 39.82763 226 GLU A O 1
ATOM 2965 N N . ILE A 1 215 ? 5.66131 50.86015 -3.57180 1.000 37.10483 227 ILE A N 1
ATOM 2966 C CA . ILE A 1 215 ? 7.11248 50.88729 -3.59437 1.000 34.49971 227 ILE A CA 1
ATOM 2967 C C . ILE A 1 215 ? 7.50157 52.25472 -4.12106 1.000 36.97208 227 ILE A C 1
ATOM 2968 O O . ILE A 1 215 ? 7.07954 52.64111 -5.21804 1.000 40.84767 227 ILE A O 1
ATOM 2984 N N . ASP A 1 216 ? 8.28376 52.99200 -3.33950 1.000 37.62800 228 ASP A N 1
ATOM 2985 C CA . ASP A 1 216 ? 8.71544 54.33226 -3.73104 1.000 37.46262 228 ASP A CA 1
ATOM 2986 C C . ASP A 1 216 ? 7.51252 55.25238 -3.94498 1.000 39.75693 228 ASP A C 1
ATOM 2987 O O . ASP A 1 216 ? 7.50294 56.08819 -4.85217 1.000 45.35694 228 ASP A O 1
ATOM 2996 N N . GLY A 1 217 ? 6.47876 55.07357 -3.11784 1.000 39.97563 229 GLY A N 1
ATOM 2997 C CA . GLY A 1 217 ? 5.27930 55.88781 -3.18977 1.000 42.08546 229 GLY A CA 1
ATOM 2998 C C . GLY A 1 217 ? 4.35295 55.59308 -4.34864 1.000 47.97200 229 GLY A C 1
ATOM 2999 O O . GLY A 1 217 ? 3.42998 56.38018 -4.59678 1.000 48.39899 229 GLY A O 1
ATOM 3003 N N . THR A 1 218 ? 4.56470 54.48967 -5.06267 1.000 44.40291 230 THR A N 1
ATOM 3004 C CA . THR A 1 218 ? 3.79828 54.15716 -6.24798 1.000 43.75848 230 THR A CA 1
ATOM 3005 C C . THR A 1 218 ? 3.18164 52.77859 -6.06748 1.000 38.66058 230 THR A C 1
ATOM 3006 O O . THR A 1 218 ? 3.87443 51.86427 -5.60961 1.000 39.60000 230 THR A O 1
ATOM 3017 N N . PRO A 1 219 ? 1.91203 52.57728 -6.41185 1.000 40.54133 231 PRO A N 1
ATOM 3018 C CA . PRO A 1 219 ? 1.34075 51.22910 -6.31157 1.000 40.94896 231 PRO A CA 1
ATOM 3019 C C . PRO A 1 219 ? 2.14784 50.21793 -7.11644 1.000 39.85966 231 PRO A C 1
ATOM 3020 O O . PRO A 1 219 ? 2.60813 50.50138 -8.22441 1.000 43.53884 231 PRO A O 1
ATOM 3031 N N . VAL A 1 220 ? 2.32424 49.02608 -6.54202 1.000 36.07479 232 VAL A N 1
ATOM 3032 C CA . VAL A 1 220 ? 2.97814 47.94650 -7.26738 1.000 40.17235 232 VAL A CA 1
ATOM 3033 C C . VAL A 1 220 ? 2.19188 47.63987 -8.53470 1.000 40.21060 232 VAL A C 1
ATOM 3034 O O . VAL A 1 220 ? 0.95658 47.58513 -8.52721 1.000 42.31270 232 VAL A O 1
ATOM 3047 N N . SER A 1 221 ? 2.91271 47.43844 -9.63403 1.000 38.20416 233 SER A N 1
ATOM 3048 C CA . SER A 1 221 ? 2.31211 47.08441 -10.91187 1.000 38.15630 233 SER A CA 1
ATOM 3049 C C . SER A 1 221 ? 2.09316 45.57892 -11.00271 1.000 41.08861 233 SER A C 1
ATOM 3050 O O . SER A 1 221 ? 2.80812 44.79053 -10.37811 1.000 38.14900 233 SER A O 1
ATOM 3058 N N . ASP A 1 222 ? 1.11085 45.17472 -11.81321 1.000 44.01496 234 ASP A N 1
ATOM 3059 C CA . ASP A 1 222 ? 0.93212 43.74520 -12.05284 1.000 39.04218 234 ASP A CA 1
ATOM 3060 C C . ASP A 1 222 ? 2.16702 43.14474 -12.72889 1.000 39.64736 234 ASP A C 1
ATOM 3061 O O . ASP A 1 222 ? 2.44926 41.95724 -12.55441 1.000 38.43032 234 ASP A O 1
ATOM 3070 N N . ALA A 1 223 ? 2.92683 43.94570 -13.48517 1.000 46.48347 235 ALA A N 1
ATOM 3071 C CA . ALA A 1 223 ? 4.13670 43.42691 -14.12188 1.000 53.26125 235 ALA A CA 1
ATOM 3072 C C . ALA A 1 223 ? 5.19187 43.05589 -13.08447 1.000 39.16578 235 ALA A C 1
ATOM 3073 O O . ALA A 1 223 ? 5.88738 42.03373 -13.22320 1.000 36.27611 235 ALA A O 1
ATOM 3080 N N . ASP A 1 224 ? 5.34387 43.88659 -12.04807 1.000 36.65945 236 ASP A N 1
ATOM 3081 C CA . ASP A 1 224 ? 6.27087 43.54671 -10.97396 1.000 40.14747 236 ASP A CA 1
ATOM 3082 C C . ASP A 1 224 ? 5.73352 42.38785 -10.13829 1.000 38.75712 236 ASP A C 1
ATOM 3083 O O . ASP A 1 224 ? 6.50733 41.53209 -9.69527 1.000 32.25549 236 ASP A O 1
ATOM 3092 N N . ARG A 1 225 ? 4.41263 42.33348 -9.92249 1.000 33.53354 237 ARG A N 1
ATOM 3093 C CA . ARG A 1 225 ? 3.80697 41.17848 -9.26176 1.000 34.73487 237 ARG A CA 1
ATOM 3094 C C . ARG A 1 225 ? 4.15419 39.89696 -9.99270 1.000 27.03664 237 ARG A C 1
ATOM 3095 O O . ARG A 1 225 ? 4.54944 38.90362 -9.38202 1.000 26.74848 237 ARG A O 1
ATOM 3116 N N . GLU A 1 226 ? 3.97772 39.90109 -11.31137 1.000 33.23584 238 GLU A N 1
ATOM 3117 C CA . GLU A 1 226 ? 4.28552 38.71795 -12.09996 1.000 29.21636 238 GLU A CA 1
ATOM 3118 C C . GLU A 1 226 ? 5.77431 38.41987 -12.06421 1.000 29.76181 238 GLU A C 1
ATOM 3119 O O . GLU A 1 226 ? 6.18357 37.25808 -11.99229 1.000 27.77514 238 GLU A O 1
ATOM 3131 N N . SER A 1 227 ? 6.60206 39.46264 -12.11640 1.000 29.64991 239 SER A N 1
ATOM 3132 C CA . SER A 1 227 ? 8.03966 39.23874 -12.00208 1.000 29.96707 239 SER A CA 1
ATOM 3133 C C . SER A 1 227 ? 8.39138 38.56236 -10.68178 1.000 26.16713 239 SER A C 1
ATOM 3134 O O . SER A 1 227 ? 9.10310 37.54598 -10.65430 1.000 26.10302 239 SER A O 1
ATOM 3142 N N . LEU A 1 228 ? 7.88074 39.09881 -9.56943 1.000 28.43192 240 LEU A N 1
ATOM 3143 C CA . LEU A 1 228 ? 8.15375 38.51074 -8.26010 1.000 23.85645 240 LEU A CA 1
ATOM 3144 C C . LEU A 1 228 ? 7.78267 37.03216 -8.22332 1.000 23.77906 240 LEU A C 1
ATOM 3145 O O . LEU A 1 228 ? 8.57853 36.18903 -7.80693 1.000 24.08913 240 LEU A O 1
ATOM 3161 N N . LEU A 1 229 ? 6.56285 36.71264 -8.65166 1.000 22.79815 241 LEU A N 1
ATOM 3162 C CA . LEU A 1 229 ? 6.08871 35.33276 -8.60304 1.000 23.89178 241 LEU A CA 1
ATOM 3163 C C . LEU A 1 229 ? 6.93170 34.43559 -9.48904 1.000 23.87187 241 LEU A C 1
ATOM 3164 O O . LEU A 1 229 ? 7.20396 33.28707 -9.13481 1.000 23.53959 241 LEU A O 1
ATOM 3180 N N . THR A 1 230 ? 7.36736 34.95176 -10.64044 1.000 26.30840 242 THR A N 1
ATOM 3181 C CA . THR A 1 230 ? 8.25610 34.18221 -11.50603 1.000 24.67297 242 THR A CA 1
ATOM 3182 C C . THR A 1 230 ? 9.58491 33.90379 -10.81632 1.000 26.63644 242 THR A C 1
ATOM 3183 O O . THR A 1 230 ? 10.09727 32.78123 -10.86488 1.000 24.31826 242 THR A O 1
ATOM 3194 N N . VAL A 1 231 ? 10.17052 34.92240 -10.18095 1.000 24.22798 243 VAL A N 1
ATOM 3195 C CA . VAL A 1 231 ? 11.45037 34.72503 -9.49771 1.000 21.49947 243 VAL A CA 1
ATOM 3196 C C . VAL A 1 231 ? 11.31713 33.71275 -8.37335 1.000 23.82559 243 VAL A C 1
ATOM 3197 O O . VAL A 1 231 ? 12.17719 32.84183 -8.18915 1.000 22.01985 243 VAL A O 1
ATOM 3210 N N . LEU A 1 232 ? 10.22584 33.79398 -7.60503 1.000 22.19400 244 LEU A N 1
ATOM 3211 C CA . LEU A 1 232 ? 10.02651 32.83614 -6.53175 1.000 20.15654 244 LEU A CA 1
ATOM 3212 C C . LEU A 1 232 ? 9.96980 31.41900 -7.06596 1.000 19.55055 244 LEU A C 1
ATOM 3213 O O . LEU A 1 232 ? 10.54232 30.50649 -6.46225 1.000 20.55121 244 LEU A O 1
ATOM 3229 N N . PHE A 1 233 ? 9.29350 31.21392 -8.19697 1.000 21.55682 245 PHE A N 1
ATOM 3230 C CA . PHE A 1 233 ? 9.24722 29.87595 -8.77903 1.000 21.66072 245 PHE A CA 1
ATOM 3231 C C . PHE A 1 233 ? 10.63403 29.42802 -9.21178 1.000 22.65930 245 PHE A C 1
ATOM 3232 O O . PHE A 1 233 ? 11.03929 28.29158 -8.94685 1.000 21.67571 245 PHE A O 1
ATOM 3249 N N . LEU A 1 234 ? 11.36789 30.30851 -9.89665 1.000 22.21774 246 LEU A N 1
ATOM 3250 C CA . LEU A 1 234 ? 12.65731 29.91768 -10.46083 1.000 23.73963 246 LEU A CA 1
ATOM 3251 C C . LEU A 1 234 ? 13.72332 29.72281 -9.38482 1.000 22.09932 246 LEU A C 1
ATOM 3252 O O . LEU A 1 234 ? 14.65332 28.92268 -9.57721 1.000 23.33740 246 LEU A O 1
ATOM 3268 N N . ALA A 1 235 ? 13.61429 30.44559 -8.26273 1.000 21.53749 247 ALA A N 1
ATOM 3269 C CA . ALA A 1 235 ? 14.58160 30.37212 -7.17095 1.000 19.93559 247 ALA A CA 1
ATOM 3270 C C . ALA A 1 235 ? 14.26666 29.28102 -6.15840 1.000 24.55359 247 ALA A C 1
ATOM 3271 O O . ALA A 1 235 ? 15.17703 28.79421 -5.47762 1.000 25.41925 247 ALA A O 1
ATOM 3278 N N . GLY A 1 236 ? 13.00213 28.88746 -6.02637 1.000 19.72810 248 GLY A N 1
ATOM 3279 C CA . GLY A 1 236 ? 12.57401 28.15264 -4.85913 1.000 20.03261 248 GLY A CA 1
ATOM 3280 C C . GLY A 1 236 ? 12.57008 26.63493 -4.92243 1.000 20.18910 248 GLY A C 1
ATOM 3281 O O . GLY A 1 236 ? 12.11954 26.04026 -3.94568 1.000 21.60598 248 GLY A O 1
ATOM 3285 N N . VAL A 1 237 ? 13.03202 25.99914 -6.00198 1.000 18.01483 249 VAL A N 1
ATOM 3286 C CA . VAL A 1 237 ? 13.01591 24.53530 -6.09360 1.000 15.75560 249 VAL A CA 1
ATOM 3287 C C . VAL A 1 237 ? 14.41610 23.93820 -6.25323 1.000 18.60511 249 VAL A C 1
ATOM 3288 O O . VAL A 1 237 ? 14.85564 23.16370 -5.40171 1.000 17.93335 249 VAL A O 1
ATOM 3301 N N . ASP A 1 238 ? 15.11576 24.26781 -7.34444 1.000 17.78382 250 ASP A N 1
ATOM 3302 C CA . ASP A 1 238 ? 16.23999 23.43206 -7.77195 1.000 17.40678 250 ASP A CA 1
ATOM 3303 C C . ASP A 1 238 ? 17.38761 23.45154 -6.76775 1.000 17.57834 250 ASP A C 1
ATOM 3304 O O . ASP A 1 238 ? 17.99446 22.40520 -6.49053 1.000 18.06185 250 ASP A O 1
ATOM 3313 N N . SER A 1 239 ? 17.74890 24.61898 -6.24359 1.000 17.75806 251 SER A N 1
ATOM 3314 C CA . SER A 1 239 ? 18.85972 24.65536 -5.29718 1.000 16.87016 251 SER A CA 1
ATOM 3315 C C . SER A 1 239 ? 18.56732 23.82882 -4.05442 1.000 18.16410 251 SER A C 1
ATOM 3316 O O . SER A 1 239 ? 19.46585 23.15514 -3.52241 1.000 17.17691 251 SER A O 1
ATOM 3324 N N . THR A 1 240 ? 17.33108 23.89252 -3.55114 1.000 17.78755 252 THR A N 1
ATOM 3325 C CA . THR A 1 240 ? 16.94557 23.09957 -2.38397 1.000 15.60738 252 THR A CA 1
ATOM 3326 C C . THR A 1 240 ? 16.99598 21.61399 -2.70873 1.000 16.88105 252 THR A C 1
ATOM 3327 O O . THR A 1 240 ? 17.55921 20.82549 -1.94173 1.000 17.56838 252 THR A O 1
ATOM 3338 N N . VAL A 1 241 ? 16.41964 21.21865 -3.84920 1.000 15.59443 253 VAL A N 1
ATOM 3339 C CA . VAL A 1 241 ? 16.43603 19.81752 -4.26122 1.000 16.35370 253 VAL A CA 1
ATOM 3340 C C . VAL A 1 241 ? 17.87185 19.32448 -4.35992 1.000 16.91989 253 VAL A C 1
ATOM 3341 O O . VAL A 1 241 ? 18.19501 18.23188 -3.88539 1.000 16.06735 253 VAL A O 1
ATOM 3354 N N . ASN A 1 242 ? 18.75850 20.10768 -4.98593 1.000 16.28351 254 ASN A N 1
ATOM 3355 C CA . ASN A 1 242 ? 20.09275 19.57129 -5.23834 1.000 15.64916 254 ASN A CA 1
ATOM 3356 C C . ASN A 1 242 ? 20.94316 19.55441 -3.98101 1.000 17.15668 254 ASN A C 1
ATOM 3357 O O . ASN A 1 242 ? 21.80702 18.67724 -3.85829 1.000 17.11402 254 ASN A O 1
ATOM 3368 N N . HIS A 1 243 ? 20.70267 20.46211 -3.02799 1.000 15.94041 255 HIS A N 1
ATOM 3369 C CA . HIS A 1 243 ? 21.33437 20.33602 -1.71628 1.000 17.19480 255 HIS A CA 1
ATOM 3370 C C . HIS A 1 243 ? 20.83568 19.09477 -0.98198 1.000 16.98596 255 HIS A C 1
ATOM 3371 O O . HIS A 1 243 ? 21.62842 18.37245 -0.35487 1.000 17.00648 255 HIS A O 1
ATOM 3385 N N . MET A 1 244 ? 19.53778 18.80197 -1.08692 1.000 14.65158 256 MET A N 1
ATOM 3386 C CA . MET A 1 244 ? 19.00745 17.58906 -0.47599 1.000 15.95527 256 MET A CA 1
ATOM 3387 C C . MET A 1 244 ? 19.67657 16.36491 -1.06890 1.000 17.34900 256 MET A C 1
ATOM 3388 O O . MET A 1 244 ? 20.03836 15.42666 -0.34629 1.000 18.39249 256 MET A O 1
ATOM 3402 N N . ALA A 1 245 ? 19.84403 16.37063 -2.38773 1.000 16.23249 257 ALA A N 1
ATOM 3403 C CA . ALA A 1 245 ? 20.35202 15.20518 -3.10546 1.000 15.49425 257 ALA A CA 1
ATOM 3404 C C . ALA A 1 245 ? 21.83816 14.99616 -2.84366 1.000 17.42785 257 ALA A C 1
ATOM 3405 O O . ALA A 1 245 ? 22.28236 13.86871 -2.59092 1.000 17.76799 257 ALA A O 1
ATOM 3412 N N . ASN A 1 246 ? 22.64479 16.05178 -2.95617 1.000 16.10201 258 ASN A N 1
ATOM 3413 C CA . ASN A 1 246 ? 24.07554 15.88802 -2.72620 1.000 16.50577 258 ASN A CA 1
ATOM 3414 C C . ASN A 1 246 ? 24.37092 15.49042 -1.29132 1.000 16.58605 258 ASN A C 1
ATOM 3415 O O . ASN A 1 246 ? 25.30873 14.70994 -1.04826 1.000 18.63533 258 ASN A O 1
ATOM 3426 N N . GLY A 1 247 ? 23.57617 15.98307 -0.33609 1.000 16.48560 259 GLY A N 1
ATOM 3427 C CA . GLY A 1 247 ? 23.76916 15.58719 1.05020 1.000 16.38886 259 GLY A CA 1
ATOM 3428 C C . GLY A 1 247 ? 23.43522 14.12079 1.29097 1.000 17.83627 259 GLY A C 1
ATOM 3429 O O . GLY A 1 247 ? 24.21961 13.39038 1.90102 1.000 19.37119 259 GLY A O 1
ATOM 3433 N N . ILE A 1 248 ? 22.25248 13.67617 0.84380 1.000 16.69677 260 ILE A N 1
ATOM 3434 C CA . ILE A 1 248 ? 21.88852 12.26668 1.02350 1.000 15.18115 260 ILE A CA 1
ATOM 3435 C C . ILE A 1 248 ? 22.82150 11.37253 0.22941 1.000 18.36147 260 ILE A C 1
ATOM 3436 O O . ILE A 1 248 ? 23.12745 10.25890 0.66135 1.000 19.25462 260 ILE A O 1
ATOM 3452 N N . GLN A 1 249 ? 23.29662 11.82340 -0.93314 1.000 17.41567 261 GLN A N 1
ATOM 3453 C CA . GLN A 1 249 ? 24.23689 10.99823 -1.68309 1.000 18.49736 261 GLN A CA 1
ATOM 3454 C C . GLN A 1 249 ? 25.51821 10.76379 -0.88842 1.000 18.92853 261 GLN A C 1
ATOM 3455 O O . GLN A 1 249 ? 26.05877 9.64354 -0.87367 1.000 19.70019 261 GLN A O 1
ATOM 3469 N N . HIS A 1 250 ? 26.03207 11.80627 -0.23245 1.000 18.70740 262 HIS A N 1
ATOM 3470 C CA . HIS A 1 250 ? 27.19027 11.63907 0.62780 1.000 19.23745 262 HIS A CA 1
ATOM 3471 C C . HIS A 1 250 ? 26.91672 10.65145 1.75762 1.000 20.37777 262 HIS A C 1
ATOM 3472 O O . HIS A 1 250 ? 27.72005 9.73840 2.00039 1.000 22.38234 262 HIS A O 1
ATOM 3486 N N . LEU A 1 251 ? 25.80500 10.83193 2.48642 1.000 20.40732 263 LEU A N 1
ATOM 3487 C CA . LEU A 1 251 ? 25.49273 9.90830 3.57377 1.000 21.54985 263 LEU A CA 1
ATOM 3488 C C . LEU A 1 251 ? 25.37914 8.47558 3.06037 1.000 22.15831 263 LEU A C 1
ATOM 3489 O O . LEU A 1 251 ? 25.80272 7.52841 3.73450 1.000 23.96866 263 LEU A O 1
ATOM 3505 N N . ALA A 1 252 ? 24.81129 8.29534 1.86625 1.000 21.63719 264 ALA A N 1
ATOM 3506 C CA . ALA A 1 252 ? 24.65968 6.95363 1.30242 1.000 20.61593 264 ALA A CA 1
ATOM 3507 C C . ALA A 1 252 ? 25.98416 6.30151 0.94647 1.000 25.44905 264 ALA A C 1
ATOM 3508 O O . ALA A 1 252 ? 26.02632 5.08627 0.77985 1.000 26.14598 264 ALA A O 1
ATOM 3515 N N . HIS A 1 253 ? 27.05735 7.06860 0.85579 1.000 22.17109 265 HIS A N 1
ATOM 3516 C CA . HIS A 1 253 ? 28.38532 6.61282 0.46852 1.000 26.78177 265 HIS A CA 1
ATOM 3517 C C . HIS A 1 253 ? 29.33498 6.54992 1.65126 1.000 26.59737 265 HIS A C 1
ATOM 3518 O O . HIS A 1 253 ? 30.40930 5.94321 1.53339 1.000 29.68430 265 HIS A O 1
ATOM 3532 N N . HIS A 1 254 ? 28.97779 7.16523 2.77675 1.000 26.56893 266 HIS A N 1
ATOM 3533 C CA . HIS A 1 254 ? 29.85634 7.36835 3.92823 1.000 25.96316 266 HIS A CA 1
ATOM 3534 C C . HIS A 1 254 ? 29.14844 6.86073 5.17421 1.000 26.79268 266 HIS A C 1
ATOM 3535 O O . HIS A 1 254 ? 28.45339 7.62287 5.86696 1.000 26.59344 266 HIS A O 1
ATOM 3549 N N . PRO A 1 255 ? 29.27928 5.57096 5.48238 1.000 27.65821 267 PRO A N 1
ATOM 3550 C CA . PRO A 1 255 ? 28.50534 5.01292 6.60682 1.000 27.69096 267 PRO A CA 1
ATOM 3551 C C . PRO A 1 255 ? 28.78483 5.70280 7.93062 1.000 27.51051 267 PRO A C 1
ATOM 3552 O O . PRO A 1 255 ? 27.88883 5.82522 8.77075 1.000 30.85632 267 PRO A O 1
ATOM 3563 N N . GLY A 1 256 ? 30.02625 6.14214 8.15416 1.000 28.16133 268 GLY A N 1
ATOM 3564 C CA . GLY A 1 256 ? 30.33379 6.85183 9.38804 1.000 30.06005 268 GLY A CA 1
ATOM 3565 C C . GLY A 1 256 ? 29.49676 8.10804 9.58006 1.000 31.79188 268 GLY A C 1
ATOM 3566 O O . GLY A 1 256 ? 28.99175 8.36878 10.67717 1.000 30.41740 268 GLY A O 1
ATOM 3570 N N . ASP A 1 257 ? 29.38850 8.93414 8.52754 1.000 26.79499 269 ASP A N 1
ATOM 3571 C CA . ASP A 1 257 ? 28.56390 10.14163 8.60605 1.000 25.75420 269 ASP A CA 1
ATOM 3572 C C . ASP A 1 257 ? 27.07419 9.80579 8.67496 1.000 23.80557 269 ASP A C 1
ATOM 3573 O O . ASP A 1 257 ? 26.31368 10.46907 9.39149 1.000 24.34897 269 ASP A O 1
ATOM 3582 N N . ARG A 1 258 ? 26.63065 8.79572 7.91575 1.000 24.88423 270 ARG A N 1
ATOM 3583 C CA . ARG A 1 258 ? 25.24442 8.35148 8.02013 1.000 22.57415 270 ARG A CA 1
ATOM 3584 C C . ARG A 1 258 ? 24.92249 7.91958 9.44708 1.000 22.85890 270 ARG A C 1
ATOM 3585 O O . ARG A 1 258 ? 23.89767 8.32738 10.01790 1.000 24.50108 270 ARG A O 1
ATOM 3606 N N . HIS A 1 259 ? 25.77864 7.08101 10.03330 1.000 25.13345 271 HIS A N 1
ATOM 3607 C CA . HIS A 1 259 ? 25.55945 6.63397 11.40534 1.000 29.01459 271 HIS A CA 1
ATOM 3608 C C . HIS A 1 259 ? 25.54242 7.81147 12.36633 1.000 29.92135 271 HIS A C 1
ATOM 3609 O O . HIS A 1 259 ? 24.76584 7.82850 13.32236 1.000 28.25655 271 HIS A O 1
ATOM 3623 N N . ARG A 1 260 ? 26.42123 8.79165 12.16042 1.000 25.75288 272 ARG A N 1
ATOM 3624 C CA . ARG A 1 260 ? 26.42378 9.94915 13.04475 1.000 28.13361 272 ARG A CA 1
ATOM 3625 C C . ARG A 1 260 ? 25.11022 10.70811 12.93888 1.000 27.79127 272 ARG A C 1
ATOM 3626 O O . ARG A 1 260 ? 24.51702 11.07875 13.95319 1.000 25.14725 272 ARG A O 1
ATOM 3647 N N . PHE A 1 261 ? 24.64186 10.95164 11.71188 1.000 24.15885 273 PHE A N 1
ATOM 3648 C CA . PHE A 1 261 ? 23.39318 11.68224 11.52556 1.000 23.96845 273 PHE A CA 1
ATOM 3649 C C . PHE A 1 261 ? 22.22995 10.90754 12.12059 1.000 25.46993 273 PHE A C 1
ATOM 3650 O O . PHE A 1 261 ? 21.34374 11.48447 12.75795 1.000 25.55564 273 PHE A O 1
ATOM 3667 N N . LEU A 1 262 ? 22.25588 9.59076 11.96255 1.000 24.82072 274 LEU A N 1
ATOM 3668 C CA . LEU A 1 262 ? 21.17711 8.74812 12.45195 1.000 27.76099 274 LEU A CA 1
ATOM 3669 C C . LEU A 1 262 ? 21.12859 8.74341 13.97577 1.000 32.09176 274 LEU A C 1
ATOM 3670 O O . LEU A 1 262 ? 20.05878 8.90319 14.57797 1.000 28.47767 274 LEU A O 1
ATOM 3686 N N . ARG A 1 263 ? 22.27576 8.53783 14.61327 1.000 28.26926 27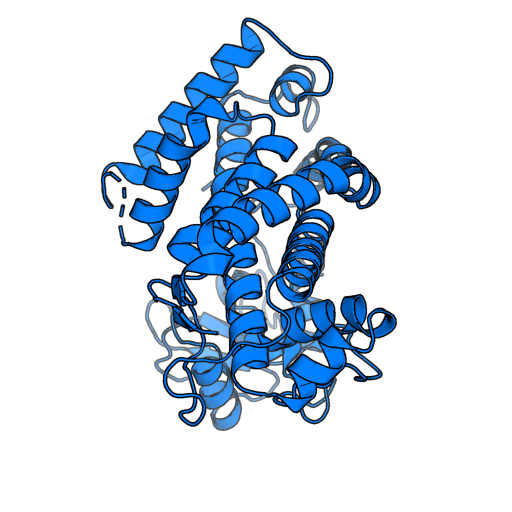5 ARG A N 1
ATOM 3687 C CA . ARG A 1 263 ? 22.34013 8.22470 16.03181 1.000 34.67199 275 ARG A CA 1
ATOM 3688 C C . ARG A 1 263 ? 22.54945 9.43930 16.92374 1.000 30.06619 275 ARG A C 1
ATOM 3689 O O . ARG A 1 263 ? 22.42672 9.30392 18.14582 1.000 38.08077 275 ARG A O 1
ATOM 3710 N N . ASP A 1 264 ? 22.86670 10.60632 16.35936 1.000 30.21062 276 ASP A N 1
ATOM 3711 C CA . ASP A 1 264 ? 23.16852 11.81650 17.13275 1.000 31.58561 276 ASP A CA 1
ATOM 3712 C C . ASP A 1 264 ? 22.30193 12.96667 16.62676 1.000 34.80384 276 ASP A C 1
ATOM 3713 O O . ASP A 1 264 ? 22.77510 13.87423 15.92908 1.000 32.03056 276 ASP A O 1
ATOM 3722 N N . PRO A 1 265 ? 21.01476 12.96859 16.97554 1.000 32.77319 277 PRO A N 1
ATOM 3723 C CA . PRO A 1 265 ? 20.11827 14.01585 16.45466 1.000 33.80918 277 PRO A CA 1
ATOM 3724 C C . PRO A 1 265 ? 20.59431 15.42686 16.72740 1.000 28.01618 277 PRO A C 1
ATOM 3725 O O . PRO A 1 265 ? 20.31824 16.33143 15.93116 1.000 29.85897 277 PRO A O 1
ATOM 3736 N N . GLU A 1 266 ? 21.28193 15.64885 17.84354 1.000 30.07399 278 GLU A N 1
ATOM 3737 C CA . GLU A 1 266 ? 21.71522 16.99208 18.19771 1.000 32.14493 278 GLU A CA 1
ATOM 3738 C C . GLU A 1 266 ? 22.66566 17.58724 17.16016 1.000 30.78292 278 GLU A C 1
ATOM 3739 O O . GLU A 1 266 ? 22.75407 18.81743 17.05367 1.000 31.89807 278 GLU A O 1
ATOM 3751 N N . VAL A 1 267 ? 23.37469 16.74394 16.39890 1.000 29.33848 279 VAL A N 1
ATOM 3752 C CA . VAL A 1 267 ? 24.31294 17.23949 15.39263 1.000 28.31146 279 VAL A CA 1
ATOM 3753 C C . VAL A 1 267 ? 23.63774 17.62453 14.08675 1.000 28.24087 279 VAL A C 1
ATOM 3754 O O . VAL A 1 267 ? 24.29303 18.19221 13.20525 1.000 24.08630 279 VAL A O 1
ATOM 3767 N N . ARG A 1 268 ? 22.35303 17.32190 13.91562 1.000 23.60886 280 ARG A N 1
ATOM 3768 C CA . ARG A 1 268 ? 21.77394 17.42789 12.58115 1.000 20.65678 280 ARG A CA 1
ATOM 3769 C C . ARG A 1 268 ? 21.75150 18.86019 12.05686 1.000 22.77727 280 ARG A C 1
ATOM 3770 O O . ARG A 1 268 ? 22.02209 19.04766 10.85843 1.000 20.50859 280 ARG A O 1
ATOM 3791 N N . PRO A 1 269 ? 21.42491 19.88444 12.84617 1.000 22.11423 281 PRO A N 1
ATOM 3792 C CA . PRO A 1 269 ? 21.46773 21.25324 12.28943 1.000 23.56732 281 PRO A CA 1
ATOM 3793 C C . PRO A 1 269 ? 22.85568 21.65840 11.81467 1.000 20.96481 281 PRO A C 1
ATOM 3794 O O . PRO A 1 269 ? 22.98256 22.26283 10.74058 1.000 21.29699 281 PRO A O 1
ATOM 3805 N N . ALA A 1 270 ? 23.89372 21.29023 12.56194 1.000 23.62007 282 ALA A N 1
ATOM 3806 C CA . ALA A 1 270 ? 25.26216 21.54271 12.12306 1.000 24.48651 282 ALA A CA 1
ATOM 3807 C C . ALA A 1 270 ? 25.58742 20.757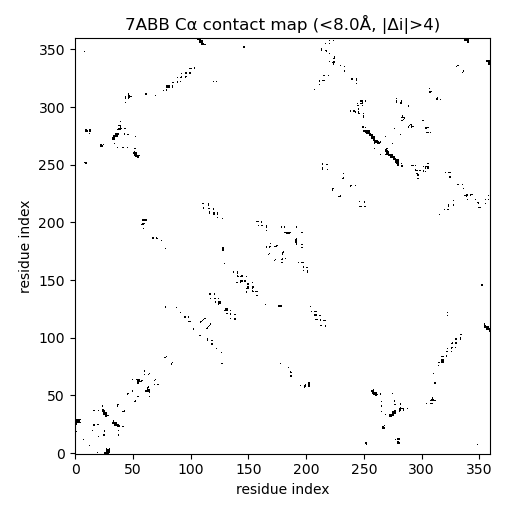86 10.85945 1.000 23.50639 282 ALA A C 1
ATOM 3808 O O . ALA A 1 270 ? 26.32083 21.23745 9.98109 1.000 22.60456 282 ALA A O 1
ATOM 3815 N N . ALA A 1 271 ? 25.08385 19.52927 10.76032 1.000 21.49509 283 ALA A N 1
ATOM 3816 C CA . ALA A 1 271 ? 25.31665 18.75193 9.55452 1.000 20.85077 283 ALA A CA 1
ATOM 3817 C C . ALA A 1 271 ? 24.68624 19.42128 8.33820 1.000 19.11475 283 ALA A C 1
ATOM 3818 O O . ALA A 1 271 ? 25.32034 19.50062 7.27061 1.000 19.95848 283 ALA A O 1
ATOM 3825 N N . VAL A 1 272 ? 23.48236 19.97997 8.49536 1.000 19.47595 284 VAL A N 1
ATOM 3826 C CA . VAL A 1 272 ? 22.84971 20.66644 7.37610 1.000 17.23021 284 VAL A CA 1
ATOM 3827 C C . VAL A 1 272 ? 23.70633 21.85355 6.92463 1.000 17.45123 284 VAL A C 1
ATOM 3828 O O . VAL A 1 272 ? 23.91633 22.05469 5.71977 1.000 18.87870 284 VAL A O 1
ATOM 3841 N N . GLU A 1 273 ? 24.22634 22.63660 7.87299 1.000 18.63500 285 GLU A N 1
ATOM 3842 C CA . GLU A 1 273 ? 25.05933 23.78148 7.50380 1.000 17.14738 285 GLU A CA 1
ATOM 3843 C C . GLU A 1 273 ? 26.34538 23.32796 6.83665 1.000 21.48779 285 GLU A C 1
ATOM 3844 O O . GLU A 1 273 ? 26.84695 23.99067 5.92343 1.000 19.65846 285 GLU A O 1
ATOM 3856 N N . GLU A 1 274 ? 26.91488 22.20875 7.28526 1.000 18.90404 286 GLU A N 1
ATOM 3857 C CA . GLU A 1 274 ? 28.14531 21.75160 6.66362 1.000 20.32293 286 GLU A CA 1
ATOM 3858 C C . GLU A 1 274 ? 27.88808 21.25887 5.24293 1.000 18.13130 286 GLU A C 1
ATOM 3859 O O . GLU A 1 274 ? 28.71010 21.50167 4.34764 1.000 20.68405 286 GLU A O 1
ATOM 3871 N N . PHE A 1 275 ? 26.75367 20.60128 5.00113 1.000 18.25441 287 PHE A N 1
ATOM 3872 C CA . PHE A 1 275 ? 26.42307 20.20015 3.63801 1.000 17.06464 287 PHE A CA 1
ATOM 3873 C C . PHE A 1 275 ? 26.10962 21.40850 2.76440 1.000 18.45297 287 PHE A C 1
ATOM 3874 O O . PHE A 1 275 ? 26.50437 21.44312 1.59278 1.000 17.52741 287 PHE A O 1
ATOM 3891 N N . LEU A 1 276 ? 25.43422 22.42336 3.31969 1.000 17.60029 288 LEU A N 1
ATOM 3892 C CA . LEU A 1 276 ? 25.22381 23.64362 2.54482 1.000 17.66203 288 LEU A CA 1
ATOM 3893 C C . LEU A 1 276 ? 26.55221 24.24656 2.09337 1.000 16.85020 288 LEU A C 1
ATOM 3894 O O . LEU A 1 276 ? 26.70922 24.67571 0.93377 1.000 18.16831 288 LEU A O 1
ATOM 3910 N N . ARG A 1 277 ? 27.53377 24.29970 3.00157 1.000 17.59411 289 ARG A N 1
ATOM 3911 C CA . ARG A 1 277 ? 28.86934 24.76351 2.63227 1.000 16.51203 289 ARG A CA 1
ATOM 3912 C C . ARG A 1 277 ? 29.45473 23.90717 1.52151 1.000 17.00276 289 ARG A C 1
ATOM 3913 O O . ARG A 1 277 ? 29.87162 24.41702 0.47924 1.000 18.96812 289 ARG A O 1
ATOM 3934 N N . VAL A 1 278 ? 29.50407 22.58707 1.74288 1.000 19.57521 290 VAL A N 1
ATOM 3935 C CA . VAL A 1 278 ? 30.26624 21.69286 0.87808 1.000 22.13505 290 VAL A CA 1
ATOM 3936 C C . VAL A 1 278 ? 29.65603 21.60719 -0.51721 1.000 18.21627 290 VAL A C 1
ATOM 3937 O O . VAL A 1 278 ? 30.37061 21.46229 -1.51740 1.000 20.91971 290 VAL A O 1
ATOM 3950 N N . ASN A 1 279 ? 28.31943 21.66195 -0.60777 1.000 16.40114 291 ASN A N 1
ATOM 3951 C CA . ASN A 1 279 ? 27.62208 21.43835 -1.86852 1.000 16.21538 291 ASN A CA 1
ATOM 3952 C C . ASN A 1 279 ? 27.22642 22.75020 -2.57255 1.000 16.60590 291 ASN A C 1
ATOM 3953 O O . ASN A 1 279 ? 26.43738 22.71311 -3.53445 1.000 18.43374 291 ASN A O 1
ATOM 3964 N N . SER A 1 280 ? 27.79877 23.87384 -2.16647 1.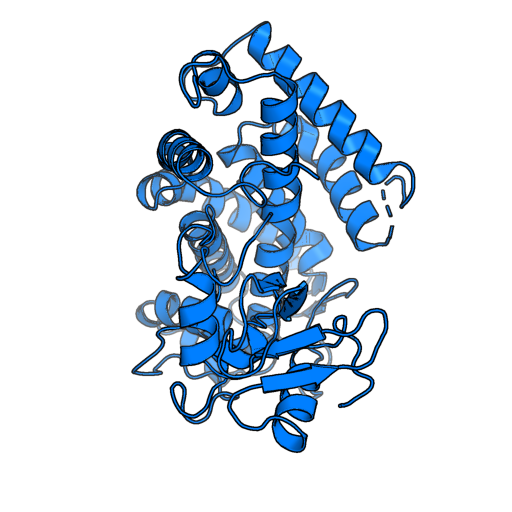000 17.43919 292 SER A N 1
ATOM 3965 C CA . SER A 1 280 ? 27.54854 25.13122 -2.84205 1.000 16.02442 292 SER A CA 1
ATOM 3966 C C . SER A 1 280 ? 28.08980 25.14092 -4.26720 1.000 19.39335 292 SER A C 1
ATOM 3967 O O . SER A 1 280 ? 29.19942 24.65959 -4.54258 1.000 19.63089 292 SER A O 1
ATOM 3975 N N . CYS A 1 281 ? 27.32476 25.74619 -5.17820 1.000 17.52197 293 CYS A N 1
ATOM 3976 C CA . CYS A 1 281 ? 27.70205 25.72796 -6.58241 1.000 20.08732 293 CYS A CA 1
ATOM 3977 C C . CYS A 1 281 ? 27.24279 26.95847 -7.35889 1.000 18.89198 293 CYS A C 1
ATOM 3978 O O . CYS A 1 281 ? 27.61219 27.11559 -8.52366 1.000 21.47913 293 CYS A O 1
ATOM 3986 N N . MET A 1 282 ? 26.43770 27.82521 -6.75260 1.000 19.22247 294 MET A N 1
ATOM 3987 C CA . MET A 1 282 ? 26.04902 29.02626 -7.48314 1.000 19.43221 294 MET A CA 1
ATOM 3988 C C . MET A 1 282 ? 27.23427 29.96006 -7.67543 1.000 18.35259 294 MET A C 1
ATOM 3989 O O . MET A 1 282 ? 28.20232 29.95639 -6.91859 1.000 18.57743 294 MET A O 1
ATOM 4003 N N . TYR A 1 283 ? 27.11893 30.80349 -8.69214 1.000 19.36416 295 TYR A N 1
ATOM 4004 C CA . TYR A 1 283 ? 28.15585 31.78917 -9.00517 1.000 18.23118 295 TYR A CA 1
ATOM 4005 C C . TYR A 1 283 ? 27.49487 33.09728 -9.40185 1.000 20.06906 295 TYR A C 1
ATOM 4006 O O . TYR A 1 283 ? 27.52655 33.50318 -10.56524 1.000 21.85981 295 TYR A O 1
ATOM 4024 N N . PRO A 1 284 ? 26.89246 33.78671 -8.44140 1.000 19.72370 296 PRO A N 1
ATOM 4025 C CA . PRO A 1 284 ? 26.27069 35.08067 -8.75166 1.000 20.45481 296 PRO A CA 1
ATOM 4026 C C . PRO A 1 284 ? 27.26009 36.02331 -9.42037 1.000 18.77054 296 PRO A C 1
ATOM 4027 O O . PRO A 1 284 ? 28.44501 36.05956 -9.08513 1.000 19.85108 296 PRO A O 1
ATOM 4038 N N . GLY A 1 285 ? 26.74619 36.79859 -10.36840 1.000 21.24417 297 GLY A N 1
ATOM 4039 C CA . GLY A 1 285 ? 27.53306 37.76729 -11.10524 1.000 21.91218 297 GLY A CA 1
ATOM 4040 C C . GLY A 1 285 ? 27.22566 39.18648 -10.67500 1.000 19.46246 297 GLY A C 1
ATOM 4041 O O . GLY A 1 285 ? 26.14737 39.48396 -10.17759 1.000 21.95276 297 GLY A O 1
ATOM 4045 N N . ARG A 1 286 ? 28.22944 40.04125 -10.84056 1.000 18.88149 298 ARG A N 1
ATOM 4046 C CA . ARG A 1 286 ? 28.10614 41.47465 -10.60748 1.000 20.21157 298 ARG A CA 1
ATOM 4047 C C . ARG A 1 286 ? 28.86069 42.22503 -11.69531 1.000 19.42502 298 ARG A C 1
ATOM 4048 O O . ARG A 1 286 ? 29.77399 41.69836 -12.33535 1.000 20.29832 298 ARG A O 1
ATOM 4069 N N . LEU A 1 287 ? 28.53297 43.50829 -11.82960 1.000 21.22195 299 LEU A N 1
ATOM 4070 C CA . LEU A 1 287 ? 29.21099 44.41096 -12.74526 1.000 20.12470 299 LEU A CA 1
ATOM 4071 C C . LEU A 1 287 ? 30.10303 45.38192 -11.95955 1.000 21.26364 299 LEU A C 1
ATOM 4072 O O . LEU A 1 287 ? 29.60768 46.13610 -11.11876 1.000 23.11572 299 LEU A O 1
ATOM 4088 N N . ALA A 1 288 ? 31.40398 45.37903 -12.24281 1.000 20.35351 300 ALA A N 1
ATOM 4089 C CA . ALA A 1 288 ? 32.31092 46.30213 -11.56570 1.000 21.54957 300 ALA A CA 1
ATOM 4090 C C . ALA A 1 288 ? 32.05089 47.72746 -12.03800 1.000 21.87615 300 ALA A C 1
ATOM 4091 O O . ALA A 1 288 ? 32.00646 47.99813 -13.24284 1.000 23.72258 300 ALA A O 1
ATOM 4098 N N . THR A 1 289 ? 31.91325 48.65905 -11.09034 1.000 22.11217 301 THR A N 1
ATOM 4099 C CA . THR A 1 289 ? 31.64575 50.04917 -11.42709 1.000 22.71678 301 THR A CA 1
ATOM 4100 C C . THR A 1 289 ? 32.89640 50.91997 -11.44142 1.000 23.32818 301 THR A C 1
ATOM 4101 O O . THR A 1 289 ? 32.83113 52.07300 -11.88215 1.000 26.57188 301 THR A O 1
ATOM 4112 N N . ARG A 1 290 ? 34.02293 50.39716 -10.95136 1.000 22.34289 302 ARG A N 1
ATOM 4113 C CA . ARG A 1 290 ? 35.17948 51.25626 -10.76682 1.000 23.42164 302 ARG A CA 1
ATOM 4114 C C . ARG A 1 290 ? 36.46489 50.45403 -10.87905 1.000 22.45678 302 ARG A C 1
ATOM 4115 O O . ARG A 1 290 ? 36.49581 49.23502 -10.69554 1.000 22.78163 302 ARG A O 1
ATOM 4136 N N . GLU A 1 291 ? 37.52193 51.19823 -11.18214 1.000 24.84345 303 GLU A N 1
ATOM 4137 C CA . GLU A 1 291 ? 38.86447 50.63558 -11.24761 1.000 26.86867 303 GLU A CA 1
ATOM 4138 C C . GLU A 1 291 ? 39.25632 50.03420 -9.90919 1.000 27.69037 303 GLU A C 1
ATOM 4139 O O . GLU A 1 291 ? 39.01553 50.61566 -8.84947 1.000 30.12431 303 GLU A O 1
ATOM 4151 N N . GLY A 1 292 ? 39.91293 48.87869 -9.97254 1.000 25.84011 304 GLY A N 1
ATOM 4152 C CA . GLY A 1 292 ? 40.41744 48.22185 -8.79368 1.000 33.79862 304 GLY A CA 1
ATOM 4153 C C . GLY A 1 292 ? 39.38388 47.47422 -8.00004 1.000 28.43556 304 GLY A C 1
ATOM 4154 O O . GLY A 1 292 ? 39.64783 47.12404 -6.84675 1.000 27.48643 304 GLY A O 1
ATOM 4158 N N . ALA A 1 293 ? 38.20558 47.23602 -8.56724 1.000 24.05087 305 ALA A N 1
ATOM 4159 C CA . ALA A 1 293 ? 37.19428 46.46429 -7.86590 1.000 22.23148 305 ALA A CA 1
ATOM 4160 C C . ALA A 1 293 ? 37.74396 45.08845 -7.51671 1.000 26.03260 305 ALA A C 1
ATOM 4161 O O . ALA A 1 293 ? 38.20816 44.35058 -8.39573 1.000 24.18940 305 ALA A O 1
ATOM 4168 N N . GLY A 1 294 ? 37.66417 44.74475 -6.23347 1.000 23.65974 306 GLY A N 1
ATOM 4169 C CA . GLY A 1 294 ? 38.15459 43.46551 -5.77293 1.000 27.32060 306 GLY A CA 1
ATOM 4170 C C . GLY A 1 294 ? 39.65427 43.35142 -5.83296 1.000 27.07080 306 GLY A C 1
ATOM 4171 O O . GLY A 1 294 ? 40.18321 42.24149 -5.70461 1.000 29.70680 306 GLY A O 1
ATOM 4175 N N . GLY A 1 295 ? 40.34834 44.45276 -6.05089 1.000 23.80902 307 GLY A N 1
ATOM 4176 C CA . GLY A 1 295 ? 41.77627 44.46689 -6.26888 1.000 26.19906 307 GLY A CA 1
ATOM 4177 C C . GLY A 1 295 ? 42.20437 44.17113 -7.68796 1.000 28.40178 307 GLY A C 1
ATOM 4178 O O . GLY A 1 295 ? 43.38443 44.36370 -8.01116 1.000 35.61950 307 GLY A O 1
ATOM 4182 N N . VAL A 1 296 ? 41.30073 43.71576 -8.55425 1.000 25.29070 308 VAL A N 1
ATOM 4183 C CA . VAL A 1 296 ? 41.72241 43.11779 -9.81464 1.000 30.01381 308 VAL A CA 1
ATOM 4184 C C . VAL A 1 296 ? 40.96247 43.63234 -11.02514 1.000 24.10227 308 VAL A C 1
ATOM 4185 O O . VAL A 1 296 ? 41.50796 43.63264 -12.13545 1.000 27.30020 308 VAL A O 1
ATOM 4198 N N . ALA A 1 297 ? 39.71166 44.05631 -10.83898 1.000 24.90825 309 ALA A N 1
ATOM 4199 C CA . ALA A 1 297 ? 38.83307 44.33150 -11.96378 1.000 22.92910 309 ALA A CA 1
ATOM 4200 C C . ALA A 1 297 ? 38.84751 45.80926 -12.32072 1.000 25.45505 309 ALA A C 1
ATOM 4201 O O . ALA A 1 297 ? 39.34537 46.65352 -11.57224 1.000 28.62867 309 ALA A O 1
ATOM 4208 N N . SER A 1 298 ? 38.36399 46.08799 -13.52567 1.000 22.90715 310 SER A N 1
ATOM 4209 C CA . SER A 1 298 ? 38.24818 47.44063 -14.05328 1.000 24.13161 310 SER A CA 1
ATOM 4210 C C . SER A 1 298 ? 36.78333 47.75987 -14.31056 1.000 22.44493 310 SER A C 1
ATOM 4211 O O . SER A 1 298 ? 35.91602 46.87597 -14.39255 1.000 25.13066 310 SER A O 1
ATOM 4219 N N . GLN A 1 299 ? 36.50817 49.04354 -14.44371 1.000 25.39132 311 GLN A N 1
ATOM 4220 C CA . GLN A 1 299 ? 35.15014 49.46189 -14.74538 1.000 25.06829 311 GLN A CA 1
ATOM 4221 C C . GLN A 1 299 ? 34.64356 48.73094 -15.98126 1.000 25.96539 311 GLN A C 1
ATOM 4222 O O . GLN A 1 299 ? 35.31639 48.70216 -17.01907 1.000 24.52706 311 GLN A O 1
ATOM 4236 N N . GLY A 1 300 ? 33.45696 48.13600 -15.85179 1.000 26.85465 312 GLY A N 1
ATOM 4237 C CA . 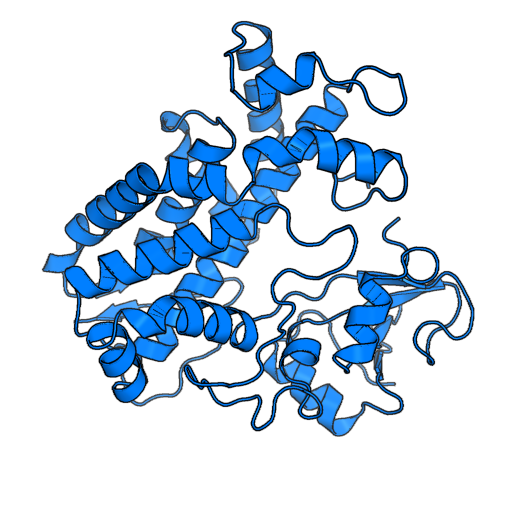GLY A 1 300 ? 32.77691 47.45618 -16.93940 1.000 24.96061 312 GLY A CA 1
ATOM 4238 C C . GLY A 1 300 ? 32.98080 45.95952 -16.97528 1.000 24.23487 312 GLY A C 1
ATOM 4239 O O . GLY A 1 300 ? 32.31170 45.28668 -17.76823 1.000 28.04808 312 GLY A O 1
ATOM 4243 N N . ASP A 1 301 ? 33.88324 45.43514 -16.14833 1.000 24.53168 313 ASP A N 1
ATOM 4244 C CA . ASP A 1 301 ? 34.11750 44.00099 -16.08267 1.000 22.44404 313 ASP A CA 1
ATOM 4245 C C . ASP A 1 301 ? 32.97218 43.29798 -15.37927 1.000 23.02408 313 ASP A C 1
ATOM 4246 O O . ASP A 1 301 ? 32.46069 43.75836 -14.34883 1.000 23.00887 313 ASP A O 1
ATOM 4255 N N . THR A 1 302 ? 32.60695 42.13869 -15.91322 1.000 20.02936 314 THR A N 1
ATOM 4256 C CA . THR A 1 302 ? 31.78753 41.18811 -15.17764 1.000 21.47483 314 THR A CA 1
ATOM 4257 C C . THR A 1 302 ? 32.66268 40.44985 -14.17896 1.000 20.42650 314 THR A C 1
ATOM 4258 O O . THR A 1 302 ? 33.79496 40.07091 -14.50295 1.000 20.68072 314 THR A O 1
ATOM 4269 N N . VAL A 1 303 ? 32.15559 40.29837 -12.95835 1.000 20.15483 315 VAL A N 1
ATOM 4270 C CA . VAL A 1 303 ? 32.85674 39.60259 -11.88655 1.000 19.97926 315 VAL A CA 1
ATOM 4271 C C . VAL A 1 303 ? 31.94210 38.51926 -11.33677 1.000 18.60789 315 VAL A C 1
ATOM 4272 O O . VAL A 1 303 ? 30.82212 38.80061 -10.92353 1.000 20.46863 315 VAL A O 1
ATOM 4285 N N . LEU A 1 304 ? 32.43793 37.29065 -11.28803 1.000 17.18407 316 LEU A N 1
ATOM 4286 C CA . LEU A 1 304 ? 31.68433 36.18957 -10.70460 1.000 16.89966 316 LEU A CA 1
ATOM 4287 C C . LEU A 1 304 ? 32.12039 35.92780 -9.26906 1.000 18.08734 316 LEU A C 1
ATOM 4288 O O . LEU A 1 304 ? 33.30491 36.04911 -8.92307 1.000 18.26592 316 LEU A O 1
ATOM 4304 N N . LEU A 1 305 ? 31.15613 35.49527 -8.45378 1.000 19.28838 317 LEU A N 1
ATOM 4305 C CA . LEU A 1 305 ? 31.31475 35.28696 -7.01694 1.000 18.65881 317 LEU A CA 1
ATOM 4306 C C . LEU A 1 305 ? 30.98645 33.82987 -6.68821 1.000 18.66915 317 LEU A C 1
ATOM 4307 O O . LEU A 1 305 ? 29.96324 33.54178 -6.05180 1.000 18.79252 317 LEU A O 1
ATOM 4323 N N . PRO A 1 306 ? 31.83063 32.87806 -7.10484 1.000 17.85009 318 PRO A N 1
ATOM 4324 C CA . PRO A 1 306 ? 31.45754 31.45725 -6.94535 1.000 17.21823 318 PRO A CA 1
ATOM 4325 C C . PRO A 1 306 ? 31.48140 31.02037 -5.48681 1.000 19.54452 318 PRO A C 1
ATOM 4326 O O . PRO A 1 306 ? 32.51726 31.07502 -4.81363 1.000 18.24902 318 PRO A O 1
ATOM 4337 N N . LEU A 1 307 ? 30.33514 30.52542 -5.01240 1.000 18.17843 319 LEU A N 1
ATOM 4338 C CA . LEU A 1 307 ? 30.25964 30.02313 -3.65129 1.000 18.32974 319 LEU A CA 1
ATOM 4339 C C . LEU A 1 307 ? 31.11675 28.76345 -3.47253 1.000 16.95333 319 LEU A C 1
ATOM 4340 O O . LEU A 1 307 ? 31.54667 28.46930 -2.35243 1.000 20.33430 319 LEU A O 1
ATOM 4356 N N . ALA A 1 308 ? 31.36191 28.01893 -4.55453 1.000 16.77667 320 ALA A N 1
ATOM 4357 C CA . ALA A 1 308 ? 32.25137 26.85308 -4.53097 1.000 18.29134 320 ALA A CA 1
ATOM 4358 C C . ALA A 1 308 ? 33.68670 27.23568 -4.21044 1.000 18.56560 320 ALA A C 1
ATOM 4359 O O . ALA A 1 308 ? 34.46652 26.37668 -3.79776 1.000 21.39852 320 ALA A O 1
ATOM 4366 N N . LEU A 1 309 ? 34.06267 28.49023 -4.44130 1.000 18.78301 321 LEU A N 1
ATOM 4367 C CA . LEU A 1 309 ? 35.37134 28.95470 -4.00244 1.000 19.22265 321 LEU A CA 1
ATOM 4368 C C . LEU A 1 309 ? 35.30011 29.61852 -2.62575 1.000 14.84038 321 LEU A C 1
ATOM 4369 O O . LEU A 1 309 ? 36.13197 29.30363 -1.76182 1.000 20.56719 321 LEU A O 1
ATOM 4385 N N . ALA A 1 310 ? 34.34252 30.52398 -2.39878 1.000 16.07321 322 ALA A N 1
ATOM 4386 C CA . ALA A 1 310 ? 34.22782 31.18170 -1.09921 1.000 18.72315 322 ALA A CA 1
ATOM 4387 C C . ALA A 1 310 ? 34.17445 30.15984 0.02657 1.000 19.11452 322 ALA A C 1
ATOM 4388 O O . ALA A 1 310 ? 34.87533 30.28003 1.03602 1.000 19.32222 322 ALA A O 1
ATOM 4395 N N . ASN A 1 311 ? 33.34641 29.11914 -0.14255 1.000 17.21183 323 ASN A N 1
ATOM 4396 C CA . ASN A 1 311 ? 33.07627 28.18403 0.94487 1.000 16.26134 323 ASN A CA 1
ATOM 4397 C C . ASN A 1 311 ? 34.12933 27.09750 1.06607 1.000 19.27982 323 ASN A C 1
ATOM 4398 O O . ASN A 1 311 ? 34.02554 26.23686 1.95922 1.000 19.49312 323 ASN A O 1
ATOM 4409 N N . TYR A 1 312 ? 35.13761 27.10175 0.18447 1.000 18.61632 324 TYR A N 1
ATOM 4410 C CA . TYR A 1 312 ? 36.27718 26.20322 0.25657 1.000 18.68330 324 TYR A CA 1
ATOM 4411 C C . TYR A 1 312 ? 37.59925 26.93103 0.46609 1.000 18.17534 324 TYR A C 1
ATOM 4412 O O . TYR A 1 312 ? 38.65481 26.32190 0.31188 1.000 21.19343 324 TYR A O 1
ATOM 4430 N N . ASP A 1 313 ? 37.57727 28.20365 0.80809 1.000 19.23759 325 ASP A N 1
ATOM 4431 C CA . ASP A 1 313 ? 38.83937 28.93879 1.00175 1.000 19.25164 325 ASP A CA 1
ATOM 4432 C C . ASP A 1 313 ? 39.57496 28.39403 2.21745 1.000 20.32004 325 ASP A C 1
ATOM 4433 O O . ASP A 1 313 ? 39.05864 28.50663 3.33279 1.000 22.04120 325 ASP A O 1
ATOM 4442 N N . PRO A 1 314 ? 40.74970 27.77926 2.06220 1.000 21.17573 326 PRO A N 1
ATOM 4443 C CA . PRO A 1 314 ? 41.42501 27.18501 3.22513 1.000 21.94285 326 PRO A CA 1
ATOM 4444 C C . PRO A 1 314 ? 41.90211 28.20772 4.23432 1.000 24.73039 326 PRO A C 1
ATOM 4445 O O . PRO A 1 314 ? 42.24174 27.82574 5.35818 1.000 28.22113 326 PRO A O 1
ATOM 4456 N N . ALA A 1 315 ? 41.89246 29.49465 3.89162 1.000 25.29758 327 ALA A N 1
ATOM 4457 C CA . ALA A 1 315 ? 42.25185 30.50112 4.88737 1.000 29.71271 327 ALA A CA 1
ATOM 4458 C C . ALA A 1 315 ? 41.17383 30.60746 5.95749 1.000 27.51250 327 ALA A C 1
ATOM 4459 O O . ALA A 1 315 ? 41.45990 31.06213 7.07386 1.000 31.57405 327 ALA A O 1
ATOM 4466 N N . VAL A 1 316 ? 39.95100 30.17693 5.63076 1.000 24.21327 328 VAL A N 1
ATOM 4467 C CA . VAL A 1 316 ? 38.80449 30.26905 6.52007 1.000 22.60196 328 VAL A CA 1
ATOM 4468 C C . VAL A 1 316 ? 38.27708 28.89732 6.92561 1.000 27.37648 328 VAL A C 1
ATOM 4469 O O . VAL A 1 316 ? 37.81936 28.71847 8.06034 1.000 26.13681 328 VAL A O 1
ATOM 4482 N N . PHE A 1 317 ? 38.31956 27.91799 6.01323 1.000 21.52379 329 PHE A N 1
ATOM 4483 C CA . PHE A 1 317 ? 37.77191 26.58346 6.24752 1.000 21.00205 329 PHE A CA 1
ATOM 4484 C C . PHE A 1 317 ? 38.87959 25.55081 6.08479 1.000 23.79290 329 PHE A C 1
ATOM 4485 O O . PHE A 1 317 ? 39.07420 24.99354 4.99054 1.000 26.29962 329 PHE A O 1
ATOM 4502 N N . PRO A 1 318 ? 39.65755 25.30279 7.12518 1.000 24.15750 330 PRO A N 1
ATOM 4503 C CA . PRO A 1 318 ? 40.75317 24.33085 7.00442 1.000 25.73754 330 PRO A CA 1
ATOM 4504 C C . PRO A 1 318 ? 40.23262 22.95376 6.61145 1.000 26.77520 330 PRO A C 1
ATOM 4505 O O . PRO A 1 318 ? 39.15007 22.53019 7.02105 1.000 27.67956 330 PRO A O 1
ATOM 4516 N N . GLU A 1 319 ? 41.02582 22.24487 5.81472 1.000 28.26436 331 GLU A N 1
ATOM 4517 C CA . GLU A 1 319 ? 40.60835 20.98817 5.19643 1.000 27.42563 331 GLU A CA 1
ATOM 4518 C C . GLU A 1 319 ? 39.24832 21.17025 4.51968 1.000 27.52875 331 GLU A C 1
ATOM 4519 O O . GLU A 1 319 ? 38.27543 20.49455 4.87378 1.000 26.03605 331 GLU A O 1
ATOM 4531 N N . PRO A 1 320 ? 39.13269 22.11007 3.56877 1.000 24.63324 332 PRO A N 1
ATOM 4532 C CA . PRO A 1 320 ? 37.80670 22.48068 3.06817 1.000 23.13252 332 PRO A CA 1
ATOM 4533 C C . PRO A 1 320 ? 37.08149 21.37044 2.34434 1.000 24.50683 332 PRO A C 1
ATOM 4534 O O . PRO A 1 320 ? 35.84504 21.41696 2.29363 1.000 23.24478 332 PRO A O 1
ATOM 4545 N N . GLU A 1 321 ? 37.77038 20.38541 1.77431 1.000 25.83602 333 GLU A N 1
ATOM 4546 C CA . GLU A 1 321 ? 37.05792 19.33913 1.06243 1.000 30.67960 333 GLU A CA 1
ATOM 4547 C C . GLU A 1 321 ? 36.43302 18.32483 2.00108 1.000 37.34752 333 GLU A C 1
ATOM 4548 O O . GLU A 1 321 ? 35.63223 17.50306 1.54622 1.000 37.17363 333 GLU A O 1
ATOM 4560 N N . ARG A 1 322 ? 36.75835 18.37887 3.28940 1.000 25.82900 334 ARG A N 1
ATOM 4561 C CA . ARG A 1 322 ? 36.28378 17.38040 4.24762 1.000 23.58568 334 ARG A CA 1
ATOM 4562 C C . ARG A 1 322 ? 34.92158 17.77797 4.76840 1.000 23.07674 334 ARG A C 1
ATOM 4563 O O . ARG A 1 322 ? 34.72627 18.90824 5.22383 1.000 23.02576 334 ARG A O 1
ATOM 4584 N N . VAL A 1 323 ? 33.98165 16.83879 4.73494 1.000 24.95802 335 VAL A N 1
ATOM 4585 C CA . VAL A 1 323 ? 32.71042 17.02768 5.41757 1.000 22.29049 335 VAL A CA 1
ATOM 4586 C C . VAL A 1 323 ? 32.96094 16.74885 6.89507 1.000 25.46129 335 VAL A C 1
ATOM 4587 O O . VAL A 1 323 ? 33.31610 15.62576 7.27293 1.000 27.83632 335 VAL A O 1
ATOM 4600 N N . ASP A 1 324 ? 32.81800 17.77837 7.73132 1.000 22.11999 336 ASP A N 1
ATOM 4601 C CA . ASP A 1 324 ? 33.10468 17.64329 9.15855 1.000 23.00219 336 ASP A CA 1
ATOM 4602 C C . ASP A 1 324 ? 31.93382 18.25820 9.91229 1.000 23.49224 336 ASP A C 1
ATOM 4603 O O . ASP A 1 324 ? 31.83333 19.48172 10.01536 1.000 22.97772 336 ASP A O 1
ATOM 4612 N N . PHE A 1 325 ? 31.02844 17.41055 10.40775 1.000 24.76142 337 PHE A N 1
ATOM 4613 C CA . PHE A 1 325 ? 29.87551 17.93177 11.12922 1.000 24.84983 337 PHE A CA 1
ATOM 4614 C C . PHE A 1 325 ? 30.27588 18.68779 12.38542 1.000 28.59937 337 PHE A C 1
ATOM 4615 O O . PHE A 1 325 ? 29.48091 19.49056 12.89416 1.000 27.12411 337 PHE A O 1
ATOM 4632 N N . ASP A 1 326 ? 31.47423 18.42565 12.90884 1.000 26.60678 338 ASP A N 1
ATOM 4633 C CA . ASP A 1 326 ? 31.98295 19.08341 14.10365 1.000 27.13461 338 ASP A CA 1
ATOM 4634 C C . ASP A 1 326 ? 32.85734 20.29024 13.78769 1.000 25.61056 338 ASP A C 1
ATOM 4635 O O . ASP A 1 326 ? 33.50483 20.81699 14.69178 1.000 30.70353 338 ASP A O 1
ATOM 4644 N N . ARG A 1 327 ? 32.87884 20.73436 12.53233 1.000 24.43242 339 ARG A N 1
ATOM 4645 C CA . ARG A 1 327 ? 33.64989 21.90188 12.13234 1.000 25.97350 339 ARG A CA 1
ATOM 4646 C C . ARG A 1 327 ? 33.35093 23.06903 13.06832 1.000 32.30695 339 ARG A C 1
ATOM 4647 O O . ARG A 1 327 ? 32.18976 23.44693 13.26848 1.000 29.92759 339 ARG A O 1
ATOM 4668 N N . GLU A 1 328 ? 34.40227 23.60337 13.68568 1.000 29.37046 340 GLU A N 1
ATOM 4669 C CA . GLU A 1 328 ? 34.23105 24.59289 14.74510 1.000 30.92839 340 GLU A CA 1
ATOM 4670 C C . GLU A 1 328 ? 33.83013 25.95699 14.19809 1.000 30.05665 340 GLU A C 1
ATOM 4671 O O . GLU A 1 328 ? 33.04057 26.66764 14.82739 1.000 36.65824 340 GLU A O 1
ATOM 4683 N N . GLN A 1 329 ? 34.36953 26.34401 13.04588 1.000 29.86562 341 GLN A N 1
ATOM 4684 C CA . GLN A 1 329 ? 34.08552 27.63447 12.42846 1.000 33.79344 341 GLN A CA 1
ATOM 4685 C C . GLN A 1 329 ? 33.48812 27.35707 11.06373 1.000 28.07565 341 GLN A C 1
ATOM 4686 O O . GLN A 1 329 ? 34.18725 26.91430 10.15021 1.000 28.35723 341 GLN A O 1
ATOM 4700 N N . ASN A 1 330 ? 32.19778 27.61380 10.90851 1.000 22.12384 342 ASN A N 1
ATOM 4701 C CA . ASN A 1 330 ? 31.53385 27.39951 9.62727 1.000 20.58970 342 ASN A CA 1
ATOM 4702 C C . ASN A 1 330 ? 30.72603 28.63285 9.24552 1.000 21.92615 342 ASN A C 1
ATOM 4703 O O . ASN A 1 330 ? 29.48770 28.58937 9.13297 1.000 21.13344 342 ASN A O 1
ATOM 4714 N N . PRO A 1 331 ? 31.39313 29.72546 8.99424 1.000 19.05621 343 PRO A N 1
ATOM 4715 C CA . PRO A 1 331 ? 30.73175 30.95957 8.55672 1.000 18.70651 343 PRO A CA 1
ATOM 4716 C C . PRO A 1 331 ? 30.45528 30.95840 7.05562 1.000 18.89030 343 PRO A C 1
ATOM 4717 O O . PRO A 1 331 ? 30.73600 31.92366 6.34819 1.000 19.71701 343 PRO A O 1
ATOM 4728 N N . HIS A 1 332 ? 29.87712 29.86354 6.56444 1.000 17.51506 344 HIS A N 1
ATOM 4729 C CA . HIS A 1 332 ? 29.70517 29.72167 5.12930 1.000 14.86176 344 HIS A CA 1
ATOM 4730 C C . HIS A 1 332 ? 28.69715 30.75654 4.61703 1.000 16.19802 344 HIS A C 1
ATOM 4731 O O . HIS A 1 332 ? 27.88472 31.31206 5.36676 1.000 18.80582 344 HIS A O 1
ATOM 4745 N N . ILE A 1 333 ? 28.76474 31.00552 3.31259 1.000 20.86256 345 ILE A N 1
ATOM 4746 C CA . ILE A 1 333 ? 27.80398 31.87965 2.63213 1.000 19.49290 345 ILE A CA 1
ATOM 4747 C C . ILE A 1 333 ? 27.07527 31.11361 1.52790 1.000 20.64976 345 ILE A C 1
ATOM 4748 O O . ILE A 1 333 ? 26.96453 31.57882 0.38880 1.000 19.09299 345 ILE A O 1
ATOM 4764 N N . ALA A 1 334 ? 26.55517 29.92977 1.85795 1.000 18.23696 346 ALA A N 1
ATOM 4765 C CA . ALA A 1 334 ? 25.78222 29.15724 0.90177 1.000 17.82193 346 ALA A CA 1
ATOM 4766 C C . ALA A 1 334 ? 24.59825 29.92770 0.37657 1.000 18.18755 346 ALA A C 1
ATOM 4767 O O . ALA A 1 334 ? 24.08989 29.61241 -0.70727 1.000 17.19971 346 ALA A O 1
ATOM 4774 N N . PHE A 1 335 ? 24.11365 30.90350 1.14679 1.000 18.12470 347 PHE A N 1
ATOM 4775 C CA . PHE A 1 335 ? 22.95233 31.70165 0.77115 1.000 19.94709 347 PHE A CA 1
ATOM 4776 C C . PHE A 1 335 ? 23.34224 33.11460 0.35594 1.000 19.83190 347 PHE A C 1
ATOM 4777 O O . PHE A 1 335 ? 22.49100 34.01178 0.32836 1.000 19.54897 347 PHE A O 1
ATOM 4794 N N . GLY A 1 336 ? 24.60989 33.34683 0.04724 1.000 18.93574 348 GLY A N 1
ATOM 4795 C CA . GLY A 1 336 ? 25.08089 34.67496 -0.22177 1.000 19.48484 348 GLY A CA 1
ATOM 4796 C C . GLY A 1 336 ? 25.23088 35.49779 1.04379 1.000 20.27498 348 GLY A C 1
ATOM 4797 O O . GLY A 1 336 ? 25.15390 35.00707 2.16714 1.000 22.67547 348 GLY A O 1
ATOM 4801 N N . THR A 1 337 ? 25.43161 36.78825 0.83876 1.000 20.25435 349 THR A N 1
ATOM 4802 C CA . THR A 1 337 ? 25.52702 37.74035 1.93788 1.000 20.97737 349 THR A CA 1
ATOM 4803 C C . THR A 1 337 ? 25.26120 39.12113 1.34049 1.000 21.91474 349 THR A C 1
ATOM 4804 O O . THR A 1 337 ? 25.08493 39.25554 0.13056 1.000 23.41722 349 THR A O 1
ATOM 4815 N N . GLY A 1 338 ? 25.21338 40.14391 2.18692 1.000 23.83474 350 GLY A N 1
ATOM 4816 C CA . GLY A 1 338 ? 24.82856 41.45190 1.70071 1.000 24.15955 350 GLY A CA 1
ATOM 4817 C C . GLY A 1 338 ? 23.33003 41.53761 1.46245 1.000 24.32476 350 GLY A C 1
ATOM 4818 O O . GLY A 1 338 ? 22.56502 40.70272 1.92031 1.000 25.79182 350 GLY A O 1
ATOM 4822 N N . HIS A 1 339 ? 22.92769 42.53872 0.67998 1.000 24.10010 351 HIS A N 1
ATOM 4823 C CA . HIS A 1 339 ? 21.50753 42.89752 0.60913 1.000 25.43864 351 HIS A CA 1
ATOM 4824 C C . HIS A 1 339 ? 20.69032 41.87683 -0.14437 1.000 26.27398 351 HIS A C 1
ATOM 4825 O O . HIS A 1 339 ? 19.47514 41.77218 0.08741 1.000 26.48552 351 HIS A O 1
ATOM 4839 N N . HIS A 1 340 ? 21.30402 41.12164 -1.05211 1.000 22.69979 352 HIS A N 1
ATOM 4840 C CA . HIS A 1 340 ? 20.57691 40.14037 -1.84373 1.000 21.97718 352 HIS A CA 1
ATOM 4841 C C . HIS A 1 340 ? 20.60841 38.72831 -1.25371 1.000 20.96033 352 HIS A C 1
ATOM 4842 O O . HIS A 1 340 ? 20.15134 37.77132 -1.90307 1.000 21.83802 352 HIS A O 1
ATOM 4857 N N . GLN A 1 341 ? 21.10136 38.58320 -0.02245 1.000 21.03031 353 GLN A N 1
ATOM 4858 C CA . GLN A 1 341 ? 21.17539 37.27845 0.63874 1.000 19.84016 353 GLN A CA 1
ATOM 4859 C C . GLN A 1 341 ? 19.82561 36.56281 0.54555 1.000 18.21188 353 GLN A C 1
ATOM 4860 O O . GLN A 1 341 ? 18.77785 37.17617 0.71997 1.000 21.59232 353 GLN A O 1
ATOM 4874 N N . CYS A 1 342 ? 19.85713 35.26796 0.27550 1.000 18.22274 354 CYS A N 1
ATOM 4875 C CA . CYS A 1 342 ? 18.66618 34.48877 -0.07101 1.000 18.15301 354 CYS A CA 1
ATOM 4876 C C . CYS A 1 342 ? 17.46281 34.76656 0.82785 1.000 19.73934 354 CYS A C 1
ATOM 4877 O O . CYS A 1 342 ? 17.52654 34.58878 2.04511 1.000 21.19335 354 CYS A O 1
ATOM 4885 N N . LEU A 1 343 ? 16.34425 35.13957 0.19459 1.000 19.12060 355 LEU A N 1
ATOM 4886 C CA . LEU A 1 343 ? 15.08461 35.32731 0.90742 1.000 21.28002 355 LEU A CA 1
ATOM 4887 C C . LEU A 1 343 ? 14.56802 34.02728 1.50715 1.000 21.40723 355 LEU A C 1
ATOM 4888 O O . LEU A 1 343 ? 13.93082 34.03304 2.56685 1.000 21.30258 355 LEU A O 1
ATOM 4904 N N . GLY A 1 344 ? 14.83156 32.92643 0.84933 1.000 17.84035 356 GLY A N 1
ATOM 4905 C CA . GLY A 1 344 ? 14.30077 31.62750 1.22605 1.000 17.71051 356 GLY A CA 1
ATOM 4906 C C . GLY A 1 344 ? 15.18747 30.81355 2.13920 1.000 20.05104 356 GLY A C 1
ATOM 4907 O O . GLY A 1 344 ? 14.91388 29.61682 2.31893 1.000 18.85799 356 GLY A O 1
ATOM 4911 N N . ALA A 1 345 ? 16.21007 31.41833 2.76076 1.000 17.68933 357 ALA A N 1
ATOM 4912 C CA . ALA A 1 345 ? 17.19658 30.61857 3.47892 1.000 17.44349 357 ALA A CA 1
ATOM 4913 C C . ALA A 1 345 ? 16.57081 29.82135 4.62616 1.000 18.37214 357 ALA A C 1
ATOM 4914 O O . ALA A 1 345 ? 16.84984 28.62592 4.77907 1.000 17.25661 357 ALA A O 1
ATOM 4921 N N . ALA A 1 346 ? 15.77863 30.47135 5.48246 1.000 18.10364 358 ALA A N 1
ATOM 4922 C CA . ALA A 1 346 ? 15.15829 29.75774 6.59650 1.000 18.72098 358 ALA A CA 1
ATOM 4923 C C . ALA A 1 346 ? 14.26545 28.63958 6.08302 1.000 17.50747 358 ALA A C 1
ATOM 4924 O O . ALA A 1 346 ? 14.21414 27.54743 6.67122 1.000 17.30105 358 ALA A O 1
ATOM 4931 N N . TYR A 1 347 ? 13.56262 28.88460 4.97563 1.000 16.70786 359 TYR A N 1
ATOM 4932 C CA . TYR A 1 347 ? 12.62112 27.88326 4.46885 1.000 18.72840 359 TYR A CA 1
ATOM 4933 C C . TYR A 1 347 ? 13.37653 26.70956 3.86657 1.000 18.62999 359 TYR A C 1
ATOM 4934 O O . TYR A 1 347 ? 12.97333 25.55520 4.04378 1.000 18.87698 359 TYR A O 1
ATOM 4952 N N . ALA A 1 348 ? 14.44496 26.99523 3.12673 1.000 17.15453 360 ALA A N 1
ATOM 4953 C CA . ALA A 1 348 ? 15.28595 25.93127 2.57796 1.000 17.58044 360 ALA A CA 1
ATOM 4954 C C . ALA A 1 348 ? 15.87015 25.07637 3.69177 1.000 18.07124 360 ALA A C 1
ATOM 4955 O O . ALA A 1 348 ? 15.83381 23.84023 3.62365 1.000 16.91092 360 ALA A O 1
ATOM 4962 N N . ARG A 1 349 ? 16.42530 25.70834 4.72644 1.000 16.83265 361 ARG A N 1
ATOM 4963 C CA . ARG A 1 349 ? 16.95214 24.97264 5.87237 1.000 16.72007 361 ARG A CA 1
ATOM 4964 C C . ARG A 1 349 ? 15.89230 24.05109 6.48162 1.000 16.18825 361 ARG A C 1
ATOM 4965 O O . ARG A 1 349 ? 16.17055 22.88831 6.80873 1.000 17.68605 361 ARG A O 1
ATOM 4986 N N . ALA A 1 350 ? 14.69015 24.58092 6.70055 1.000 14.52078 362 ALA A N 1
ATOM 4987 C CA . ALA A 1 350 ? 13.62682 23.76661 7.29979 1.000 16.89503 362 ALA A CA 1
ATOM 4988 C C . ALA A 1 350 ? 13.29092 22.58409 6.40676 1.000 16.91842 362 ALA A C 1
ATOM 4989 O O . ALA A 1 350 ? 13.08278 21.46384 6.89384 1.000 16.63419 362 ALA A O 1
ATOM 4996 N N . GLN A 1 351 ? 13.23973 22.79967 5.09445 1.000 15.94998 363 GLN A N 1
ATOM 4997 C CA . GLN A 1 351 ? 12.90039 21.69595 4.19514 1.000 17.22003 363 GLN A CA 1
ATOM 4998 C C . GLN A 1 351 ? 13.97253 20.61241 4.19609 1.000 13.99106 363 GLN A C 1
ATOM 4999 O O . GLN A 1 351 ? 13.63919 19.41114 4.15854 1.000 15.94720 363 GLN A O 1
ATOM 5013 N N . ILE A 1 352 ? 15.24644 21.00356 4.18126 1.000 14.37652 364 ILE A N 1
ATOM 5014 C CA . ILE A 1 352 ? 16.33553 20.03046 4.13444 1.000 14.29454 364 ILE A CA 1
ATOM 5015 C C . ILE A 1 352 ? 16.37630 19.22801 5.42274 1.000 16.63811 364 ILE A C 1
ATOM 5016 O O . ILE A 1 352 ? 16.39104 17.98967 5.40669 1.000 16.80464 364 ILE A O 1
ATOM 5032 N N . LEU A 1 353 ? 16.40342 19.91053 6.55969 1.000 15.15489 365 LEU A N 1
ATOM 5033 C CA . LEU A 1 353 ? 16.47808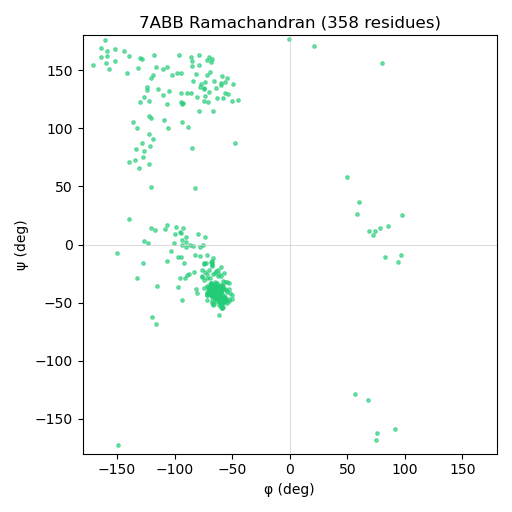 19.21855 7.83625 1.000 15.32614 365 LEU A CA 1
ATOM 5034 C C . LEU A 1 353 ? 15.28432 18.29457 8.02699 1.000 15.75758 365 LEU A C 1
ATOM 5035 O O . LEU A 1 353 ? 15.43091 17.13917 8.43175 1.000 16.43388 365 LEU A O 1
ATOM 5051 N N . THR A 1 354 ? 14.08390 18.80017 7.76311 1.000 15.02553 366 THR A N 1
ATOM 5052 C CA . THR A 1 354 ? 12.87775 18.00249 7.98027 1.000 15.12566 366 THR A CA 1
ATOM 5053 C C . THR A 1 354 ? 12.87984 16.77185 7.08653 1.000 16.69789 366 THR A C 1
ATOM 5054 O O . THR A 1 354 ? 12.53026 15.66309 7.53931 1.000 17.33955 366 THR A O 1
ATOM 5065 N N . ALA A 1 355 ? 13.24587 16.93995 5.81104 1.000 17.21160 367 ALA A N 1
ATOM 5066 C CA . ALA A 1 355 ? 13.26150 15.78494 4.90981 1.000 15.68073 367 ALA A CA 1
ATOM 5067 C C . ALA A 1 355 ? 14.24533 14.74696 5.39700 1.000 16.72126 367 ALA A C 1
ATOM 5068 O O . ALA A 1 355 ? 13.93480 13.54745 5.41155 1.000 16.90191 367 ALA A O 1
ATOM 5075 N N . TRP A 1 356 ? 15.43955 15.17056 5.79134 1.000 15.58411 368 TRP A N 1
ATOM 5076 C CA . TRP A 1 356 ? 16.41506 14.18444 6.24315 1.000 14.23920 368 TRP A CA 1
ATOM 5077 C C . TRP A 1 356 ? 16.01192 13.53658 7.57178 1.000 17.10053 368 TRP A C 1
ATOM 5078 O O . TRP A 1 356 ? 16.31703 12.35618 7.80907 1.000 18.00278 368 TRP A O 1
ATOM 5099 N N . GLU A 1 357 ? 15.34011 14.27041 8.45568 1.000 17.22541 369 GLU A N 1
ATOM 5100 C CA . GLU A 1 357 ? 14.80980 13.67620 9.67561 1.000 17.36794 369 GLU A CA 1
ATOM 5101 C C . GLU A 1 357 ? 13.82266 12.56542 9.33965 1.000 16.88446 369 GLU A C 1
ATOM 5102 O O . GLU A 1 357 ? 13.90117 11.43990 9.86696 1.000 17.96581 369 GLU A O 1
ATOM 5114 N N . GLU A 1 358 ? 12.84059 12.87711 8.48991 1.000 17.42491 370 GLU A N 1
ATOM 5115 C CA . GLU A 1 358 ? 11.81897 11.87758 8.19562 1.000 16.88642 370 GLU A CA 1
ATOM 5116 C C . GLU A 1 358 ? 12.41124 10.72002 7.39616 1.000 18.18121 370 GLU A C 1
ATOM 5117 O O . GLU A 1 358 ? 11.99656 9.56882 7.57521 1.000 18.85278 370 GLU A O 1
ATOM 5129 N N . TRP A 1 359 ? 13.39823 11.00077 6.54235 1.000 16.71346 371 TRP A N 1
ATOM 5130 C CA . TRP A 1 359 ? 14.07186 9.94331 5.80043 1.000 17.71455 371 TRP A CA 1
ATOM 5131 C C . TRP A 1 359 ? 14.70178 8.93694 6.75414 1.000 18.04059 371 TRP A C 1
ATOM 5132 O O . TRP A 1 359 ? 14.51430 7.72661 6.60159 1.000 19.02892 371 TRP A O 1
ATOM 5153 N N . HIS A 1 360 ? 15.44788 9.41015 7.75652 1.000 17.94492 372 HIS A N 1
ATOM 5154 C CA . HIS A 1 360 ? 16.15332 8.47029 8.63051 1.000 18.06675 372 HIS A CA 1
ATOM 5155 C C . HIS A 1 360 ? 15.23656 7.74948 9.61169 1.000 19.27535 372 HIS A C 1
ATOM 5156 O O . HIS A 1 360 ? 15.58831 6.68507 10.13017 1.000 19.92363 372 HIS A O 1
ATOM 5170 N N . GLU A 1 361 ? 14.02834 8.26226 9.82519 1.000 20.13557 373 GLU A N 1
ATOM 5171 C CA . GLU A 1 361 ? 13.04367 7.54493 10.62409 1.000 20.51310 373 GLU A CA 1
ATOM 5172 C C . GLU A 1 361 ? 12.52774 6.32245 9.88992 1.000 19.68870 373 GLU A C 1
ATOM 5173 O O . GLU A 1 361 ? 12.32075 5.26806 10.49807 1.000 23.79285 373 GLU A O 1
ATOM 5185 N N . LEU A 1 362 ? 12.31408 6.44706 8.58540 1.000 19.88200 374 LEU A N 1
ATOM 5186 C CA . LEU A 1 362 ? 11.75034 5.36539 7.79329 1.000 22.86555 374 LEU A CA 1
ATOM 5187 C C . LEU A 1 362 ? 12.80180 4.51496 7.09262 1.000 19.77490 374 LEU A C 1
ATOM 5188 O O . LEU A 1 362 ? 12.56958 3.31900 6.86050 1.000 22.04791 374 LEU A O 1
ATOM 5204 N N . ILE A 1 363 ? 13.94561 5.10728 6.76596 1.000 19.74305 375 ILE A N 1
ATOM 5205 C CA . ILE A 1 363 ? 15.02443 4.48497 6.00377 1.000 18.83349 375 ILE A CA 1
ATOM 5206 C C . ILE A 1 363 ? 16.33993 4.81019 6.71300 1.000 18.80979 375 ILE A C 1
ATOM 5207 O O . ILE A 1 363 ? 17.11980 5.65128 6.23090 1.000 19.25262 375 ILE A O 1
ATOM 5223 N N . PRO A 1 364 ? 16.60699 4.19659 7.87164 1.000 19.20747 376 PRO A N 1
ATOM 5224 C CA . PRO A 1 364 ? 17.82742 4.52849 8.61947 1.000 19.17502 376 PRO A CA 1
ATOM 5225 C C . PRO A 1 364 ? 19.09031 4.07065 7.94165 1.000 20.85345 376 PRO A C 1
ATOM 5226 O O . PRO A 1 364 ? 20.14522 4.67734 8.16951 1.000 21.67434 376 PRO A O 1
ATOM 5237 N N . ASP A 1 365 ? 19.03392 2.99104 7.16429 1.000 20.55087 377 ASP A N 1
ATOM 5238 C CA . ASP A 1 365 ? 20.19978 2.43289 6.49159 1.000 20.55648 377 ASP A CA 1
ATOM 5239 C C . ASP A 1 365 ? 19.89251 2.36526 5.00241 1.000 21.97462 377 ASP A C 1
ATOM 5240 O O . ASP A 1 365 ? 18.80433 1.92602 4.60524 1.000 23.00277 377 ASP A O 1
ATOM 5249 N N . TYR A 1 366 ? 20.83258 2.82698 4.18800 1.000 20.29623 378 TYR A N 1
ATOM 5250 C CA . TYR A 1 366 ? 20.64136 2.93313 2.75108 1.000 17.88453 378 TYR A CA 1
ATOM 5251 C C . TYR A 1 366 ? 22.02443 3.09827 2.13810 1.000 18.09229 378 TYR A C 1
ATOM 5252 O O . TYR A 1 366 ? 23.00160 3.38024 2.83938 1.000 21.08643 378 TYR A O 1
ATOM 5270 N N . ARG A 1 367 ? 22.09053 2.98038 0.81510 1.000 19.94530 379 ARG A N 1
ATOM 5271 C CA . ARG A 1 367 ? 23.37730 3.05191 0.13751 1.000 19.26000 379 ARG A CA 1
ATOM 5272 C C . ARG A 1 367 ? 23.16843 3.42559 -1.32532 1.000 18.92081 379 ARG A C 1
ATOM 5273 O O . ARG A 1 367 ? 22.06729 3.36446 -1.85977 1.000 20.31848 379 ARG A O 1
ATOM 5294 N N . LEU A 1 368 ? 24.25445 3.78731 -1.97567 1.000 19.72912 380 LEU A N 1
ATOM 5295 C CA . LEU A 1 368 ? 24.21216 3.91052 -3.42014 1.000 18.67435 380 LEU A CA 1
ATOM 5296 C C . LEU A 1 368 ? 24.30267 2.51476 -4.03965 1.000 18.02761 380 LEU A C 1
ATOM 5297 O O . LEU A 1 368 ? 24.83058 1.58734 -3.42399 1.000 20.00244 380 LEU A O 1
ATOM 5313 N N . PRO A 1 369 ? 23.78356 2.32969 -5.25995 1.000 19.99515 381 PRO A N 1
ATOM 5314 C CA . PRO A 1 369 ? 23.70004 0.96185 -5.82161 1.000 20.83758 381 PRO A CA 1
ATOM 5315 C C . PRO A 1 369 ? 25.02495 0.22656 -5.79766 1.000 20.34380 381 PRO A C 1
ATOM 5316 O O . PRO A 1 369 ? 25.09865 -0.92790 -5.34619 1.000 20.92630 381 PRO A O 1
ATOM 5327 N N . ASP A 1 370 ? 26.10110 0.88314 -6.26553 1.000 21.04922 382 ASP A N 1
ATOM 5328 C CA . ASP A 1 370 ? 27.46438 0.40263 -6.06969 1.000 22.96020 382 ASP A CA 1
ATOM 5329 C C . ASP A 1 370 ? 28.03658 1.32002 -5.00612 1.000 28.60361 382 ASP A C 1
ATOM 5330 O O . ASP A 1 370 ? 28.39561 2.47230 -5.31550 1.000 28.97932 382 ASP A O 1
ATOM 5339 N N . PRO A 1 371 ? 28.09217 0.89832 -3.74018 1.000 24.08081 383 PRO A N 1
ATOM 5340 C CA . PRO A 1 371 ? 28.43899 1.83437 -2.66200 1.000 29.68958 383 PRO A CA 1
ATOM 5341 C C . PRO A 1 371 ? 29.91826 2.18946 -2.59610 1.000 32.28048 383 PRO A C 1
ATOM 5342 O O . PRO A 1 371 ? 30.30139 2.99264 -1.73395 1.000 44.09368 383 PRO A O 1
ATOM 5353 N N . THR A 1 372 ? 30.75117 1.65236 -3.47529 1.000 29.28117 384 THR A N 1
ATOM 5354 C CA . THR A 1 372 ? 32.19517 1.85549 -3.37247 1.000 37.43500 384 THR A CA 1
ATOM 5355 C C . THR A 1 372 ? 32.79675 2.53512 -4.59543 1.000 39.92822 384 THR A C 1
ATOM 5356 O O . THR A 1 372 ? 34.02470 2.50347 -4.77000 1.000 54.13058 384 THR A O 1
ATOM 5367 N N . VAL A 1 373 ? 31.98929 3.11684 -5.44307 1.000 26.15413 385 VAL A N 1
ATOM 5368 C CA . VAL A 1 373 ? 32.47496 3.99468 -6.49531 1.000 28.96469 385 VAL A CA 1
ATOM 5369 C C . VAL A 1 373 ? 32.22265 5.41187 -6.03506 1.000 25.17760 385 VAL A C 1
ATOM 5370 O O . VAL A 1 373 ? 31.24062 5.72605 -5.33592 1.000 26.23407 385 VAL A O 1
ATOM 5383 N N . GLU A 1 374 ? 33.13159 6.28850 -6.41992 1.000 27.74167 386 GLU A N 1
ATOM 5384 C CA . GLU A 1 374 ? 32.98366 7.66929 -6.04227 1.000 25.41374 386 GLU A CA 1
ATOM 5385 C C . GLU A 1 374 ? 31.88783 8.30548 -6.89595 1.000 24.09772 386 GLU A C 1
ATOM 5386 O O . GLU A 1 374 ? 31.98024 8.27081 -8.13028 1.000 28.95126 386 GLU A O 1
ATOM 5398 N N . PRO A 1 375 ? 30.84624 8.87750 -6.31009 1.000 24.83316 387 PRO A N 1
ATOM 5399 C CA . PRO A 1 375 ? 29.75773 9.41528 -7.12032 1.000 23.11523 387 PRO A CA 1
ATOM 5400 C C . PRO A 1 375 ? 30.06487 10.83235 -7.56446 1.000 26.90781 387 PRO A C 1
ATOM 5401 O O . PRO A 1 375 ? 30.93659 11.48702 -6.97806 1.000 26.41060 387 PRO A O 1
ATOM 5412 N N . PRO A 1 376 ? 29.38460 11.32210 -8.59497 1.000 26.00209 388 PRO A N 1
ATOM 5413 C CA . PRO A 1 376 ? 29.63847 12.68168 -9.07762 1.000 26.96795 388 PRO A CA 1
ATOM 5414 C C . PRO A 1 376 ? 28.85642 13.71629 -8.29154 1.000 22.71146 388 PRO A C 1
ATOM 5415 O O . PRO A 1 376 ? 27.83112 13.44102 -7.67626 1.000 21.63831 388 PRO A O 1
ATOM 5426 N N . PHE A 1 377 ? 29.35264 14.95400 -8.33837 1.000 23.20411 389 PHE A N 1
ATOM 5427 C CA . PHE A 1 377 ? 28.55807 16.05800 -7.82785 1.000 19.90390 389 PHE A CA 1
ATOM 5428 C C . PHE A 1 377 ? 27.29970 16.18913 -8.68792 1.000 18.82208 389 PHE A C 1
ATOM 5429 O O . PHE A 1 377 ? 27.38559 16.14656 -9.92191 1.000 23.13017 389 PHE A O 1
ATOM 5446 N N . LEU A 1 378 ? 26.14205 16.35445 -8.03801 1.000 19.23869 390 LEU A N 1
ATOM 5447 C CA . LEU A 1 378 ? 24.83976 16.32289 -8.70483 1.000 18.83771 390 LEU A CA 1
ATOM 5448 C C . LEU A 1 378 ? 24.41280 17.73697 -9.06708 1.000 19.95185 390 LEU A C 1
ATOM 5449 O O . LEU A 1 378 ? 24.33734 18.59180 -8.19045 1.000 20.02965 390 LEU A O 1
ATOM 5465 N N . ARG A 1 379 ? 24.16819 17.97052 -10.35321 1.000 19.82129 391 ARG A N 1
ATOM 5466 C CA . ARG A 1 379 ? 23.72828 19.26432 -10.85786 1.000 22.90713 391 ARG A CA 1
ATOM 5467 C C . ARG A 1 379 ? 23.06623 19.04070 -12.20750 1.000 25.59922 391 ARG A C 1
ATOM 5468 O O . ARG A 1 379 ? 23.24585 17.99814 -12.84114 1.000 25.23694 391 ARG A O 1
ATOM 5489 N N . ASN A 1 380 ? 22.28930 20.03036 -12.64463 1.000 26.64384 392 ASN A N 1
ATOM 5490 C CA . ASN A 1 380 ? 21.66489 19.98017 -13.97756 1.000 27.89272 392 ASN A CA 1
ATOM 5491 C C . ASN A 1 380 ? 20.82594 18.70454 -14.06414 1.000 24.69762 392 ASN A C 1
ATOM 5492 O O . ASN A 1 380 ? 19.99811 18.46188 -13.17155 1.000 25.28984 392 ASN A O 1
ATOM 5503 N N . VAL A 1 381 ? 20.99726 17.88245 -15.09709 1.000 29.61596 393 VAL A N 1
ATOM 5504 C CA . VAL A 1 381 ? 20.25412 16.63650 -15.26319 1.000 26.71350 393 VAL A CA 1
ATOM 5505 C C . VAL A 1 381 ? 21.06339 15.48750 -14.67521 1.000 28.67127 393 VAL A C 1
ATOM 5506 O O . VAL A 1 381 ? 22.19382 15.22896 -15.09897 1.000 30.90289 393 VAL A O 1
ATOM 5519 N N . TYR A 1 382 ? 20.48110 14.80168 -13.70308 1.000 22.77930 394 TYR A N 1
ATOM 5520 C CA . TYR A 1 382 ? 21.11067 13.65417 -13.06450 1.000 23.87836 394 TYR A CA 1
ATOM 5521 C C . TYR A 1 382 ? 20.01519 12.71905 -12.57311 1.000 26.71488 394 TYR A C 1
ATOM 5522 O O . TYR A 1 382 ? 18.84050 13.08569 -12.51823 1.000 25.77200 394 TYR A O 1
ATOM 5540 N N . ASP A 1 383 ? 20.40841 11.50533 -12.18522 1.000 25.59146 395 ASP A N 1
ATOM 5541 C CA . ASP A 1 383 ? 19.46523 10.54001 -11.62436 1.000 29.35112 395 ASP A CA 1
ATOM 5542 C C . ASP A 1 383 ? 20.13671 9.89477 -10.42063 1.000 27.89505 395 ASP A C 1
ATOM 5543 O O . ASP A 1 383 ? 21.03379 9.06336 -10.57677 1.000 33.44250 395 ASP A O 1
ATOM 5552 N N . LEU A 1 384 ? 19.71775 10.28176 -9.23282 1.000 21.64799 396 LEU A N 1
ATOM 5553 C CA . LEU A 1 384 ? 20.27008 9.75753 -7.99240 1.000 20.44120 396 LEU A CA 1
ATOM 5554 C C . LEU A 1 384 ? 19.39505 8.59680 -7.55259 1.000 20.98502 396 LEU A C 1
ATOM 5555 O O . LEU A 1 384 ? 18.28172 8.80362 -7.06234 1.000 21.46454 396 LEU A O 1
ATOM 5571 N N . ARG A 1 385 ? 19.90140 7.38306 -7.73784 1.000 18.59799 397 ARG A N 1
ATOM 5572 C CA . ARG A 1 385 ? 19.24742 6.17721 -7.24529 1.000 18.32773 397 ARG A CA 1
ATOM 5573 C C . ARG A 1 385 ? 19.83369 5.82928 -5.88288 1.000 17.74760 397 ARG A C 1
ATOM 5574 O O . ARG A 1 385 ? 21.05534 5.77049 -5.71785 1.000 19.40424 397 ARG A O 1
ATOM 5595 N N . ILE A 1 386 ? 18.95974 5.59116 -4.91475 1.000 17.42917 398 ILE A N 1
ATOM 5596 C CA . ILE A 1 386 ? 19.33805 5.12142 -3.59138 1.000 18.43681 398 ILE A CA 1
ATOM 5597 C C . ILE A 1 386 ? 18.62276 3.79576 -3.38600 1.000 19.11964 398 ILE A C 1
ATOM 5598 O O . ILE A 1 386 ? 17.48729 3.62487 -3.84888 1.000 18.39269 398 ILE A O 1
ATOM 5614 N N . VAL A 1 387 ? 19.29110 2.85273 -2.71239 1.000 17.96852 399 VAL A N 1
ATOM 5615 C CA . VAL A 1 387 ? 18.70400 1.55114 -2.42343 1.000 17.54375 399 VAL A CA 1
ATOM 5616 C C . VAL A 1 387 ? 18.86848 1.21493 -0.94167 1.000 17.53269 399 VAL A C 1
ATOM 5617 O O . VAL A 1 387 ? 19.71683 1.76875 -0.23797 1.000 20.34314 399 VAL A O 1
ATOM 5630 N N . TRP A 1 388 ? 18.04431 0.27093 -0.47392 1.000 18.61532 400 TRP A N 1
ATOM 5631 C CA . TRP A 1 388 ? 18.08143 -0.14023 0.92421 1.000 20.62385 400 TRP A CA 1
ATOM 5632 C C . TRP A 1 388 ? 17.40649 -1.48684 1.08378 1.000 22.91534 400 TRP A C 1
ATOM 5633 O O . TRP A 1 388 ? 16.59548 -1.86971 0.24294 1.000 23.69728 400 TRP A O 1
#

Radius of gyration: 20.87 Å; Cα contacts (8 Å, |Δi|>4): 536; chains: 1; bounding box: 58×57×44 Å

B-factor: mean 32.19, std 14.06, range [13.94, 108.65]

CATH classification: 1.10.630.10

Sequence (360 aa):
SVEFDFFAAPQAYRRVAAEHRADGAFHSSRGDSFWVLSTYEGICAAFRDEDTFSVSERWIPLTIQGRTHNEWRRRLAAWFTPQRARDLTPAIRANARRRISAFVDRGEVSFSDEFARPYVLENLMLAVGWPLADLDHLLAINVAMIRSFNAETAFPALQEYVRRHVARRRTEPVEGDLTSATFDWEIDGTPVSDADRESLLTVLFLAGVDSTVNHMANGIQHLAHHPGDRHRFLRDPEVRPAAVEEFLRVNSCMYPGRLATREGAGGVASQGDTVLLPLALANYDPAVFPEPERVDFDREQNPHIAFGTGHHQCLGAAYARAQILTAWEEWHELIPDYRLPDPTVEPPFLRNVYDLRIVW

InterPro domains:
  IPR001128 Cytochrome P450 [PF00067] (299-352)
  IPR002397 Cytochrome P450, B-class [PR00359] (188-210)
  IPR002397 Cytochrome P450, B-class [PR00359] (270-281)
  IPR002397 Cytochrome P450, B-class [PR00359] (312-327)
  IPR002397 Cytochrome P450, B-class [PR00359] (333-342)
  IPR002397 Cytochrome P450, B-class [PR00359] (342-353)
  IPR017972 Cytochrome P450, conserved site [PS00086] (335-344)
  IPR036396 Cytochrome P450 superfamily [G3DSA:1.10.630.10] (7-388)
  IPR036396 Cytochrome P450 superfamily [SSF48264] (36-378)

Nearest PDB structures (foldseek):
  7abb-assembly1_A  TM=1.003E+00  e=3.839E-60  Salinispora tropica
  7aba-assembly1_A  TM=9.979E-01  e=1.684E-56  Salinispora tropica
  7aba-assembly2_B  TM=9.906E-01  e=1.658E-55  Salinispora tropica
  5kyo-assembly5_E  TM=8.716E-01  e=8.654E-20  Sphingobium yanoikuyae
  3ofu-assembly4_D  TM=8.779E-01  e=1.945E-19  Novosphingobium aromaticivorans DSM 12444